Protein AF-0000000070555430 (afdb_homodimer)

Foldseek 3Di:
DPDDVVVVVVVVVVCVVCQVVDPPSVVVVVVVVVCVVVVVVCVVVVVVCCCVPPKDFAQQPLEEEEEAACLWALNVVLLVVSVVSPHQYEYEHCDCPHPSNVVQVVRPSYDYANADLLDLVSLVVSLVVCVVPSVSGAHAEYELDWAAFAFAAPQLADPVVLVVRLSGLPVSLVSNCVSCVVSNLVNLHEYEYEAELLLLPPDGRGRSNSVSSVNVVVVQVVVQVVCPPSSYYRAYEYEYAADIPRCVNQLPLVRSVVSNVPGDPVSVVVDDPVRSNLRSLLRNLLSVVRYDYCSVLSSVQVSCQRTMPDHDRYGYSDDPVRVVVSVCLNPDDVVVNVVVSVVSSVVSNVVD/DPDDVVVVVVVVVVCVVCQVVDPPSVVVVVVVVVCVVVVVVCVVVVVVCCCVPPKDFAQQPLEEEEEAACLWALNVVLLVVSVVSPHQYEYEHCDCPHPSNVVQVVRPSYDYADADLLDLVSLVVSLVVCVVPSVSGAHAEYELDWAAFAFAAPQLADPVVLVVRLSGLPVSLVSNCVSCVVSNLVNLHEYEYEAELLLQPPDGRGRSNSVSSVNVVVVQVVVQVVCPPSSYYRAYEYEYAADIPRCVNQLPLVRSVVSNVVHDPVSVVVDDPVNSNLRSLLRVLLSVVRYDYCSVLSSVQVSCQRTMPDHDRYGYSDDPVRVVVSVCLNPDPVVVNVVVSVVSSVVSNVVD

Structure (mmCIF, N/CA/C/O backbone):
data_AF-0000000070555430-model_v1
#
loop_
_entity.id
_entity.type
_entity.pdbx_description
1 polymer 'Corticosteroid 11-beta-dehydrogenase'
#
loop_
_atom_site.group_PDB
_atom_site.id
_atom_site.type_symbol
_atom_site.label_atom_id
_atom_site.label_alt_id
_atom_site.label_comp_id
_atom_site.label_asym_id
_atom_site.label_entity_id
_atom_site.label_seq_id
_atom_site.pdbx_PDB_ins_code
_atom_site.Cartn_x
_atom_site.Cartn_y
_atom_site.Cartn_z
_atom_site.occupancy
_atom_site.B_iso_or_equiv
_atom_site.auth_seq_id
_atom_site.auth_comp_id
_atom_site.auth_asym_id
_atom_site.auth_atom_id
_atom_site.pdbx_PDB_model_num
ATOM 1 N N . MET A 1 1 ? 9.07 22.609 -1.118 1 56.09 1 MET A N 1
ATOM 2 C CA . MET A 1 1 ? 10.227 21.922 -1.684 1 56.09 1 MET A CA 1
ATOM 3 C C . MET A 1 1 ? 11.344 21.797 -0.652 1 56.09 1 MET A C 1
ATOM 5 O O . MET A 1 1 ? 11.867 22.812 -0.176 1 56.09 1 MET A O 1
ATOM 9 N N . ARG A 1 2 ? 11.328 20.422 0.112 1 65.88 2 ARG A N 1
ATOM 10 C CA . ARG A 1 2 ? 11.945 20.188 1.413 1 65.88 2 ARG A CA 1
ATOM 11 C C . ARG A 1 2 ? 13.469 20.219 1.312 1 65.88 2 ARG A C 1
ATOM 13 O O . ARG A 1 2 ? 14.156 20.375 2.322 1 65.88 2 ARG A O 1
ATOM 20 N N . VAL A 1 3 ? 13.891 20.031 0.03 1 72.31 3 VAL A N 1
ATOM 21 C CA . VAL A 1 3 ? 15.344 20.016 -0.116 1 72.31 3 VAL A CA 1
ATOM 22 C C . VAL A 1 3 ? 15.75 20.938 -1.269 1 72.31 3 VAL A C 1
ATOM 24 O O . VAL A 1 3 ? 15.117 20.938 -2.326 1 72.31 3 VAL A O 1
ATOM 27 N N . SER A 1 4 ? 16.594 21.906 -0.949 1 84.94 4 SER A N 1
ATOM 28 C CA . SER A 1 4 ? 17.141 22.703 -2.037 1 84.94 4 SER A CA 1
ATOM 29 C C . SER A 1 4 ? 18.016 21.859 -2.959 1 84.94 4 SER A C 1
ATOM 31 O O . SER A 1 4 ? 19.109 21.422 -2.57 1 84.94 4 SER A O 1
ATOM 33 N N . TRP A 1 5 ? 17.562 21.688 -4.102 1 87.38 5 TRP A N 1
ATOM 34 C CA . TRP A 1 5 ? 18.297 20.875 -5.055 1 87.38 5 TRP A CA 1
ATOM 35 C C . TRP A 1 5 ? 19.562 21.578 -5.516 1 87.38 5 TRP A C 1
ATOM 37 O O . TRP A 1 5 ? 20.547 20.938 -5.875 1 87.38 5 TRP A O 1
ATOM 47 N N . VAL A 1 6 ? 19.516 22.891 -5.422 1 89.06 6 VAL A N 1
ATOM 48 C CA . VAL A 1 6 ? 20.734 23.656 -5.707 1 89.06 6 VAL A CA 1
ATOM 49 C C . VAL A 1 6 ? 21.797 23.344 -4.66 1 89.06 6 VAL A C 1
ATOM 51 O O . VAL A 1 6 ? 22.953 23.078 -5 1 89.06 6 VAL A O 1
ATOM 54 N N . LEU A 1 7 ? 21.359 23.391 -3.422 1 91.06 7 LEU A N 1
ATOM 55 C CA . LEU A 1 7 ? 22.266 23.047 -2.342 1 91.06 7 LEU A CA 1
ATOM 56 C C . LEU A 1 7 ? 22.734 21.594 -2.475 1 91.06 7 LEU A C 1
ATOM 58 O O . LEU A 1 7 ? 23.922 21.297 -2.244 1 91.06 7 LEU A O 1
ATOM 62 N N . PHE A 1 8 ? 21.922 20.766 -2.834 1 92.81 8 PHE A N 1
ATOM 63 C CA . PHE A 1 8 ? 22.25 19.359 -3.01 1 92.81 8 PHE A CA 1
ATOM 64 C C . PHE A 1 8 ? 23.344 19.172 -4.055 1 92.81 8 PHE A C 1
ATOM 66 O O . PHE A 1 8 ? 24.344 18.5 -3.803 1 92.81 8 PHE A O 1
ATOM 73 N N . PHE A 1 9 ? 23.172 19.766 -5.18 1 93.12 9 PHE A N 1
ATOM 74 C CA . PHE A 1 9 ? 24.125 19.594 -6.266 1 93.12 9 PHE A CA 1
ATOM 75 C C . PHE A 1 9 ? 25.438 20.281 -5.934 1 93.12 9 PHE A C 1
ATOM 77 O O . PHE A 1 9 ? 26.516 19.766 -6.277 1 93.12 9 PHE A O 1
ATOM 84 N N . ALA A 1 10 ? 25.359 21.406 -5.312 1 94.06 10 ALA A N 1
ATOM 85 C CA . ALA A 1 10 ? 26.578 22.094 -4.887 1 94.06 10 ALA A CA 1
ATOM 86 C C . ALA A 1 10 ? 27.375 21.234 -3.898 1 94.06 10 ALA A C 1
ATOM 88 O O . ALA A 1 10 ? 28.578 21.062 -4.039 1 94.06 10 ALA A O 1
ATOM 89 N N . LEU A 1 11 ? 26.656 20.703 -2.951 1 93.81 11 LEU A N 1
ATOM 90 C CA . LEU A 1 11 ? 27.297 19.859 -1.953 1 93.81 11 LEU A CA 1
ATOM 91 C C . LEU A 1 11 ? 27.844 18.578 -2.592 1 93.81 11 LEU A C 1
ATOM 93 O O . LEU A 1 11 ? 28.906 18.094 -2.195 1 93.81 11 LEU A O 1
ATOM 97 N N . THR A 1 12 ? 27.141 18.047 -3.514 1 93.31 12 THR A N 1
ATOM 98 C CA . THR A 1 12 ? 27.594 16.844 -4.211 1 93.31 12 THR A CA 1
ATOM 99 C C . THR A 1 12 ? 28.906 17.109 -4.941 1 93.31 12 THR A C 1
ATOM 101 O O . THR A 1 12 ? 29.828 16.297 -4.879 1 93.31 12 THR A O 1
ATOM 104 N N . ALA A 1 13 ? 28.938 18.25 -5.574 1 93.5 13 ALA A N 1
ATOM 105 C CA . ALA A 1 13 ? 30.156 18.625 -6.285 1 93.5 13 ALA A CA 1
ATOM 106 C C . ALA A 1 13 ? 31.328 18.781 -5.316 1 93.5 13 ALA A C 1
ATOM 108 O O . ALA A 1 13 ? 32.438 18.297 -5.578 1 93.5 13 ALA A O 1
ATOM 109 N N . ILE A 1 14 ? 31.094 19.391 -4.258 1 93.94 14 ILE A N 1
ATOM 110 C CA . ILE A 1 14 ? 32.125 19.656 -3.258 1 93.94 14 ILE A CA 1
ATOM 111 C C . ILE A 1 14 ? 32.594 18.344 -2.641 1 93.94 14 ILE A C 1
ATOM 113 O O . ILE A 1 14 ? 33.812 18.078 -2.574 1 93.94 14 ILE A O 1
ATOM 117 N N . LEU A 1 15 ? 31.656 17.531 -2.264 1 92.31 15 LEU A N 1
ATOM 118 C CA . LEU A 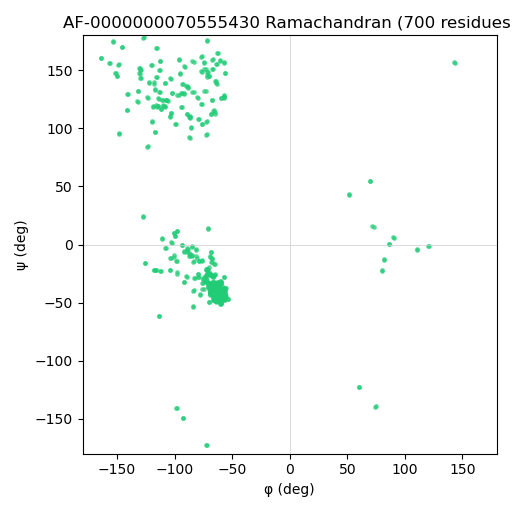1 15 ? 32 16.281 -1.59 1 92.31 15 LEU A CA 1
ATOM 119 C C . LEU A 1 15 ? 32.656 15.305 -2.559 1 92.31 15 LEU A C 1
ATOM 121 O O . LEU A 1 15 ? 33.531 14.523 -2.166 1 92.31 15 LEU A O 1
ATOM 125 N N . TRP A 1 16 ? 32.188 15.328 -3.758 1 91.75 16 TRP A N 1
ATOM 126 C CA . TRP A 1 16 ? 32.812 14.484 -4.777 1 91.75 16 TRP A CA 1
ATOM 127 C C . TRP A 1 16 ? 34.281 14.836 -4.973 1 91.75 16 TRP A C 1
ATOM 129 O O . TRP A 1 16 ? 35.125 13.945 -5.113 1 91.75 16 TRP A O 1
ATOM 139 N N . SER A 1 17 ? 34.594 16.078 -4.965 1 91.19 17 SER A N 1
ATOM 140 C CA . SER A 1 17 ? 35.969 16.547 -5.152 1 91.19 17 SER A CA 1
ATOM 141 C C . SER A 1 17 ? 36.812 16.266 -3.926 1 91.19 17 SER A C 1
ATOM 143 O O . SER A 1 17 ? 38.031 16.078 -4.039 1 91.19 17 SER A O 1
ATOM 145 N N . LEU A 1 18 ? 36.219 16.172 -2.777 1 90.5 18 LEU A N 1
ATOM 146 C CA . LEU A 1 18 ? 36.938 16.016 -1.522 1 90.5 18 LEU A CA 1
ATOM 147 C C . LEU A 1 18 ? 37.156 14.539 -1.199 1 90.5 18 LEU A C 1
ATOM 149 O O . LEU A 1 18 ? 38.094 14.188 -0.48 1 90.5 18 LEU A O 1
ATOM 153 N N . CYS A 1 19 ? 36.312 13.711 -1.672 1 87.62 19 CYS A N 1
ATOM 154 C CA . CYS A 1 19 ? 36.25 12.305 -1.276 1 87.62 19 CYS A CA 1
ATOM 155 C C . CYS A 1 19 ? 37.594 11.625 -1.531 1 87.62 19 CYS A C 1
ATOM 157 O O . CYS A 1 19 ? 38.125 10.93 -0.658 1 87.62 19 CYS A O 1
ATOM 159 N N . PRO A 1 20 ? 38.219 11.891 -2.736 1 84.56 20 PRO A N 1
ATOM 160 C CA . PRO A 1 20 ? 39.5 11.211 -2.994 1 84.56 20 PRO A CA 1
ATOM 161 C C . PRO A 1 20 ? 40.625 11.68 -2.068 1 84.56 20 PRO A C 1
ATOM 163 O O . PRO A 1 20 ? 41.625 10.984 -1.915 1 84.56 20 PRO A O 1
ATOM 166 N N . ARG A 1 21 ? 40.406 12.781 -1.325 1 87.38 21 ARG A N 1
ATOM 167 C CA . ARG A 1 21 ? 41.438 13.375 -0.505 1 87.38 21 ARG A CA 1
ATOM 168 C C . ARG A 1 21 ? 41.312 12.953 0.955 1 87.38 21 ARG A C 1
ATOM 170 O O . ARG A 1 21 ? 42.219 13.172 1.759 1 87.38 21 ARG A O 1
ATOM 177 N N . LEU A 1 22 ? 40.188 12.406 1.228 1 87 22 LEU A N 1
ATOM 178 C CA . LEU A 1 22 ? 39.938 12 2.607 1 87 22 LEU A CA 1
ATOM 179 C C . LEU A 1 22 ? 40.438 10.578 2.842 1 87 22 LEU A C 1
ATOM 181 O O . LEU A 1 22 ? 40.219 9.688 2.018 1 87 22 LEU A O 1
ATOM 185 N N . PRO A 1 23 ? 41.125 10.469 3.982 1 84.75 23 PRO A N 1
ATOM 186 C CA . PRO A 1 23 ? 41.656 9.133 4.258 1 84.75 23 PRO A CA 1
ATOM 187 C C . PRO A 1 23 ? 40.562 8.094 4.465 1 84.75 23 PRO A C 1
ATOM 189 O O . PRO A 1 23 ? 39.5 8.398 5.02 1 84.75 23 PRO A O 1
ATOM 192 N N . LEU A 1 24 ? 40.688 6.863 3.973 1 86.81 24 LEU A N 1
ATOM 193 C CA . LEU A 1 24 ? 39.906 5.66 4.211 1 86.81 24 LEU A CA 1
ATOM 194 C C . LEU A 1 24 ? 38.625 5.68 3.385 1 86.81 24 LEU A C 1
ATOM 196 O O . LEU A 1 24 ? 38.031 4.633 3.141 1 86.81 24 LEU A O 1
ATOM 200 N N . LEU A 1 25 ? 38.156 6.934 2.957 1 87.12 25 LEU A N 1
ATOM 201 C CA . LEU A 1 25 ? 36.844 7.055 2.336 1 87.12 25 LEU A CA 1
ATOM 202 C C . LEU A 1 25 ? 36.844 6.387 0.964 1 87.12 25 LEU A C 1
ATOM 204 O O . LEU A 1 25 ? 35.875 5.688 0.62 1 87.12 25 LEU A O 1
ATOM 208 N N . PRO A 1 26 ? 37.875 6.574 0.203 1 86.81 26 PRO A N 1
ATOM 209 C CA . PRO A 1 26 ? 37.875 5.871 -1.083 1 86.81 26 PRO A CA 1
ATOM 210 C C . PRO A 1 26 ? 37.844 4.352 -0.925 1 86.81 26 PRO A C 1
ATOM 212 O O . PRO A 1 26 ? 37.156 3.672 -1.709 1 86.81 26 PRO A O 1
ATOM 215 N N . GLY A 1 27 ? 38.469 3.855 0.054 1 87.69 27 GLY A N 1
ATOM 216 C CA . GLY A 1 27 ? 38.438 2.426 0.322 1 87.69 27 GLY A CA 1
ATOM 217 C C . GLY A 1 27 ? 37.031 1.944 0.725 1 87.69 27 GLY A C 1
ATOM 218 O O . GLY A 1 27 ? 36.594 0.892 0.27 1 87.69 27 GLY A O 1
ATOM 219 N N . ILE A 1 28 ? 36.438 2.699 1.504 1 90.12 28 ILE A N 1
ATOM 220 C CA . ILE A 1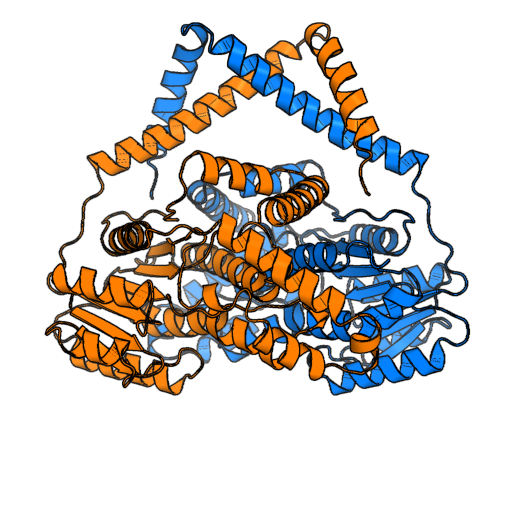 28 ? 35.094 2.369 1.94 1 90.12 28 ILE A CA 1
ATOM 221 C C . ILE A 1 28 ? 34.125 2.424 0.75 1 90.12 28 ILE A C 1
ATOM 223 O O . ILE A 1 28 ? 33.25 1.566 0.608 1 90.12 28 ILE A O 1
ATOM 227 N N . ALA A 1 29 ? 34.312 3.416 -0.063 1 89.31 29 ALA A N 1
ATOM 228 C CA . ALA A 1 29 ? 33.469 3.566 -1.251 1 89.31 29 ALA A CA 1
ATOM 229 C C . ALA A 1 29 ? 33.656 2.381 -2.197 1 89.31 29 ALA A C 1
ATOM 231 O O . ALA A 1 29 ? 32.688 1.864 -2.74 1 89.31 29 ALA A O 1
ATOM 232 N N . GLU A 1 30 ? 34.844 2.01 -2.355 1 89.75 30 GLU A N 1
ATOM 233 C CA . GLU A 1 30 ? 35.125 0.874 -3.23 1 89.75 30 GLU A CA 1
ATOM 234 C C . GLU A 1 30 ? 34.5 -0.41 -2.674 1 89.75 30 GLU A C 1
ATOM 236 O O . GLU A 1 30 ? 33.938 -1.202 -3.418 1 89.75 30 GLU A O 1
ATOM 241 N N . CYS A 1 31 ? 34.688 -0.539 -1.435 1 90.38 31 CYS A N 1
ATOM 242 C CA . CYS A 1 31 ? 34.125 -1.724 -0.784 1 90.38 31 CYS A CA 1
ATOM 243 C C . CYS A 1 31 ? 32.625 -1.752 -0.896 1 90.38 31 CYS A C 1
ATOM 245 O O . CYS A 1 31 ? 32.031 -2.797 -1.182 1 90.38 31 CYS A O 1
ATOM 247 N N . THR A 1 32 ? 32.062 -0.672 -0.643 1 89.81 32 THR A N 1
ATOM 248 C CA . THR A 1 32 ? 30.609 -0.566 -0.712 1 89.81 32 THR A CA 1
ATOM 249 C C . THR A 1 32 ? 30.109 -0.819 -2.135 1 89.81 32 THR A C 1
ATOM 251 O O . THR A 1 32 ? 29.141 -1.553 -2.34 1 89.81 32 THR A O 1
ATOM 254 N N . GLY A 1 33 ? 30.734 -0.218 -3.027 1 90.44 33 GLY A N 1
ATOM 255 C CA . GLY A 1 33 ? 30.375 -0.427 -4.422 1 90.44 33 GLY A CA 1
ATOM 256 C C . GLY A 1 33 ? 30.547 -1.864 -4.875 1 90.44 33 GLY A C 1
ATOM 257 O O . GLY A 1 33 ? 29.703 -2.404 -5.586 1 90.44 33 GLY A O 1
ATOM 258 N N . THR A 1 34 ? 31.625 -2.424 -4.453 1 91.88 34 THR A N 1
ATOM 259 C CA . THR A 1 34 ? 31.875 -3.814 -4.812 1 91.88 34 THR A CA 1
ATOM 260 C C . THR A 1 34 ? 30.828 -4.738 -4.195 1 91.88 34 THR A C 1
ATOM 262 O O . THR A 1 34 ? 30.312 -5.637 -4.867 1 91.88 34 THR A O 1
ATOM 265 N N . LEU A 1 35 ? 30.609 -4.496 -2.982 1 90.5 35 LEU A N 1
ATOM 266 C CA . LEU A 1 35 ? 29.609 -5.32 -2.301 1 90.5 35 LEU A CA 1
ATOM 267 C C . LEU A 1 35 ? 28.266 -5.234 -3 1 90.5 35 LEU A C 1
ATOM 269 O O . LEU A 1 35 ? 27.594 -6.254 -3.199 1 90.5 35 LEU A O 1
ATOM 273 N N . LEU A 1 36 ? 27.875 -4.098 -3.324 1 88.5 36 LEU A N 1
ATOM 274 C CA . LEU A 1 36 ? 26.594 -3.893 -3.982 1 88.5 36 LEU A CA 1
ATOM 275 C C . LEU A 1 36 ? 26.562 -4.594 -5.336 1 88.5 36 LEU A C 1
ATOM 277 O O . LEU A 1 36 ? 25.594 -5.297 -5.648 1 88.5 36 LEU A O 1
ATOM 281 N N . MET A 1 37 ? 27.516 -4.41 -6.047 1 90.44 37 MET A N 1
ATOM 282 C CA . MET A 1 37 ? 27.562 -4.98 -7.391 1 90.44 37 MET A CA 1
ATOM 283 C C . MET A 1 37 ? 27.609 -6.504 -7.332 1 90.44 37 MET A C 1
ATOM 285 O O . MET A 1 37 ? 26.875 -7.184 -8.055 1 90.44 37 MET A O 1
ATOM 289 N N . VAL A 1 38 ? 28.453 -6.973 -6.445 1 92.44 38 VAL A N 1
ATOM 290 C CA . VAL A 1 38 ? 28.641 -8.414 -6.328 1 92.44 38 VAL A CA 1
ATOM 291 C C . VAL A 1 38 ? 27.375 -9.055 -5.762 1 92.44 38 VAL A C 1
ATOM 293 O O . VAL A 1 38 ? 26.953 -10.117 -6.227 1 92.44 38 VAL A O 1
ATOM 296 N N . ALA A 1 39 ? 26.828 -8.445 -4.809 1 90.94 39 ALA A N 1
ATOM 297 C CA . ALA A 1 39 ? 25.594 -8.984 -4.227 1 90.94 39 ALA A CA 1
ATOM 298 C C . ALA A 1 39 ? 24.469 -9.023 -5.258 1 90.94 39 ALA A C 1
ATOM 300 O O . ALA A 1 39 ? 23.734 -10.008 -5.344 1 90.94 39 ALA A O 1
ATOM 301 N N . CYS A 1 40 ? 24.344 -7.996 -6.004 1 88.25 40 CYS A N 1
ATOM 302 C CA . CYS A 1 40 ? 23.297 -7.938 -7.027 1 88.25 40 CYS A CA 1
ATOM 303 C C . CYS A 1 40 ? 23.531 -8.984 -8.102 1 88.25 40 CYS A C 1
ATOM 305 O O . CYS A 1 40 ? 22.625 -9.742 -8.453 1 88.25 40 CYS A O 1
ATOM 307 N N . ALA A 1 41 ? 24.734 -8.992 -8.539 1 91.06 41 ALA A N 1
ATOM 308 C CA . ALA A 1 41 ? 25.078 -9.969 -9.578 1 91.06 41 ALA A CA 1
ATOM 309 C C . ALA A 1 41 ? 24.859 -11.398 -9.078 1 91.06 41 ALA A C 1
ATOM 311 O O . ALA A 1 41 ? 24.344 -12.25 -9.797 1 91.06 41 ALA A O 1
ATOM 312 N N . SER A 1 42 ? 25.328 -11.656 -7.84 1 92.88 42 SER A N 1
ATOM 313 C CA . SER A 1 42 ? 25.188 -12.984 -7.258 1 92.88 42 SER A CA 1
ATOM 314 C C . SER A 1 42 ? 23.719 -13.367 -7.102 1 92.88 42 SER A C 1
ATOM 316 O O . SER A 1 42 ? 23.344 -14.523 -7.309 1 92.88 42 SER A O 1
ATOM 318 N N . TYR A 1 43 ? 22.891 -12.469 -6.738 1 90.44 43 TYR A N 1
ATOM 319 C CA . TYR A 1 43 ? 21.469 -12.742 -6.555 1 90.44 43 TYR A CA 1
ATOM 320 C C . TYR A 1 43 ? 20.812 -13.133 -7.871 1 90.44 43 TYR A C 1
ATOM 322 O O . TYR A 1 43 ? 20.125 -14.156 -7.945 1 90.44 43 TYR A O 1
ATOM 330 N N . PHE A 1 44 ? 21.062 -12.352 -8.898 1 88.62 44 PHE A N 1
ATOM 331 C CA . PHE A 1 44 ? 20.438 -12.609 -10.188 1 88.62 44 PHE A CA 1
ATOM 332 C C . PHE A 1 44 ? 20.984 -13.883 -10.82 1 88.62 44 PHE A C 1
ATOM 334 O O . PHE A 1 44 ? 20.25 -14.633 -11.453 1 88.62 44 PHE A O 1
ATOM 341 N N . LEU A 1 45 ? 22.281 -14.055 -10.594 1 91.62 45 LEU A N 1
ATOM 342 C CA . LEU A 1 45 ? 22.875 -15.273 -11.133 1 91.62 45 LEU A CA 1
ATOM 343 C C . LEU A 1 45 ? 22.359 -16.5 -10.398 1 91.62 45 LEU A C 1
ATOM 345 O O . LEU A 1 45 ? 22.078 -17.531 -11.023 1 91.62 45 LEU A O 1
ATOM 349 N N . ALA A 1 46 ? 22.25 -16.406 -9.117 1 92.25 46 ALA A N 1
ATOM 350 C CA . ALA A 1 46 ? 21.719 -17.516 -8.336 1 92.25 46 ALA A CA 1
ATOM 351 C C . ALA A 1 46 ? 20.281 -17.828 -8.742 1 92.25 46 ALA A C 1
ATOM 353 O O . ALA A 1 46 ? 19.906 -19 -8.859 1 92.25 46 ALA A O 1
ATOM 354 N N . LYS A 1 47 ? 19.5 -16.875 -8.93 1 89.38 47 LYS A N 1
ATOM 355 C CA . LYS A 1 47 ? 18.125 -17.031 -9.352 1 89.38 47 LYS A CA 1
ATOM 356 C C . LYS A 1 47 ? 18.031 -17.688 -10.727 1 89.38 47 LYS A C 1
ATOM 358 O O . LYS A 1 47 ? 17.203 -18.562 -10.961 1 89.38 47 LYS A O 1
ATOM 363 N N . LEU A 1 48 ? 18.891 -17.188 -11.578 1 89.62 48 LEU A N 1
ATOM 364 C CA . LEU A 1 48 ? 18.906 -17.719 -12.938 1 89.62 48 LEU A CA 1
ATOM 365 C C . LEU A 1 48 ? 19.312 -19.188 -12.93 1 89.62 48 LEU A C 1
ATOM 367 O O . LEU A 1 48 ? 18.656 -20.016 -13.562 1 89.62 48 LEU A O 1
ATOM 371 N N . ILE A 1 49 ? 20.344 -19.5 -12.234 1 92.25 49 ILE A N 1
ATOM 372 C CA . ILE A 1 49 ? 20.844 -20.859 -12.18 1 92.25 49 ILE A CA 1
ATOM 373 C C . ILE A 1 49 ? 19.797 -21.781 -11.523 1 92.25 49 ILE A C 1
ATOM 375 O O . ILE A 1 49 ? 19.531 -22.875 -12.023 1 92.25 49 ILE A O 1
ATOM 379 N N . TRP A 1 50 ? 19.219 -21.328 -10.484 1 90.69 50 TRP A N 1
ATOM 380 C CA . TRP A 1 50 ? 18.188 -22.109 -9.805 1 90.69 50 TRP A CA 1
ATOM 381 C C . TRP A 1 50 ? 17.016 -22.375 -10.727 1 90.69 50 TRP A C 1
ATOM 383 O O . TRP A 1 50 ? 16.5 -23.484 -10.797 1 90.69 50 TRP A O 1
ATOM 393 N N . GLY A 1 51 ? 16.594 -21.359 -11.367 1 90.19 51 GLY A N 1
ATOM 394 C CA . GLY A 1 51 ? 15.484 -21.484 -12.297 1 90.19 51 GLY A CA 1
ATOM 395 C C . GLY A 1 51 ? 15.742 -22.5 -13.398 1 90.19 51 GLY A C 1
ATOM 396 O O . GLY A 1 51 ? 14.898 -23.359 -13.672 1 90.19 51 GLY A O 1
ATOM 397 N N . LEU A 1 52 ? 16.906 -22.422 -13.984 1 91 52 LEU A N 1
ATOM 398 C CA . LEU A 1 52 ? 17.266 -23.281 -15.109 1 91 52 LEU A CA 1
ATOM 399 C C . LEU A 1 52 ? 17.469 -24.719 -14.641 1 91 52 LEU A C 1
ATOM 401 O O . LEU A 1 52 ? 17.078 -25.656 -15.344 1 91 52 LEU A O 1
ATOM 405 N N . ALA A 1 53 ? 17.953 -24.859 -13.516 1 91.75 53 ALA A N 1
ATOM 406 C CA . ALA A 1 53 ? 18.391 -26.172 -13.078 1 91.75 53 ALA A CA 1
ATOM 407 C C . ALA A 1 53 ? 17.266 -26.906 -12.344 1 91.75 53 ALA A C 1
ATOM 409 O O . ALA A 1 53 ? 17.156 -28.125 -12.422 1 91.75 53 ALA A O 1
ATOM 410 N N . PHE A 1 54 ? 16.453 -26.141 -11.672 1 90.88 54 PHE A N 1
ATOM 411 C CA . PHE A 1 54 ? 15.641 -26.859 -10.688 1 90.88 54 PHE A CA 1
ATOM 412 C C . PHE A 1 54 ? 14.156 -26.562 -10.906 1 90.88 54 PHE A C 1
ATOM 414 O O . PHE A 1 54 ? 13.297 -27.25 -10.367 1 90.88 54 PHE A O 1
ATOM 421 N N . VAL A 1 55 ? 13.82 -25.594 -11.617 1 92.94 55 VAL A N 1
ATOM 422 C CA . VAL A 1 55 ? 12.414 -25.234 -11.781 1 92.94 55 VAL A CA 1
ATOM 423 C C . VAL A 1 55 ? 11.859 -25.891 -13.039 1 92.94 55 VAL A C 1
ATOM 425 O O . VAL A 1 55 ? 12.477 -25.844 -14.102 1 92.94 55 VAL A O 1
ATOM 428 N N . ARG A 1 56 ? 10.758 -26.531 -12.914 1 95.12 56 ARG A N 1
ATOM 429 C CA . ARG A 1 56 ? 10.023 -27.172 -14.008 1 95.12 56 ARG A CA 1
ATOM 430 C C . ARG A 1 56 ? 8.57 -26.703 -14.039 1 95.12 56 ARG A C 1
ATOM 432 O O . ARG A 1 56 ? 8.172 -25.859 -13.242 1 95.12 56 ARG A O 1
ATOM 439 N N . LEU A 1 57 ? 7.871 -27.188 -14.984 1 96 57 LEU A N 1
ATOM 440 C CA . LEU A 1 57 ? 6.449 -26.875 -15.078 1 96 57 LEU A CA 1
ATOM 441 C C . LEU A 1 57 ? 5.602 -28.031 -14.57 1 96 57 LEU A C 1
ATOM 443 O O . LEU A 1 57 ? 5.863 -29.188 -14.898 1 96 57 LEU A O 1
ATOM 447 N N . VAL A 1 58 ? 4.699 -27.766 -13.742 1 96.31 58 VAL A N 1
ATOM 448 C CA . VAL A 1 58 ? 3.816 -28.797 -13.227 1 96.31 58 VAL A CA 1
ATOM 449 C C . VAL A 1 58 ? 2.928 -29.328 -14.352 1 96.31 58 VAL A C 1
ATOM 451 O O . VAL A 1 58 ? 2.602 -28.594 -15.289 1 96.31 58 VAL A O 1
ATOM 454 N N . SER A 1 59 ? 2.553 -30.562 -14.227 1 96.69 59 SER A N 1
ATOM 455 C CA . SER A 1 59 ? 1.591 -31.156 -15.156 1 96.69 59 SER A CA 1
ATOM 456 C C . SER A 1 59 ? 0.188 -30.594 -14.922 1 96.69 59 SER A C 1
ATOM 458 O O . SER A 1 59 ? -0.191 -30.328 -13.781 1 96.69 59 SER A O 1
ATOM 460 N N . SER A 1 60 ? -0.535 -30.438 -15.961 1 96.88 60 SER A N 1
ATOM 461 C CA . SER A 1 60 ? -1.921 -29.984 -15.867 1 96.88 60 SER A CA 1
ATOM 462 C C . SER A 1 60 ? -2.846 -31.125 -15.461 1 96.88 60 SER A C 1
ATOM 464 O O . SER A 1 60 ? -4.004 -30.906 -15.102 1 96.88 60 SER A O 1
ATOM 466 N N . GLU A 1 61 ? -2.377 -32.312 -15.531 1 96.31 61 GLU A N 1
ATOM 467 C CA . GLU A 1 61 ? -3.197 -33.469 -15.25 1 96.31 61 GLU A CA 1
ATOM 468 C C . GLU A 1 61 ? -3.742 -33.438 -13.828 1 96.31 61 GLU A C 1
ATOM 470 O O . GLU A 1 61 ? -2.986 -33.25 -12.875 1 96.31 61 GLU A O 1
ATOM 475 N N . GLY A 1 62 ? -5.078 -33.562 -13.719 1 96.81 62 GLY A N 1
ATOM 476 C CA . GLY A 1 62 ? -5.73 -33.625 -12.422 1 96.81 62 GLY A CA 1
ATOM 477 C C . GLY A 1 62 ? -5.758 -32.281 -11.703 1 96.81 62 GLY A C 1
ATOM 478 O O . GLY A 1 62 ? -5.992 -32.219 -10.492 1 96.81 62 GLY A O 1
ATOM 479 N N . LYS A 1 63 ? -5.492 -31.25 -12.438 1 98.06 63 LYS A N 1
ATOM 480 C CA . LYS A 1 63 ? -5.418 -29.953 -11.773 1 98.06 63 LYS A CA 1
ATOM 481 C C . LYS A 1 63 ? -6.41 -28.969 -12.391 1 98.06 63 LYS A C 1
ATOM 483 O O . LYS A 1 63 ? -6.605 -28.953 -13.609 1 98.06 63 LYS A O 1
ATOM 488 N N . ALA A 1 64 ? -7.035 -28.203 -11.547 1 98.62 64 ALA A N 1
ATOM 489 C CA . ALA A 1 64 ? -7.957 -27.156 -11.953 1 98.62 64 ALA A CA 1
ATOM 490 C C . ALA A 1 64 ? -7.48 -25.781 -11.469 1 98.62 64 ALA A C 1
ATOM 492 O O . ALA A 1 64 ? -6.73 -25.703 -10.492 1 98.62 64 ALA A O 1
ATOM 493 N N . VAL A 1 65 ? -7.883 -24.734 -12.172 1 98.81 65 VAL A N 1
ATOM 494 C CA . VAL A 1 65 ? -7.512 -23.359 -11.828 1 98.81 65 VAL A CA 1
ATOM 495 C C . VAL A 1 65 ? -8.758 -22.469 -11.828 1 98.81 65 VAL A C 1
ATOM 497 O O . VAL A 1 65 ? -9.602 -22.578 -12.727 1 98.81 65 VAL A O 1
ATOM 500 N N . LEU A 1 66 ? -8.938 -21.688 -10.797 1 98.88 66 LEU A N 1
ATOM 501 C CA . LEU A 1 66 ? -9.938 -20.625 -10.781 1 98.88 66 LEU A CA 1
ATOM 502 C C . LEU A 1 66 ? -9.32 -19.281 -11.141 1 98.88 66 LEU A C 1
ATOM 504 O O . LEU A 1 66 ? -8.297 -18.891 -10.57 1 98.88 66 LEU A O 1
ATOM 508 N N . ILE A 1 67 ? -9.898 -18.609 -12.078 1 98.75 67 ILE A N 1
ATOM 509 C CA . ILE A 1 67 ? -9.453 -17.281 -12.477 1 98.75 67 ILE A CA 1
ATOM 510 C C . ILE A 1 67 ? -10.609 -16.281 -12.359 1 98.75 67 ILE A C 1
ATOM 512 O O . ILE A 1 67 ? -11.695 -16.531 -12.883 1 98.75 67 ILE A O 1
ATOM 516 N N . THR A 1 68 ? -10.375 -15.219 -11.641 1 98.44 68 THR A N 1
ATOM 517 C CA . THR A 1 68 ? -11.398 -14.18 -11.594 1 98.44 68 THR A CA 1
ATOM 518 C C . THR A 1 68 ? -11.172 -13.141 -12.688 1 98.44 68 THR A C 1
ATOM 520 O O . THR A 1 68 ? -10.031 -12.93 -13.125 1 98.44 68 THR A O 1
ATOM 523 N N . GLY A 1 69 ? -12.258 -12.492 -13.117 1 96 69 GLY A N 1
ATOM 524 C CA . GLY A 1 69 ? -12.156 -11.422 -14.102 1 96 69 GLY A CA 1
ATOM 525 C C . GLY A 1 69 ? -11.773 -11.922 -15.484 1 96 69 GLY A C 1
ATOM 526 O O . GLY A 1 69 ? -10.836 -11.422 -16.094 1 96 69 GLY A O 1
ATOM 527 N N . CYS A 1 70 ? -12.516 -12.844 -15.992 1 96.25 70 CYS A N 1
ATOM 528 C CA . CYS A 1 70 ? -12.164 -13.484 -17.25 1 96.25 70 CYS A CA 1
ATOM 529 C C . CYS A 1 70 ? -12.961 -12.898 -18.406 1 96.25 70 CYS A C 1
ATOM 531 O O . CYS A 1 70 ? -12.859 -13.367 -19.547 1 96.25 70 CYS A O 1
ATOM 533 N N . ASP A 1 71 ? -13.719 -11.805 -18.125 1 92.75 71 ASP A N 1
ATOM 534 C CA . ASP A 1 71 ? -14.539 -11.203 -19.172 1 92.75 71 ASP A CA 1
ATOM 535 C C . ASP A 1 71 ? -13.672 -10.719 -20.328 1 92.75 71 ASP A C 1
ATOM 537 O O . ASP A 1 71 ? -14.07 -10.828 -21.5 1 92.75 71 ASP A O 1
ATOM 541 N N . THR A 1 72 ? -12.578 -10.156 -19.984 1 87.19 72 THR A N 1
ATOM 542 C CA . THR A 1 72 ? -11.672 -9.562 -20.953 1 87.19 72 THR A CA 1
ATOM 543 C C . THR A 1 72 ? -10.234 -9.562 -20.438 1 87.19 72 THR A C 1
ATOM 545 O O . THR A 1 72 ? -9.961 -10.117 -19.375 1 87.19 72 THR A O 1
ATOM 548 N N . GLY A 1 73 ? -9.383 -9.164 -21.281 1 86.81 73 GLY A N 1
ATOM 549 C CA . GLY A 1 73 ? -8.047 -8.797 -20.844 1 86.81 73 GLY A CA 1
ATOM 550 C C . GLY A 1 73 ? -7.184 -9.992 -20.5 1 86.81 73 GLY A C 1
ATOM 551 O O . GLY A 1 73 ? -7.199 -11 -21.203 1 86.81 73 GLY A O 1
ATOM 552 N N . PHE A 1 74 ? -6.426 -9.859 -19.422 1 88.81 74 PHE A N 1
ATOM 553 C CA . PHE A 1 74 ? -5.418 -10.836 -19.016 1 88.81 74 PHE A CA 1
ATOM 554 C C . PHE A 1 74 ? -6.078 -12.133 -18.562 1 88.81 74 PHE A C 1
ATOM 556 O O . PHE A 1 74 ? -5.617 -13.219 -18.922 1 88.81 74 PHE A O 1
ATOM 563 N N . GLY A 1 75 ? -7.141 -11.961 -17.828 1 94.06 75 GLY A N 1
ATOM 564 C CA . GLY A 1 75 ? -7.816 -13.148 -17.312 1 94.06 75 GLY A CA 1
ATOM 565 C C . GLY A 1 75 ? -8.406 -14.008 -18.422 1 94.06 75 GLY A C 1
ATOM 566 O O . GLY A 1 75 ? -8.352 -15.242 -18.344 1 94.06 75 GLY A O 1
ATOM 567 N N . HIS A 1 76 ? -8.977 -13.32 -19.391 1 95.31 76 HIS A N 1
ATOM 568 C CA . HIS A 1 76 ? -9.57 -14.008 -20.531 1 95.31 76 HIS A CA 1
ATOM 569 C C . HIS A 1 76 ? -8.523 -14.82 -21.281 1 95.31 76 HIS A C 1
ATOM 571 O O . HIS A 1 76 ? -8.734 -16 -21.562 1 95.31 76 HIS A O 1
ATOM 577 N N . LEU A 1 77 ? -7.43 -14.234 -21.562 1 94.81 77 LEU A N 1
ATOM 578 C CA . LEU A 1 77 ? -6.355 -14.891 -22.312 1 94.81 77 LEU A CA 1
ATOM 579 C C . LEU A 1 77 ? -5.715 -15.992 -21.469 1 94.81 77 LEU A C 1
ATOM 581 O O . LEU A 1 77 ? -5.379 -17.062 -22 1 94.81 77 LEU A O 1
ATOM 585 N N . LEU A 1 78 ? -5.547 -15.734 -20.219 1 97.06 78 LEU A N 1
ATOM 586 C CA . LEU A 1 78 ? -4.957 -16.734 -19.328 1 97.06 78 LEU A CA 1
ATOM 587 C C . LEU A 1 78 ? -5.812 -18 -19.297 1 97.06 78 LEU A C 1
ATOM 589 O O . LEU A 1 78 ? -5.285 -19.109 -19.328 1 97.06 78 LEU A O 1
ATOM 593 N N . ALA A 1 79 ? -7.125 -17.812 -19.203 1 98.25 79 ALA A N 1
ATOM 594 C CA . ALA A 1 79 ? -8.039 -18.938 -19.188 1 98.25 79 ALA A CA 1
ATOM 595 C C . ALA A 1 79 ? -7.848 -19.812 -20.422 1 98.25 79 ALA A C 1
ATOM 597 O O . ALA A 1 79 ? -7.758 -21.047 -20.328 1 98.25 79 ALA A O 1
ATOM 598 N N . LYS A 1 80 ? -7.723 -19.203 -21.562 1 97.38 80 LYS A N 1
ATOM 599 C CA . LYS A 1 80 ? -7.543 -19.922 -22.812 1 97.38 80 LYS A CA 1
ATOM 600 C C . LYS A 1 80 ? -6.211 -20.656 -22.844 1 97.38 80 LYS A C 1
ATOM 602 O O . LYS A 1 80 ? -6.148 -21.828 -23.25 1 97.38 80 LYS A O 1
ATOM 607 N N . PHE A 1 81 ? -5.172 -20 -22.406 1 97 81 PHE A N 1
ATOM 608 C CA . PHE A 1 81 ? -3.836 -20.594 -22.438 1 97 81 PHE A CA 1
ATOM 609 C C . PHE A 1 81 ? -3.768 -21.812 -21.516 1 97 81 PHE A C 1
ATOM 611 O O . PHE A 1 81 ? -3.277 -22.859 -21.922 1 97 81 PHE A O 1
ATOM 618 N N . LEU A 1 82 ? -4.277 -21.688 -20.328 1 98.19 82 LEU A N 1
ATOM 619 C CA . LEU A 1 82 ? -4.215 -22.797 -19.375 1 98.19 82 LEU A CA 1
ATOM 620 C C . LEU A 1 82 ? -5.09 -23.953 -19.812 1 98.19 82 LEU A C 1
ATOM 622 O O . LEU A 1 82 ? -4.73 -25.125 -19.625 1 98.19 82 LEU A O 1
ATOM 626 N N . ALA A 1 83 ? -6.223 -23.594 -20.422 1 98 83 ALA A N 1
ATOM 627 C CA . ALA A 1 83 ? -7.086 -24.641 -20.953 1 98 83 ALA A CA 1
ATOM 628 C C . ALA A 1 83 ? -6.387 -25.391 -22.078 1 98 83 ALA A C 1
ATOM 630 O O . ALA A 1 83 ? -6.465 -26.625 -22.156 1 98 83 ALA A O 1
ATOM 631 N N . ARG A 1 84 ? -5.762 -24.656 -22.938 1 96.12 84 ARG A N 1
ATOM 632 C CA . ARG A 1 84 ? -5.008 -25.266 -24.031 1 96.12 84 ARG A CA 1
ATOM 633 C C . ARG A 1 84 ? -3.906 -26.172 -23.5 1 96.12 84 ARG A C 1
ATOM 635 O O . ARG A 1 84 ? -3.604 -27.203 -24.109 1 96.12 84 ARG A O 1
ATOM 642 N N . ASP A 1 85 ? -3.346 -25.828 -22.375 1 96.12 85 ASP A N 1
ATOM 643 C CA . ASP A 1 85 ? -2.266 -26.594 -21.766 1 96.12 85 ASP A CA 1
ATOM 644 C C . ASP A 1 85 ? -2.811 -27.797 -20.984 1 96.12 85 ASP A C 1
ATOM 646 O O . ASP A 1 85 ? -2.047 -28.547 -20.391 1 96.12 85 ASP A O 1
ATOM 650 N N . GLY A 1 86 ? -4.148 -27.922 -20.906 1 97 86 GLY A N 1
ATOM 651 C CA . GLY A 1 86 ? -4.727 -29.156 -20.375 1 97 86 GLY A CA 1
ATOM 652 C C . GLY A 1 86 ? -5.383 -28.969 -19.016 1 97 86 GLY A C 1
ATOM 653 O O . GLY A 1 86 ? -5.965 -29.906 -18.484 1 97 86 GLY A O 1
ATOM 654 N N . PHE A 1 87 ? -5.289 -27.781 -18.422 1 98.12 87 PHE A N 1
ATOM 655 C CA . PHE A 1 87 ? -5.949 -27.547 -17.156 1 98.12 87 PHE A CA 1
ATOM 656 C C . PHE A 1 87 ? -7.461 -27.469 -17.328 1 98.12 87 PHE A C 1
ATOM 658 O O . PHE A 1 87 ? -7.945 -27.031 -18.375 1 98.12 87 PHE A O 1
ATOM 665 N N . VAL A 1 88 ? -8.18 -27.875 -16.359 1 98.38 88 VAL A N 1
ATOM 666 C CA . VAL A 1 88 ? -9.57 -27.438 -16.234 1 98.38 88 VAL A CA 1
ATOM 667 C C . VAL A 1 88 ? -9.625 -26.031 -15.633 1 98.38 88 VAL A C 1
ATOM 669 O O . VAL A 1 88 ? -9.023 -25.781 -14.586 1 98.38 88 VAL A O 1
ATOM 672 N N . VAL A 1 89 ? -10.305 -25.156 -16.328 1 98.75 89 VAL A N 1
ATOM 673 C CA . VAL A 1 89 ? -10.305 -23.766 -15.875 1 98.75 89 VAL A CA 1
ATOM 674 C C . VAL A 1 89 ? -11.727 -23.359 -15.477 1 98.75 89 VAL A C 1
ATOM 676 O O . VAL A 1 89 ? -12.664 -23.5 -16.25 1 98.75 89 VAL A O 1
ATOM 679 N N . PHE A 1 90 ? -11.891 -22.984 -14.242 1 98.75 90 PHE A N 1
ATOM 680 C CA . PHE A 1 90 ? -13.086 -22.266 -13.812 1 98.75 90 PHE A CA 1
ATOM 681 C C . PHE A 1 90 ? -12.906 -20.766 -14.016 1 98.75 90 PHE A C 1
ATOM 683 O O . PHE A 1 90 ? -12.133 -20.125 -13.305 1 98.75 90 PHE A O 1
ATOM 690 N N . ALA A 1 91 ? -13.633 -20.219 -15 1 98.69 91 ALA A N 1
ATOM 691 C CA . ALA A 1 91 ? -13.477 -18.828 -15.398 1 98.69 91 ALA A CA 1
ATOM 692 C C . ALA A 1 91 ? -14.562 -17.953 -14.781 1 98.69 91 ALA A C 1
ATOM 694 O O . ALA A 1 91 ? -15.703 -17.953 -15.25 1 98.69 91 ALA A O 1
ATOM 695 N N . GLY A 1 92 ? -14.18 -17.219 -13.766 1 98.44 92 GLY A N 1
ATOM 696 C CA . GLY A 1 92 ? -15.109 -16.266 -13.195 1 98.44 92 GLY A CA 1
ATOM 697 C C . GLY A 1 92 ? -15.273 -15.008 -14.039 1 98.44 92 GLY A C 1
ATOM 698 O O . GLY A 1 92 ? -14.305 -14.289 -14.281 1 98.44 92 GLY A O 1
ATOM 699 N N . CYS A 1 93 ? -16.484 -14.773 -14.445 1 97.31 93 CYS A N 1
ATOM 700 C CA . CYS A 1 93 ? -16.812 -13.586 -15.234 1 97.31 93 CYS A CA 1
ATOM 701 C C . CYS A 1 93 ? -17.812 -12.703 -14.492 1 97.31 93 CYS A C 1
ATOM 703 O O . CYS A 1 93 ? -18.734 -13.211 -13.844 1 97.31 93 CYS A O 1
ATOM 705 N N . LEU A 1 94 ? -17.562 -11.414 -14.602 1 95.5 94 LEU A N 1
ATOM 706 C CA . LEU A 1 94 ? -18.516 -10.477 -14.023 1 95.5 94 LEU A CA 1
ATOM 707 C C . LEU A 1 94 ? -19.891 -10.633 -14.672 1 95.5 94 LEU A C 1
ATOM 709 O O . LEU A 1 94 ? -20.922 -10.547 -14 1 95.5 94 LEU A O 1
ATOM 713 N N . ASP A 1 95 ? -19.875 -10.75 -15.992 1 95.56 95 ASP A N 1
ATOM 714 C CA . ASP A 1 95 ? -21.062 -11.07 -16.781 1 95.56 95 ASP A CA 1
ATOM 715 C C . ASP A 1 95 ? -20.875 -12.359 -17.562 1 95.56 95 ASP A C 1
ATOM 717 O O . ASP A 1 95 ? -20.25 -12.359 -18.625 1 95.56 95 ASP A O 1
ATOM 721 N N . ALA A 1 96 ? -21.531 -13.422 -17.094 1 96.12 96 ALA A N 1
ATOM 722 C CA . ALA A 1 96 ? -21.359 -14.758 -17.672 1 96.12 96 ALA A CA 1
ATOM 723 C C . ALA A 1 96 ? -21.938 -14.82 -19.078 1 96.12 96 ALA A C 1
ATOM 725 O O . ALA A 1 96 ? -21.688 -15.781 -19.812 1 96.12 96 ALA A O 1
ATOM 726 N N . GLN A 1 97 ? -22.609 -13.703 -19.469 1 95.56 97 GLN A N 1
ATOM 727 C CA . GLN A 1 97 ? -23.203 -13.672 -20.797 1 95.56 97 GLN A CA 1
ATOM 728 C C . GLN A 1 97 ? -22.453 -12.68 -21.703 1 95.56 97 GLN A C 1
ATOM 730 O O . GLN A 1 97 ? -22.891 -12.414 -22.828 1 95.56 97 GLN A O 1
ATOM 735 N N . SER A 1 98 ? -21.422 -12.156 -21.172 1 94.69 98 SER A N 1
ATOM 736 C CA . SER A 1 98 ? -20.625 -11.242 -21.984 1 94.69 98 SER A CA 1
ATOM 737 C C . SER A 1 98 ? -20.031 -11.961 -23.203 1 94.69 98 SER A C 1
ATOM 739 O O . SER A 1 98 ? -19.984 -13.188 -23.234 1 94.69 98 SER A O 1
ATOM 741 N N . GLU A 1 99 ? -19.578 -11.148 -24.141 1 94.88 99 GLU A N 1
ATOM 742 C CA . GLU A 1 99 ? -18.938 -11.711 -25.328 1 94.88 99 GLU A CA 1
ATOM 743 C C . GLU A 1 99 ? -17.703 -12.539 -24.938 1 94.88 99 GLU A C 1
ATOM 745 O O . GLU A 1 99 ? -17.484 -13.617 -25.5 1 94.88 99 GLU A O 1
ATOM 750 N N . GLY A 1 100 ? -16.953 -12.055 -24.016 1 94.38 100 GLY A N 1
ATOM 751 C CA . GLY A 1 100 ? -15.781 -12.773 -23.547 1 94.38 100 GLY A CA 1
ATOM 752 C C . GLY A 1 100 ? -16.125 -14.086 -22.859 1 94.38 100 GLY A C 1
ATOM 753 O O . GLY A 1 100 ? -15.492 -15.117 -23.125 1 94.38 100 GLY A O 1
ATOM 754 N N . ALA A 1 101 ? -17.125 -14.039 -22.078 1 96.56 101 ALA A N 1
ATOM 755 C CA . ALA A 1 101 ? -17.562 -15.242 -21.375 1 96.56 101 ALA A CA 1
ATOM 756 C C . ALA A 1 101 ? -18.047 -16.297 -22.359 1 96.56 101 ALA A C 1
ATOM 758 O O . ALA A 1 101 ? -17.719 -17.484 -22.234 1 96.56 101 ALA A O 1
ATOM 759 N N . MET A 1 102 ? -18.797 -15.875 -23.344 1 96.88 102 MET A N 1
ATOM 760 C CA . MET A 1 102 ? -19.344 -16.797 -24.344 1 96.88 102 MET A CA 1
ATOM 761 C C . MET A 1 102 ? -18.234 -17.453 -25.156 1 96.88 102 MET A C 1
ATOM 763 O O . MET A 1 102 ? -18.344 -18.625 -25.531 1 96.88 102 MET A O 1
ATOM 767 N N . SER A 1 103 ? -17.266 -16.656 -25.438 1 97.12 103 SER A N 1
ATOM 768 C CA . SER A 1 103 ? -16.125 -17.188 -26.188 1 97.12 103 SER A CA 1
ATOM 769 C C . SER A 1 103 ? -15.414 -18.281 -25.375 1 97.12 103 SER A C 1
ATOM 771 O O . SER A 1 103 ? -14.922 -19.25 -25.953 1 97.12 103 SER A O 1
ATOM 773 N N . LEU A 1 104 ? -15.367 -18.141 -24.109 1 97.62 104 LEU A N 1
ATOM 774 C CA . LEU A 1 104 ? -14.695 -19.094 -23.234 1 97.62 104 LEU A CA 1
ATOM 775 C C . LEU A 1 104 ? -15.5 -20.391 -23.125 1 97.62 104 LEU A C 1
ATOM 777 O O . LEU A 1 104 ? -14.93 -21.469 -22.984 1 97.62 104 LEU A O 1
ATOM 781 N N . LYS A 1 105 ? -16.766 -20.281 -23.25 1 96.25 105 LYS A N 1
ATOM 782 C CA . LYS A 1 105 ? -17.641 -21.438 -23.141 1 96.25 105 LYS A CA 1
ATOM 783 C C . LYS A 1 105 ? -17.406 -22.438 -24.266 1 96.25 105 LYS A C 1
ATOM 785 O O . LYS A 1 105 ? -17.781 -23.609 -24.172 1 96.25 105 LYS A O 1
ATOM 790 N N . LYS A 1 106 ? -16.766 -21.953 -25.266 1 95.94 106 LYS A N 1
ATOM 791 C CA . LYS A 1 106 ? -16.531 -22.797 -26.438 1 95.94 106 LYS A CA 1
ATOM 792 C C . LYS A 1 106 ? -15.406 -23.797 -26.172 1 95.94 106 LYS A C 1
ATOM 794 O O . LYS A 1 106 ? -15.234 -24.766 -26.922 1 95.94 106 LYS A O 1
ATOM 799 N N . HIS A 1 107 ? -14.703 -23.594 -25.156 1 96.06 107 HIS A N 1
ATOM 800 C CA . HIS A 1 107 ? -13.617 -24.5 -24.781 1 96.06 107 HIS A CA 1
ATOM 801 C C . HIS A 1 107 ? -14.086 -25.578 -23.828 1 96.06 107 HIS A C 1
ATOM 803 O O . HIS A 1 107 ? -14.727 -25.297 -22.812 1 96.06 107 HIS A O 1
ATOM 809 N N . ALA A 1 108 ? -13.805 -26.781 -24.109 1 93.94 108 ALA A N 1
ATOM 810 C CA . ALA A 1 108 ? -14.32 -27.938 -23.359 1 93.94 108 ALA A CA 1
ATOM 811 C C . ALA A 1 108 ? -13.797 -27.938 -21.938 1 93.94 108 ALA A C 1
ATOM 813 O O . ALA A 1 108 ? -14.484 -28.406 -21.016 1 93.94 108 ALA A O 1
ATOM 814 N N . ASN A 1 109 ? -12.648 -27.469 -21.734 1 96.06 109 ASN A N 1
ATOM 815 C CA . ASN A 1 109 ? -12.047 -27.531 -20.406 1 96.06 109 ASN A CA 1
ATOM 816 C C . ASN A 1 109 ? -12.227 -26.219 -19.641 1 96.06 109 ASN A C 1
ATOM 818 O O . ASN A 1 109 ? -11.539 -25.984 -18.656 1 96.06 109 ASN A O 1
ATOM 822 N N . ILE A 1 110 ? -13.062 -25.328 -20.141 1 98.31 110 ILE A N 1
ATOM 823 C CA . ILE A 1 110 ? -13.344 -24.078 -19.422 1 98.31 110 ILE A CA 1
ATOM 824 C C . ILE A 1 110 ? -14.797 -24.062 -18.969 1 98.31 110 ILE A C 1
ATOM 826 O O . ILE A 1 110 ? -15.711 -24.281 -19.781 1 98.31 110 ILE A O 1
ATOM 830 N N . LYS A 1 111 ? -15.008 -23.875 -17.781 1 98.12 111 LYS A N 1
ATOM 831 C CA . LYS A 1 111 ? -16.328 -23.641 -17.219 1 98.12 111 LYS A CA 1
ATOM 832 C C . LYS A 1 111 ? -16.5 -22.188 -16.766 1 98.12 111 LYS A C 1
ATOM 834 O O . LYS A 1 111 ? -15.805 -21.734 -15.852 1 98.12 111 LYS A O 1
ATOM 839 N N . VAL A 1 112 ? -17.406 -21.5 -17.328 1 98.38 112 VAL A N 1
ATOM 840 C CA . VAL A 1 112 ? -17.656 -20.109 -17 1 98.38 112 VAL A CA 1
ATOM 841 C C . VAL A 1 112 ? -18.547 -20.016 -15.773 1 98.38 112 VAL A C 1
ATOM 843 O O . VAL A 1 112 ? -19.562 -20.703 -15.688 1 98.38 112 VAL A O 1
ATOM 846 N N . LEU A 1 113 ? -18.156 -19.203 -14.828 1 98.25 113 LEU A N 1
ATOM 847 C CA . LEU A 1 113 ? -18.906 -18.938 -13.609 1 98.25 113 LEU A CA 1
ATOM 848 C C . LEU A 1 113 ? -19.312 -17.469 -13.531 1 98.25 113 LEU A C 1
ATOM 850 O O . LEU A 1 113 ? -18.531 -16.578 -13.859 1 98.25 113 LEU A O 1
ATOM 854 N N . GLN A 1 114 ? -20.578 -17.234 -13.188 1 97.81 114 GLN A N 1
ATOM 855 C CA . GLN A 1 114 ? -20.953 -15.883 -12.758 1 97.81 114 GLN A CA 1
ATOM 856 C C . GLN A 1 114 ? -20.281 -15.531 -11.43 1 97.81 114 GLN A C 1
ATOM 858 O O . GLN A 1 114 ? -20.562 -16.156 -10.406 1 97.81 114 GLN A O 1
ATOM 863 N N . MET A 1 115 ? -19.406 -14.523 -11.539 1 97.94 115 MET A N 1
ATOM 864 C CA . MET A 1 115 ? -18.625 -14.258 -10.336 1 97.94 115 MET A CA 1
ATOM 865 C C . MET A 1 115 ? -18.281 -12.773 -10.227 1 97.94 115 MET A C 1
ATOM 867 O O . MET A 1 115 ? -17.312 -12.32 -10.828 1 97.94 115 MET A O 1
ATOM 871 N N . ASP A 1 116 ? -19.094 -12.094 -9.492 1 98.06 116 ASP A N 1
ATOM 872 C CA . ASP A 1 116 ? -18.75 -10.758 -9 1 98.06 116 ASP A CA 1
ATOM 873 C C . ASP A 1 116 ? -18.031 -10.836 -7.656 1 98.06 116 ASP A C 1
ATOM 875 O O . ASP A 1 116 ? -18.641 -11.18 -6.641 1 98.06 116 ASP A O 1
ATOM 879 N N . VAL A 1 117 ? -16.766 -10.477 -7.637 1 98.12 117 VAL A N 1
ATOM 880 C CA . VAL A 1 117 ? -15.93 -10.703 -6.465 1 98.12 117 VAL A CA 1
ATOM 881 C C . VAL A 1 117 ? -16.391 -9.789 -5.324 1 98.12 117 VAL A C 1
ATOM 883 O O . VAL A 1 117 ? -15.938 -9.938 -4.184 1 98.12 117 VAL A O 1
ATOM 886 N N . THR A 1 118 ? -17.297 -8.812 -5.602 1 97.75 118 THR A N 1
ATOM 887 C CA . THR A 1 118 ? -17.828 -7.941 -4.559 1 97.75 118 THR A CA 1
ATOM 888 C C . THR A 1 118 ? -19.047 -8.57 -3.9 1 97.75 118 THR A C 1
ATOM 890 O O . THR A 1 118 ? -19.562 -8.055 -2.908 1 97.75 118 THR A O 1
ATOM 893 N N . LYS A 1 119 ? -19.5 -9.648 -4.434 1 97.81 119 LYS A N 1
ATOM 894 C CA . LYS A 1 119 ? -20.688 -10.312 -3.912 1 97.81 119 LYS A CA 1
ATOM 895 C C . LYS A 1 119 ? -20.344 -11.656 -3.279 1 97.81 119 LYS A C 1
ATOM 897 O O . LYS A 1 119 ? -20 -12.609 -3.984 1 97.81 119 LYS A O 1
ATOM 902 N N . GLU A 1 120 ? -20.578 -11.758 -2.041 1 96.38 120 GLU A N 1
ATOM 903 C CA . GLU A 1 120 ? -20.25 -12.977 -1.315 1 96.38 120 GLU A CA 1
ATOM 904 C C . GLU A 1 120 ? -21.047 -14.164 -1.86 1 96.38 120 GLU A C 1
ATOM 906 O O . GLU A 1 120 ? -20.547 -15.289 -1.912 1 96.38 120 GLU A O 1
ATOM 911 N N . VAL A 1 121 ? -22.219 -13.898 -2.271 1 96.94 121 VAL A N 1
ATOM 912 C CA . VAL A 1 121 ? -23.078 -14.961 -2.773 1 96.94 121 VAL A CA 1
ATOM 913 C C . VAL A 1 121 ? -22.484 -15.57 -4.035 1 96.94 121 VAL A C 1
ATOM 915 O O . VAL A 1 121 ? -22.516 -16.781 -4.223 1 96.94 121 VAL A O 1
ATOM 918 N N . ASP A 1 122 ? -21.938 -14.742 -4.922 1 97.88 122 ASP A N 1
ATOM 919 C CA . ASP A 1 122 ? -21.281 -15.234 -6.137 1 97.88 122 ASP A CA 1
ATOM 920 C C . ASP A 1 122 ? -20.062 -16.094 -5.801 1 97.88 122 ASP A C 1
ATOM 922 O O . ASP A 1 122 ? -19.828 -17.109 -6.441 1 97.88 122 ASP A O 1
ATOM 926 N N . ILE A 1 123 ? -19.312 -15.711 -4.82 1 97.94 123 ILE A N 1
ATOM 927 C CA . ILE A 1 123 ? -18.109 -16.422 -4.414 1 97.94 123 ILE A CA 1
ATOM 928 C C . ILE A 1 123 ? -18.484 -17.766 -3.787 1 97.94 123 ILE A C 1
ATOM 930 O O . ILE A 1 123 ? -17.859 -18.781 -4.074 1 97.94 123 ILE A O 1
ATOM 934 N N . ASP A 1 124 ? -19.516 -17.719 -2.971 1 97.06 124 ASP A N 1
ATOM 935 C CA . ASP A 1 124 ? -20.016 -18.953 -2.363 1 97.06 124 ASP A CA 1
ATOM 936 C C . ASP A 1 124 ? -20.516 -19.938 -3.428 1 97.06 124 ASP A C 1
ATOM 938 O O . ASP A 1 124 ? -20.25 -21.141 -3.342 1 97.06 124 ASP A O 1
ATOM 942 N N . ASP A 1 125 ? -21.219 -19.391 -4.352 1 97.94 125 ASP A N 1
ATOM 943 C CA . ASP A 1 125 ? -21.734 -20.219 -5.441 1 97.94 125 ASP A CA 1
ATOM 944 C C . ASP A 1 125 ? -20.578 -20.812 -6.254 1 97.94 125 ASP A C 1
ATOM 946 O O . ASP A 1 125 ? -20.641 -21.984 -6.648 1 97.94 125 ASP A O 1
ATOM 950 N N . ALA A 1 126 ? -19.594 -20 -6.539 1 98 126 ALA A N 1
ATOM 951 C CA . ALA A 1 126 ? -18.406 -20.5 -7.238 1 98 126 ALA A CA 1
ATOM 952 C C . ALA A 1 126 ? -17.75 -21.625 -6.453 1 98 126 ALA A C 1
ATOM 954 O O . ALA A 1 126 ? -17.359 -22.641 -7.027 1 98 126 ALA A O 1
ATOM 955 N N . TYR A 1 127 ? -17.594 -21.406 -5.168 1 97.56 127 TYR A N 1
ATOM 956 C CA . TYR A 1 127 ? -17 -22.406 -4.305 1 97.56 127 TYR A CA 1
ATOM 957 C C . TYR A 1 127 ? -17.766 -23.734 -4.387 1 97.56 127 TYR A C 1
ATOM 959 O O . TYR A 1 127 ? -17.156 -24.797 -4.527 1 97.56 127 TYR A O 1
ATOM 967 N N . ARG A 1 128 ? -19.078 -23.625 -4.289 1 97.06 128 ARG A N 1
ATOM 968 C CA . ARG A 1 128 ? -19.922 -24.812 -4.34 1 97.06 128 ARG A CA 1
ATOM 969 C C . ARG A 1 128 ? -19.781 -25.531 -5.684 1 97.06 128 ARG A C 1
ATOM 971 O O . ARG A 1 128 ? -19.641 -26.75 -5.738 1 97.06 128 ARG A O 1
ATOM 978 N N . THR A 1 129 ? -19.844 -24.766 -6.711 1 97.88 129 THR A N 1
ATOM 979 C CA . THR A 1 129 ? -19.734 -25.328 -8.055 1 97.88 129 THR A CA 1
ATOM 980 C C . THR A 1 129 ? -18.391 -26.016 -8.25 1 97.88 129 THR A C 1
ATOM 982 O O . THR A 1 129 ? -18.328 -27.156 -8.742 1 97.88 129 THR A O 1
ATOM 985 N N . ILE A 1 130 ? -17.344 -25.391 -7.844 1 97.88 130 ILE A N 1
ATOM 986 C CA . ILE A 1 130 ? -16 -25.938 -8.008 1 97.88 130 ILE A CA 1
ATOM 987 C C . ILE A 1 130 ? -15.852 -27.203 -7.176 1 97.88 130 ILE A C 1
ATOM 989 O O . ILE A 1 130 ? -15.367 -28.234 -7.672 1 97.88 130 ILE A O 1
ATOM 993 N N . ASN A 1 131 ? -16.328 -27.109 -5.969 1 95.69 131 ASN A N 1
ATOM 994 C CA . ASN A 1 131 ? -16.25 -28.266 -5.098 1 95.69 131 ASN A CA 1
ATOM 995 C C . ASN A 1 131 ? -16.984 -29.469 -5.695 1 95.69 131 ASN A C 1
ATOM 997 O O . ASN A 1 131 ? -16.516 -30.594 -5.605 1 95.69 131 ASN A O 1
ATOM 1001 N N . ALA A 1 132 ? -18.109 -29.188 -6.316 1 96.19 132 ALA A N 1
ATOM 1002 C CA . ALA A 1 132 ? -18.938 -30.25 -6.891 1 96.19 132 ALA A CA 1
ATOM 1003 C C . ALA A 1 132 ? -18.328 -30.797 -8.18 1 96.19 132 ALA A C 1
ATOM 1005 O O . ALA A 1 132 ? -18.469 -31.969 -8.484 1 96.19 132 ALA A O 1
ATOM 1006 N N . GLU A 1 133 ? -17.641 -30 -8.852 1 95.88 133 GLU A N 1
ATOM 1007 C CA . GLU A 1 133 ? -17.25 -30.359 -10.211 1 95.88 133 GLU A CA 1
ATOM 1008 C C . GLU A 1 133 ? -15.789 -30.781 -10.281 1 95.88 133 GLU A C 1
ATOM 1010 O O . GLU A 1 133 ? -15.32 -31.266 -11.312 1 95.88 133 GLU A O 1
ATOM 1015 N N . LEU A 1 134 ? -15.031 -30.594 -9.312 1 95 134 LEU A N 1
ATOM 1016 C CA . LEU A 1 134 ? -13.617 -30.953 -9.312 1 95 134 LEU A CA 1
ATOM 1017 C C . LEU A 1 134 ? -13.43 -32.438 -9.562 1 95 134 LEU A C 1
ATOM 1019 O O . LEU A 1 134 ? -12.516 -32.844 -10.297 1 95 134 LEU A O 1
ATOM 1023 N N . GLY A 1 135 ? -14.359 -33.312 -9.031 1 92.56 135 GLY A N 1
ATOM 1024 C CA . GLY A 1 135 ? -14.148 -34.75 -9.117 1 92.56 135 GLY A CA 1
ATOM 1025 C C . GLY A 1 135 ? -12.875 -35.188 -8.43 1 92.56 135 GLY A C 1
ATOM 1026 O O . GLY A 1 135 ? -12.672 -34.906 -7.246 1 92.56 135 GLY A O 1
ATOM 1027 N N . THR A 1 136 ? -12.023 -35.844 -9.211 1 93.56 136 THR A N 1
ATOM 1028 C CA . THR A 1 136 ? -10.766 -36.344 -8.656 1 93.56 136 THR A CA 1
ATOM 1029 C C . THR A 1 136 ? -9.672 -35.281 -8.773 1 93.56 136 THR A C 1
ATOM 1031 O O . THR A 1 136 ? -8.555 -35.469 -8.281 1 93.56 136 THR A O 1
ATOM 1034 N N . ARG A 1 137 ? -9.969 -34.25 -9.406 1 96.25 137 ARG A N 1
ATOM 1035 C CA . ARG A 1 137 ? -8.992 -33.156 -9.586 1 96.25 137 ARG A CA 1
ATOM 1036 C C . ARG A 1 137 ? -8.844 -32.344 -8.305 1 96.25 137 ARG A C 1
ATOM 1038 O O . ARG A 1 137 ? -9.664 -32.438 -7.395 1 96.25 137 ARG A O 1
ATOM 1045 N N . LYS A 1 138 ? -7.805 -31.641 -8.25 1 97.12 138 LYS A N 1
ATOM 1046 C CA . LYS A 1 138 ? -7.559 -30.703 -7.156 1 97.12 138 LYS A CA 1
ATOM 1047 C C . LYS A 1 138 ? -7.504 -29.266 -7.66 1 97.12 138 LYS A C 1
ATOM 1049 O O . LYS A 1 138 ? -7.051 -29.016 -8.781 1 97.12 138 LYS A O 1
ATOM 1054 N N . LEU A 1 139 ? -8.016 -28.359 -6.848 1 98.44 139 LEU A N 1
ATOM 1055 C CA . LEU A 1 139 ? -7.82 -26.953 -7.18 1 98.44 139 LEU A CA 1
ATOM 1056 C C . LEU A 1 139 ? -6.375 -26.531 -6.945 1 98.44 139 LEU A C 1
ATOM 1058 O O . LEU A 1 139 ? -5.953 -26.344 -5.801 1 98.44 139 LEU A O 1
ATOM 1062 N N . TRP A 1 140 ? -5.695 -26.359 -8.016 1 98.5 140 TRP A N 1
ATOM 1063 C CA . TRP A 1 140 ? -4.254 -26.141 -7.988 1 98.5 140 TRP A CA 1
ATOM 1064 C C . TRP A 1 140 ? -3.932 -24.672 -7.738 1 98.5 140 TRP A C 1
ATOM 1066 O O . TRP A 1 140 ? -2.99 -24.359 -7.004 1 98.5 140 TRP A O 1
ATOM 1076 N N . ALA A 1 141 ? -4.734 -23.812 -8.375 1 98.75 141 ALA A N 1
ATOM 1077 C CA . ALA A 1 141 ? -4.414 -22.406 -8.258 1 98.75 141 ALA A CA 1
ATOM 1078 C C . ALA A 1 141 ? -5.676 -21.547 -8.336 1 98.75 141 ALA A C 1
ATOM 1080 O O . ALA A 1 141 ? -6.652 -21.922 -8.992 1 98.75 141 ALA A O 1
ATOM 1081 N N . VAL A 1 142 ? -5.652 -20.5 -7.605 1 98.81 142 VAL A N 1
ATOM 1082 C CA . VAL A 1 142 ? -6.613 -19.406 -7.711 1 98.81 142 VAL A CA 1
ATOM 1083 C C . VAL A 1 142 ? -5.902 -18.141 -8.18 1 98.81 142 VAL A C 1
ATOM 1085 O O . VAL A 1 142 ? -4.949 -17.688 -7.547 1 98.81 142 VAL A O 1
ATOM 1088 N N . VAL A 1 143 ? -6.332 -17.656 -9.32 1 98.69 143 VAL A N 1
ATOM 1089 C CA . VAL A 1 143 ? -5.754 -16.438 -9.883 1 98.69 143 VAL A CA 1
ATOM 1090 C C . VAL A 1 143 ? -6.711 -15.258 -9.672 1 98.69 143 VAL A C 1
ATOM 1092 O O . VAL A 1 143 ? -7.785 -15.211 -10.273 1 98.69 143 VAL A O 1
ATOM 1095 N N . CYS A 1 144 ? -6.324 -14.375 -8.805 1 98.25 144 CYS A N 1
ATOM 1096 C CA . CYS A 1 144 ? -7.086 -13.148 -8.594 1 98.25 144 CYS A CA 1
ATOM 1097 C C . CYS A 1 144 ? -6.68 -12.07 -9.586 1 98.25 144 CYS A C 1
ATOM 1099 O O . CYS A 1 144 ? -5.723 -11.328 -9.352 1 98.25 144 CYS A O 1
ATOM 1101 N N . ASN A 1 145 ? -7.496 -11.938 -10.57 1 95.88 145 ASN A N 1
ATOM 1102 C CA . ASN A 1 145 ? -7.156 -11.062 -11.695 1 95.88 145 ASN A CA 1
ATOM 1103 C C . ASN A 1 145 ? -8.156 -9.914 -11.828 1 95.88 145 ASN A C 1
ATOM 1105 O O . ASN A 1 145 ? -7.852 -8.898 -12.453 1 95.88 145 ASN A O 1
ATOM 1109 N N . ALA A 1 146 ? -9.359 -10.07 -11.289 1 93.88 146 ALA A N 1
ATOM 1110 C CA . ALA A 1 146 ? -10.391 -9.039 -11.398 1 93.88 146 ALA A CA 1
ATOM 1111 C C . ALA A 1 146 ? -9.906 -7.711 -10.828 1 93.88 146 ALA A C 1
ATOM 1113 O O . ALA A 1 146 ? -9.375 -7.664 -9.711 1 93.88 146 ALA A O 1
ATOM 1114 N N . ALA A 1 147 ? -10.016 -6.645 -11.586 1 91.75 147 ALA A N 1
ATOM 1115 C CA . ALA A 1 147 ? -9.602 -5.32 -11.125 1 91.75 147 ALA A CA 1
ATOM 1116 C C . ALA A 1 147 ? -10.328 -4.219 -11.891 1 91.75 147 ALA A C 1
ATOM 1118 O O . ALA A 1 147 ? -10.82 -4.445 -12.992 1 91.75 147 ALA A O 1
ATOM 1119 N N . MET A 1 148 ? -10.414 -3.104 -11.281 1 90.19 148 MET A N 1
ATOM 1120 C CA . MET A 1 148 ? -10.953 -1.891 -11.891 1 90.19 148 MET A CA 1
ATOM 1121 C C . MET A 1 148 ? -10.008 -0.712 -11.68 1 90.19 148 MET A C 1
ATOM 1123 O O . MET A 1 148 ? -9.328 -0.631 -10.656 1 90.19 148 MET A O 1
ATOM 1127 N N . MET A 1 149 ? -10 0.138 -12.641 1 89.06 149 MET A N 1
ATOM 1128 C CA . MET A 1 149 ? -9.203 1.358 -12.562 1 89.06 149 MET A CA 1
ATOM 1129 C C . MET A 1 149 ? -10.094 2.59 -12.477 1 89.06 149 MET A C 1
ATOM 1131 O O . MET A 1 149 ? -11.289 2.52 -12.789 1 89.06 149 MET A O 1
ATOM 1135 N N . ASN A 1 150 ? -9.539 3.639 -11.977 1 88.25 150 ASN A N 1
ATOM 1136 C CA . ASN A 1 150 ? -10.242 4.918 -11.938 1 88.25 150 ASN A CA 1
ATOM 1137 C C . ASN A 1 150 ? -9.539 5.965 -12.805 1 88.25 150 ASN A C 1
ATOM 1139 O O . ASN A 1 150 ? -8.43 5.742 -13.273 1 88.25 150 ASN A O 1
ATOM 1143 N N . SER A 1 151 ? -10.305 7.105 -12.977 1 89.94 151 SER A N 1
ATOM 1144 C CA . SER A 1 151 ? -9.758 8.297 -13.625 1 89.94 151 SER A CA 1
ATOM 1145 C C . SER A 1 151 ? -10.242 9.57 -12.938 1 89.94 151 SER A C 1
ATOM 1147 O O . SER A 1 151 ? -11.445 9.828 -12.883 1 89.94 151 SER A O 1
ATOM 1149 N N . GLY A 1 152 ? -9.305 10.266 -12.383 1 92.88 152 GLY A N 1
ATOM 1150 C CA . GLY A 1 152 ? -9.664 11.531 -11.758 1 92.88 152 GLY A CA 1
ATOM 1151 C C . GLY A 1 152 ? -8.883 11.805 -10.484 1 92.88 152 GLY A C 1
ATOM 1152 O O . GLY A 1 152 ? -8.344 10.875 -9.867 1 92.88 152 GLY A O 1
ATOM 1153 N N . LEU A 1 153 ? -8.812 13.086 -10.164 1 94.88 153 LEU A N 1
ATOM 1154 C CA . LEU A 1 153 ? -8.227 13.445 -8.875 1 94.88 153 LEU A CA 1
ATOM 1155 C C . LEU A 1 153 ? -9.078 12.906 -7.727 1 94.88 153 LEU A C 1
ATOM 1157 O O . LEU A 1 153 ? -10.281 12.695 -7.887 1 94.88 153 LEU A O 1
ATOM 1161 N N . ILE A 1 154 ? -8.516 12.711 -6.629 1 94.88 154 ILE A N 1
ATOM 1162 C CA . ILE A 1 154 ? -9.234 12.234 -5.449 1 94.88 154 ILE A CA 1
ATOM 1163 C C . ILE A 1 154 ? -10.391 13.18 -5.133 1 94.88 154 ILE A C 1
ATOM 1165 O O . ILE A 1 154 ? -11.492 12.727 -4.812 1 94.88 154 ILE A O 1
ATOM 1169 N N . GLU A 1 155 ? -10.18 14.414 -5.285 1 94 155 GLU A N 1
ATOM 1170 C CA . GLU A 1 155 ? -11.188 15.43 -4.973 1 94 155 GLU A CA 1
ATOM 1171 C C . GLU A 1 155 ? -12.375 15.336 -5.926 1 94 155 GLU A C 1
ATOM 1173 O O . GLU A 1 155 ? -13.484 15.742 -5.578 1 94 155 GLU A O 1
ATOM 1178 N N . TRP A 1 156 ? -12.117 14.82 -7.105 1 94.94 156 TRP A N 1
ATOM 1179 C CA . TRP A 1 156 ? -13.148 14.781 -8.141 1 94.94 156 TRP A CA 1
ATOM 1180 C C . TRP A 1 156 ? -13.984 13.508 -8.023 1 94.94 156 TRP A C 1
ATOM 1182 O O . TRP A 1 156 ? -15.039 13.391 -8.656 1 94.94 156 TRP A O 1
ATOM 1192 N N . MET A 1 157 ? -13.586 12.609 -7.223 1 95.12 157 MET A N 1
ATOM 1193 C CA . MET A 1 157 ? -14.234 11.297 -7.172 1 95.12 157 MET A CA 1
ATOM 1194 C C . MET A 1 157 ? -15.141 11.188 -5.945 1 95.12 157 MET A C 1
ATOM 1196 O O . MET A 1 157 ? -14.797 11.703 -4.875 1 95.12 157 MET A O 1
ATOM 1200 N N . THR A 1 158 ? -16.266 10.531 -6.117 1 95.56 158 THR A N 1
ATOM 1201 C CA . THR A 1 158 ? -17.141 10.266 -4.977 1 95.56 158 THR A CA 1
ATOM 1202 C C . THR A 1 158 ? -16.562 9.164 -4.098 1 95.56 158 THR A C 1
ATOM 1204 O O . THR A 1 158 ? -15.781 8.336 -4.562 1 95.56 158 THR A O 1
ATOM 1207 N N . MET A 1 159 ? -16.984 9.164 -2.854 1 96.69 159 MET A N 1
ATOM 1208 C CA . MET A 1 159 ? -16.547 8.094 -1.96 1 96.69 159 MET A CA 1
ATOM 1209 C C . MET A 1 159 ? -17.062 6.738 -2.449 1 96.69 159 MET A C 1
ATOM 1211 O O . MET A 1 159 ? -16.391 5.723 -2.287 1 96.69 159 MET A O 1
ATOM 1215 N N . ASP A 1 160 ? -18.25 6.777 -3.049 1 96.31 160 ASP A N 1
ATOM 1216 C CA . ASP A 1 160 ? -18.797 5.539 -3.594 1 96.31 160 ASP A CA 1
ATOM 1217 C C . ASP A 1 160 ? -17.875 4.949 -4.66 1 96.31 160 ASP A C 1
ATOM 1219 O O . ASP A 1 160 ? -17.609 3.748 -4.66 1 96.31 160 ASP A O 1
ATOM 1223 N N . SER A 1 161 ? -17.406 5.797 -5.535 1 95.94 161 SER A N 1
ATOM 1224 C CA . SER A 1 161 ? -16.5 5.34 -6.586 1 95.94 161 SER A CA 1
ATOM 1225 C C . SER A 1 161 ? -15.188 4.828 -6.004 1 95.94 161 SER A C 1
ATOM 1227 O O . SER A 1 161 ? -14.672 3.791 -6.434 1 95.94 161 SER A O 1
ATOM 1229 N N . ILE A 1 162 ? -14.664 5.531 -5.027 1 97.19 162 ILE A N 1
ATOM 1230 C CA . ILE A 1 162 ? -13.398 5.16 -4.414 1 97.19 162 ILE A CA 1
ATOM 1231 C C . ILE A 1 162 ? -13.547 3.828 -3.684 1 97.19 162 ILE A C 1
ATOM 1233 O O . ILE A 1 162 ? -12.719 2.928 -3.852 1 97.19 162 ILE A O 1
ATOM 1237 N N . THR A 1 163 ? -14.625 3.691 -2.883 1 97.69 163 THR A N 1
ATOM 1238 C CA . THR A 1 163 ? -14.828 2.463 -2.119 1 97.69 163 THR A CA 1
ATOM 1239 C C . THR A 1 163 ? -15.109 1.287 -3.051 1 97.69 163 THR A C 1
ATOM 1241 O O . THR A 1 163 ? -14.711 0.154 -2.764 1 97.69 163 THR A O 1
ATOM 1244 N N . ARG A 1 164 ? -15.766 1.553 -4.18 1 96.5 164 ARG A N 1
ATOM 1245 C CA . ARG A 1 164 ? -16.047 0.497 -5.148 1 96.5 164 ARG A CA 1
ATOM 1246 C C . ARG A 1 164 ? -14.75 -0.079 -5.711 1 96.5 164 ARG A C 1
ATOM 1248 O O . ARG A 1 164 ? -14.625 -1.293 -5.891 1 96.5 164 ARG A O 1
ATOM 1255 N N . ILE A 1 165 ? -13.797 0.74 -6.004 1 96.25 165 ILE A N 1
ATOM 1256 C CA . ILE A 1 165 ? -12.508 0.293 -6.523 1 96.25 165 ILE A CA 1
ATOM 1257 C C . ILE A 1 165 ? -11.828 -0.611 -5.5 1 96.25 165 ILE A C 1
ATOM 1259 O O . ILE A 1 165 ? -11.305 -1.671 -5.848 1 96.25 165 ILE A O 1
ATOM 1263 N N . PHE A 1 166 ? -11.875 -0.25 -4.254 1 98.06 166 PHE A N 1
ATOM 1264 C CA . PHE A 1 166 ? -11.305 -1.069 -3.191 1 98.06 166 PHE A CA 1
ATOM 1265 C C . PHE A 1 166 ? -12.062 -2.383 -3.053 1 98.06 166 PHE A C 1
ATOM 1267 O O . PHE A 1 166 ? -11.469 -3.428 -2.789 1 98.06 166 PHE A O 1
ATOM 1274 N N . ASP A 1 167 ? -13.367 -2.258 -3.205 1 98.25 167 ASP A N 1
ATOM 1275 C CA . ASP A 1 167 ? -14.203 -3.439 -3.047 1 98.25 167 ASP A CA 1
ATOM 1276 C C . ASP A 1 167 ? -13.844 -4.512 -4.07 1 98.25 167 ASP A C 1
ATOM 1278 O O . ASP A 1 167 ? -13.867 -5.707 -3.76 1 98.25 167 ASP A O 1
ATOM 1282 N N . VAL A 1 168 ? -13.484 -4.133 -5.227 1 97.5 168 VAL A N 1
ATOM 1283 C CA . VAL A 1 168 ? -13.109 -5.059 -6.289 1 97.5 168 VAL A CA 1
ATOM 1284 C C . VAL A 1 168 ? -11.641 -5.453 -6.137 1 97.5 168 VAL A C 1
ATOM 1286 O O . VAL A 1 168 ? -11.32 -6.641 -6.02 1 97.5 168 VAL A O 1
ATOM 1289 N N . ASN A 1 169 ? -10.75 -4.465 -6.059 1 97.19 169 ASN A N 1
ATOM 1290 C CA . ASN A 1 169 ? -9.312 -4.676 -6.219 1 97.19 169 ASN A CA 1
ATOM 1291 C C . ASN A 1 169 ? -8.688 -5.242 -4.949 1 97.19 169 ASN A C 1
ATOM 1293 O O . ASN A 1 169 ? -7.637 -5.883 -5 1 97.19 169 ASN A O 1
ATOM 1297 N N . VAL A 1 170 ? -9.297 -4.926 -3.832 1 98.31 170 VAL A N 1
ATOM 1298 C CA . VAL A 1 170 ? -8.664 -5.312 -2.57 1 98.31 170 VAL A CA 1
ATOM 1299 C C . VAL A 1 170 ? -9.523 -6.359 -1.865 1 98.31 170 VAL A C 1
ATOM 1301 O O . VAL A 1 170 ? -9.133 -7.523 -1.756 1 98.31 170 VAL A O 1
ATOM 1304 N N . PHE A 1 171 ? -10.758 -5.973 -1.525 1 98.62 171 PHE A N 1
ATOM 1305 C CA . PHE A 1 171 ? -11.594 -6.871 -0.746 1 98.62 171 PHE A CA 1
ATOM 1306 C C . PHE A 1 171 ? -12.023 -8.078 -1.579 1 98.62 171 PHE A C 1
ATOM 1308 O O . PHE A 1 171 ? -12.18 -9.18 -1.052 1 98.62 171 PHE A O 1
ATOM 1315 N N . GLY A 1 172 ? -12.227 -7.816 -2.904 1 98.5 172 GLY A N 1
ATOM 1316 C CA . GLY A 1 172 ? -12.5 -8.938 -3.783 1 98.5 172 GLY A CA 1
ATOM 1317 C C . GLY A 1 172 ? -11.414 -10 -3.748 1 98.5 172 GLY A C 1
ATOM 1318 O O . GLY A 1 172 ? -11.711 -11.195 -3.697 1 98.5 172 GLY A O 1
ATOM 1319 N N . VAL A 1 173 ? -10.164 -9.578 -3.725 1 98.38 173 VAL A N 1
ATOM 1320 C CA . VAL A 1 173 ? -9.031 -10.492 -3.646 1 98.38 173 VAL A CA 1
ATOM 1321 C C . VAL A 1 173 ? -9.047 -11.234 -2.311 1 98.38 173 VAL A C 1
ATOM 1323 O O . VAL A 1 173 ? -8.883 -12.453 -2.268 1 98.38 173 VAL A O 1
ATOM 1326 N N . VAL A 1 174 ? -9.266 -10.508 -1.243 1 98.38 174 VAL A N 1
ATOM 1327 C CA . VAL A 1 174 ? -9.273 -11.102 0.091 1 98.38 174 VAL A CA 1
ATOM 1328 C C . VAL A 1 174 ? -10.391 -12.133 0.192 1 98.38 174 VAL A C 1
ATOM 1330 O O . VAL A 1 174 ? -10.172 -13.25 0.673 1 98.38 174 VAL A O 1
ATOM 1333 N N . ARG A 1 175 ? -11.609 -11.773 -0.265 1 98.06 175 ARG A N 1
ATOM 1334 C CA . ARG A 1 175 ? -12.758 -12.672 -0.206 1 98.06 175 ARG A CA 1
ATOM 1335 C C . ARG A 1 175 ? -12.469 -13.977 -0.94 1 98.06 175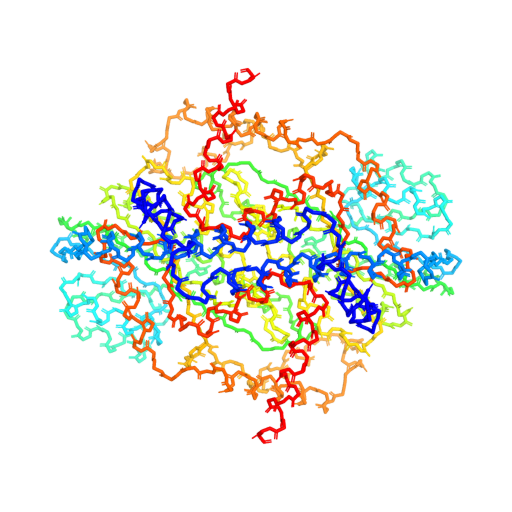 ARG A C 1
ATOM 1337 O O . ARG A 1 175 ? -12.711 -15.062 -0.411 1 98.06 175 ARG A O 1
ATOM 1344 N N . VAL A 1 176 ? -11.922 -13.844 -2.104 1 98.44 176 VAL A N 1
ATOM 1345 C CA . VAL A 1 176 ? -11.703 -15.008 -2.955 1 98.44 176 VAL A CA 1
ATOM 1346 C C . VAL A 1 176 ? -10.602 -15.891 -2.357 1 98.44 176 VAL A C 1
ATOM 1348 O O . VAL A 1 176 ? -10.781 -17.094 -2.203 1 98.44 176 VAL A O 1
ATOM 1351 N N . VAL A 1 177 ? -9.5 -15.32 -2.012 1 97.88 177 VAL A N 1
ATOM 1352 C CA . VAL A 1 177 ? -8.383 -16.094 -1.486 1 97.88 177 VAL A CA 1
ATOM 1353 C C . VAL A 1 177 ? -8.797 -16.797 -0.194 1 97.88 177 VAL A C 1
ATOM 1355 O O . VAL A 1 177 ? -8.547 -17.984 -0.017 1 97.88 177 VAL A O 1
ATOM 1358 N N . LYS A 1 178 ? -9.43 -16.031 0.69 1 96.25 178 LYS A N 1
ATOM 1359 C CA . LYS A 1 178 ? -9.859 -16.594 1.967 1 96.25 178 LYS A CA 1
ATOM 1360 C C . LYS A 1 178 ? -10.773 -17.797 1.756 1 96.25 178 LYS A C 1
ATOM 1362 O O . LYS A 1 178 ? -10.617 -18.828 2.418 1 96.25 178 LYS A O 1
ATOM 1367 N N . LYS A 1 179 ? -11.719 -17.641 0.854 1 96.56 179 LYS A N 1
ATOM 1368 C CA . LYS A 1 179 ? -12.719 -18.688 0.609 1 96.56 179 LYS A CA 1
ATOM 1369 C C . LYS A 1 179 ? -12.062 -19.969 0.107 1 96.56 179 LYS A C 1
ATOM 1371 O O . LYS A 1 179 ? -12.469 -21.062 0.487 1 96.56 179 LYS A O 1
ATOM 1376 N N . PHE A 1 180 ? -11.008 -19.875 -0.648 1 97.56 180 PHE A N 1
ATOM 1377 C CA . PHE A 1 180 ? -10.508 -21.047 -1.368 1 97.56 180 PHE A CA 1
ATOM 1378 C C . PHE A 1 180 ? -9.211 -21.547 -0.748 1 97.56 180 PHE A C 1
ATOM 1380 O O . PHE A 1 180 ? -8.672 -22.562 -1.17 1 97.56 180 PHE A O 1
ATOM 1387 N N . LEU A 1 181 ? -8.695 -20.859 0.267 1 96.5 181 LEU A N 1
ATOM 1388 C CA . LEU A 1 181 ? -7.422 -21.203 0.89 1 96.5 181 LEU A CA 1
ATOM 1389 C C . LEU A 1 181 ? -7.438 -22.641 1.411 1 96.5 181 LEU A C 1
ATOM 1391 O O . LEU A 1 181 ? -6.477 -23.375 1.216 1 96.5 181 LEU A O 1
ATOM 1395 N N . PRO A 1 182 ? -8.555 -23.094 2.023 1 94.75 182 PRO A N 1
ATOM 1396 C CA . PRO A 1 182 ? -8.562 -24.484 2.486 1 94.75 182 PRO A CA 1
ATOM 1397 C C . PRO A 1 182 ? -8.391 -25.484 1.348 1 94.75 182 PRO A C 1
ATOM 1399 O O . PRO A 1 182 ? -7.699 -26.5 1.507 1 94.75 182 PRO A O 1
ATOM 1402 N N . MET A 1 183 ? -9 -25.234 0.184 1 95.75 183 MET A N 1
ATOM 1403 C CA . MET A 1 183 ? -8.844 -26.109 -0.973 1 95.75 183 MET A CA 1
ATOM 1404 C C . MET A 1 183 ? -7.402 -26.094 -1.477 1 95.75 183 MET A C 1
ATOM 1406 O O . MET A 1 183 ? -6.863 -27.141 -1.864 1 95.75 183 MET A O 1
ATOM 1410 N N . LEU A 1 184 ? -6.809 -24.922 -1.431 1 97.12 184 LEU A N 1
ATOM 1411 C CA . LEU A 1 184 ? -5.43 -24.781 -1.893 1 97.12 184 LEU A CA 1
ATOM 1412 C C . LEU A 1 184 ? -4.465 -25.5 -0.961 1 97.12 184 LEU A C 1
ATOM 1414 O O . LEU A 1 184 ? -3.457 -26.047 -1.41 1 97.12 184 LEU A O 1
ATOM 1418 N N . ARG A 1 185 ? -4.746 -25.469 0.285 1 94.75 185 ARG A N 1
ATOM 1419 C CA . ARG A 1 185 ? -3.906 -26.188 1.243 1 94.75 185 ARG A CA 1
ATOM 1420 C C . ARG A 1 185 ? -3.918 -27.688 0.974 1 94.75 185 ARG A C 1
ATOM 1422 O O . ARG A 1 185 ? -2.879 -28.344 1.045 1 94.75 185 ARG A O 1
ATOM 1429 N N . LYS A 1 186 ? -5.082 -28.188 0.664 1 93.06 186 LYS A N 1
ATOM 1430 C CA . LYS A 1 186 ? -5.227 -29.609 0.385 1 93.06 186 LYS A CA 1
ATOM 1431 C C . LYS A 1 186 ? -4.43 -30.016 -0.854 1 93.06 186 LYS A C 1
ATOM 1433 O O . LYS A 1 186 ? -3.861 -31.109 -0.905 1 93.06 186 LYS A O 1
ATOM 1438 N N . SER A 1 187 ? -4.375 -29.156 -1.791 1 95.62 187 SER A N 1
ATOM 1439 C CA . SER A 1 187 ? -3.701 -29.469 -3.049 1 95.62 187 SER A CA 1
ATOM 1440 C C . SER A 1 187 ? -2.236 -29.047 -3.006 1 95.62 187 SER A C 1
ATOM 1442 O O . SER A 1 187 ? -1.472 -29.344 -3.924 1 95.62 187 SER A O 1
ATOM 1444 N N . ARG A 1 188 ? -1.851 -28.359 -1.906 1 95.69 188 ARG A N 1
ATOM 1445 C CA . ARG A 1 188 ? -0.54 -27.719 -1.861 1 95.69 188 ARG A CA 1
ATOM 1446 C C . ARG A 1 188 ? -0.313 -26.844 -3.092 1 95.69 188 ARG A C 1
ATOM 1448 O O . ARG A 1 188 ? 0.732 -26.938 -3.74 1 95.69 188 ARG A O 1
ATOM 1455 N N . GLY A 1 189 ? -1.394 -26.109 -3.416 1 97.31 189 GLY A N 1
ATOM 1456 C CA . GLY A 1 189 ? -1.412 -25.25 -4.59 1 97.31 189 GLY A CA 1
ATOM 1457 C C . GLY A 1 189 ? -0.989 -23.828 -4.289 1 97.31 189 GLY A C 1
ATOM 1458 O O . GLY A 1 189 ? -0.064 -23.594 -3.508 1 97.31 189 GLY A O 1
ATOM 1459 N N . ARG A 1 190 ? -1.602 -22.875 -5.113 1 97.25 190 ARG A N 1
ATOM 1460 C CA . ARG A 1 190 ? -1.091 -21.516 -4.902 1 97.25 190 ARG A CA 1
ATOM 1461 C C . ARG A 1 190 ? -2.156 -20.469 -5.219 1 97.25 190 ARG A C 1
ATOM 1463 O O . ARG A 1 190 ? -3.074 -20.734 -6 1 97.25 190 ARG A O 1
ATOM 1470 N N . ALA A 1 191 ? -2.1 -19.422 -4.531 1 98.19 191 ALA A N 1
ATOM 1471 C CA . ALA A 1 191 ? -2.828 -18.188 -4.852 1 98.19 191 ALA A CA 1
ATOM 1472 C C . ALA A 1 191 ? -1.965 -17.234 -5.676 1 98.19 191 ALA A C 1
ATOM 1474 O O . ALA A 1 191 ? -0.866 -16.875 -5.254 1 98.19 191 ALA A O 1
ATOM 1475 N N . VAL A 1 192 ? -2.381 -16.922 -6.871 1 98.12 192 VAL A N 1
ATOM 1476 C CA . VAL A 1 192 ? -1.723 -15.969 -7.758 1 98.12 192 VAL A CA 1
ATOM 1477 C C . VAL A 1 192 ? -2.494 -14.648 -7.766 1 98.12 192 VAL A C 1
ATOM 1479 O O . VAL A 1 192 ? -3.617 -14.586 -8.273 1 98.12 192 VAL A O 1
ATOM 1482 N N . ILE A 1 193 ? -1.898 -13.625 -7.254 1 97.19 193 ILE A N 1
ATOM 1483 C CA . ILE A 1 193 ? -2.578 -12.344 -7.109 1 97.19 193 ILE A CA 1
ATOM 1484 C C . ILE A 1 193 ? -1.97 -11.328 -8.078 1 97.19 193 ILE A C 1
ATOM 1486 O O . ILE A 1 193 ? -0.758 -11.102 -8.062 1 97.19 193 ILE A O 1
ATOM 1490 N N . VAL A 1 194 ? -2.799 -10.75 -8.906 1 93 194 VAL A N 1
ATOM 1491 C CA . VAL A 1 194 ? -2.34 -9.789 -9.906 1 93 194 VAL A CA 1
ATOM 1492 C C . VAL A 1 194 ? -2.297 -8.391 -9.289 1 93 194 VAL A C 1
ATOM 1494 O O . VAL A 1 194 ? -3.34 -7.805 -8.992 1 93 194 VAL A O 1
ATOM 1497 N N . ALA A 1 195 ? -1.145 -7.93 -9.117 1 89.69 195 ALA A N 1
ATOM 1498 C CA . ALA A 1 195 ? -0.898 -6.578 -8.617 1 89.69 195 ALA A CA 1
ATOM 1499 C C . ALA A 1 195 ? -0.595 -5.617 -9.766 1 89.69 195 ALA A C 1
ATOM 1501 O O . ALA A 1 195 ? -1.331 -5.566 -10.75 1 89.69 195 ALA A O 1
ATOM 1502 N N . SER A 1 196 ? 0.375 -4.68 -9.562 1 80.31 196 SER A N 1
ATOM 1503 C CA . SER A 1 196 ? 0.774 -3.717 -10.586 1 80.31 196 SER A CA 1
ATOM 1504 C C . SER A 1 196 ? 2.107 -3.064 -10.234 1 80.31 196 SER A C 1
ATOM 1506 O O . SER A 1 196 ? 2.582 -3.176 -9.102 1 80.31 196 SER A O 1
ATOM 1508 N N . ASN A 1 197 ? 2.672 -2.537 -11.266 1 73.69 197 ASN A N 1
ATOM 1509 C CA . ASN A 1 197 ? 3.826 -1.686 -10.992 1 73.69 197 ASN A CA 1
ATOM 1510 C C . ASN A 1 197 ? 3.432 -0.438 -10.211 1 73.69 197 ASN A C 1
ATOM 1512 O O . ASN A 1 197 ? 4.262 0.159 -9.523 1 73.69 197 ASN A O 1
ATOM 1516 N N . LEU A 1 198 ? 2.248 -0.074 -10.344 1 73.94 198 LEU A N 1
ATOM 1517 C CA . LEU A 1 198 ? 1.737 1.081 -9.617 1 73.94 198 LEU A CA 1
ATOM 1518 C C . LEU A 1 198 ? 1.592 0.765 -8.133 1 73.94 198 LEU A C 1
ATOM 1520 O O . LEU A 1 198 ? 1.047 1.568 -7.371 1 73.94 198 LEU A O 1
ATOM 1524 N N . SER A 1 199 ? 2.172 -0.274 -7.785 1 78.06 199 SER A N 1
ATOM 1525 C CA . SER A 1 199 ? 2.283 -0.641 -6.375 1 78.06 199 SER A CA 1
ATOM 1526 C C . SER A 1 199 ? 3.541 -0.051 -5.746 1 78.06 199 SER A C 1
ATOM 1528 O O . SER A 1 199 ? 3.736 -0.14 -4.535 1 78.06 199 SER A O 1
ATOM 1530 N N . TYR A 1 200 ? 4.32 0.625 -6.641 1 73.38 200 TYR A N 1
ATOM 1531 C CA . TYR A 1 200 ? 5.594 1.104 -6.121 1 73.38 200 TYR A CA 1
ATOM 1532 C C . TYR A 1 200 ? 5.652 2.627 -6.133 1 73.38 200 TYR A C 1
ATOM 1534 O O . TYR A 1 200 ? 6.488 3.23 -5.457 1 73.38 200 TYR A O 1
ATOM 1542 N N . PHE A 1 201 ? 4.832 3.17 -6.961 1 81.44 201 PHE A N 1
ATOM 1543 C CA . PHE A 1 201 ? 4.711 4.621 -7.008 1 81.44 201 PHE A CA 1
ATOM 1544 C C . PHE A 1 201 ? 3.299 5.035 -7.398 1 81.44 201 PHE A C 1
ATOM 1546 O O . PHE A 1 201 ? 2.602 4.297 -8.102 1 81.44 201 PHE A O 1
ATOM 1553 N N . THR A 1 202 ? 2.93 6.215 -6.973 1 90.31 202 THR A N 1
ATOM 1554 C CA . THR A 1 202 ? 1.573 6.699 -7.199 1 90.31 202 THR A CA 1
ATOM 1555 C C . THR A 1 202 ? 1.565 7.816 -8.242 1 90.31 202 THR A C 1
ATOM 1557 O O . THR A 1 202 ? 2.217 8.844 -8.055 1 90.31 202 THR A O 1
ATOM 1560 N N . LEU A 1 203 ? 0.867 7.57 -9.305 1 88.56 203 LEU A N 1
ATOM 1561 C CA . LEU A 1 203 ? 0.621 8.617 -10.289 1 88.56 203 LEU A CA 1
ATOM 1562 C C . LEU A 1 203 ? -0.657 9.383 -9.961 1 88.56 203 LEU A C 1
ATOM 1564 O O . LEU A 1 203 ? -1.676 8.781 -9.617 1 88.56 203 LEU A O 1
ATOM 1568 N N . PRO A 1 204 ? -0.515 10.664 -10.094 1 90.69 204 PRO A N 1
ATOM 1569 C CA . PRO A 1 204 ? -1.768 11.406 -9.914 1 90.69 204 PRO A CA 1
ATOM 1570 C C . PRO A 1 204 ? -2.861 10.953 -10.875 1 90.69 204 PRO A C 1
ATOM 1572 O O . PRO A 1 204 ? -2.566 10.359 -11.914 1 90.69 204 PRO A O 1
ATOM 1575 N N . PHE A 1 205 ? -4.098 11.195 -10.508 1 91.38 205 PHE A N 1
ATOM 1576 C CA . PHE A 1 205 ? -5.242 10.914 -11.367 1 91.38 205 PHE A CA 1
ATOM 1577 C C . PHE A 1 205 ? -5.633 9.438 -11.281 1 91.38 205 PHE A C 1
ATOM 1579 O O . PHE A 1 205 ? -6.711 9.055 -11.734 1 91.38 205 PHE A O 1
ATOM 1586 N N . THR A 1 206 ? -4.785 8.57 -10.703 1 92.06 206 THR A N 1
ATOM 1587 C CA . THR A 1 206 ? -5.066 7.152 -10.492 1 92.06 206 THR A CA 1
ATOM 1588 C C . THR A 1 206 ? -4.832 6.766 -9.031 1 92.06 206 THR A C 1
ATOM 1590 O O . THR A 1 206 ? -4.543 5.605 -8.734 1 92.06 206 THR A O 1
ATOM 1593 N N . THR A 1 207 ? -4.918 7.707 -8.195 1 95.38 207 THR A N 1
ATOM 1594 C CA . THR A 1 207 ? -4.52 7.543 -6.801 1 95.38 207 THR A CA 1
ATOM 1595 C C . THR A 1 207 ? -5.301 6.41 -6.145 1 95.38 207 THR A C 1
ATOM 1597 O O . THR A 1 207 ? -4.711 5.512 -5.543 1 95.38 207 THR A O 1
ATOM 1600 N N . PRO A 1 208 ? -6.652 6.352 -6.293 1 95.94 208 PRO A N 1
ATOM 1601 C CA . PRO A 1 208 ? -7.359 5.238 -5.66 1 95.94 208 PRO A CA 1
ATOM 1602 C C . PRO A 1 208 ? -6.891 3.877 -6.172 1 95.94 208 PRO A C 1
ATOM 1604 O O . PRO A 1 208 ? -6.723 2.941 -5.383 1 95.94 208 PRO A O 1
ATOM 1607 N N . TYR A 1 209 ? -6.68 3.754 -7.398 1 93.19 209 TYR A N 1
ATOM 1608 C CA . TYR A 1 209 ? -6.168 2.514 -7.973 1 93.19 209 TYR A CA 1
ATOM 1609 C C . TYR A 1 209 ? -4.809 2.16 -7.383 1 93.19 209 TYR A C 1
ATOM 1611 O O . TYR A 1 209 ? -4.586 1.023 -6.957 1 93.19 209 TYR A O 1
ATOM 1619 N N . ALA A 1 210 ? -3.891 3.154 -7.41 1 94.31 210 ALA A N 1
ATOM 1620 C CA . ALA A 1 210 ? -2.564 2.93 -6.844 1 94.31 210 ALA A CA 1
ATOM 1621 C C . ALA A 1 210 ? -2.66 2.5 -5.383 1 94.31 210 ALA A C 1
ATOM 1623 O O . ALA A 1 210 ? -1.938 1.604 -4.941 1 94.31 210 ALA A O 1
ATOM 1624 N N . MET A 1 211 ? -3.527 3.15 -4.645 1 96.56 211 MET A N 1
ATOM 1625 C CA . MET A 1 211 ? -3.752 2.787 -3.25 1 96.56 211 MET A CA 1
ATOM 1626 C C . MET A 1 211 ? -4.09 1.306 -3.121 1 96.56 211 MET A C 1
ATOM 1628 O O . MET A 1 211 ? -3.551 0.613 -2.258 1 96.56 211 MET A O 1
ATOM 1632 N N . THR A 1 212 ? -4.996 0.822 -3.963 1 96.81 212 THR A N 1
ATOM 1633 C CA . THR A 1 212 ? -5.41 -0.576 -3.91 1 96.81 212 THR A CA 1
ATOM 1634 C C . THR A 1 212 ? -4.23 -1.5 -4.211 1 96.81 212 THR A C 1
ATOM 1636 O O . THR A 1 212 ? -4.09 -2.555 -3.588 1 96.81 212 THR A O 1
ATOM 1639 N N . LYS A 1 213 ? -3.457 -1.1 -5.156 1 94.19 213 LYS A N 1
ATOM 1640 C CA . LYS A 1 213 ? -2.338 -1.953 -5.543 1 94.19 213 LYS A CA 1
ATOM 1641 C C . LYS A 1 213 ? -1.263 -1.975 -4.461 1 94.19 213 LYS A C 1
ATOM 1643 O O . LYS A 1 213 ? -0.598 -2.992 -4.258 1 94.19 213 LYS A O 1
ATOM 1648 N N . TYR A 1 214 ? -1.098 -0.887 -3.77 1 94.56 214 TYR A N 1
ATOM 1649 C CA . TYR A 1 214 ? -0.253 -0.883 -2.58 1 94.56 214 TYR A CA 1
ATOM 1650 C C . TYR A 1 214 ? -0.789 -1.847 -1.528 1 94.56 214 TYR A C 1
ATOM 1652 O O . TYR A 1 214 ? -0.03 -2.631 -0.953 1 94.56 214 TYR A O 1
ATOM 1660 N N . ALA A 1 215 ? -2.045 -1.746 -1.301 1 96.69 215 ALA A N 1
ATOM 1661 C CA . ALA A 1 215 ? -2.68 -2.617 -0.315 1 96.69 215 ALA A CA 1
ATOM 1662 C C . ALA A 1 215 ? -2.523 -4.086 -0.702 1 96.69 215 ALA A C 1
ATOM 1664 O O . ALA A 1 215 ? -2.229 -4.93 0.147 1 96.69 215 ALA A O 1
ATOM 1665 N N . VAL A 1 216 ? -2.678 -4.383 -1.928 1 96.62 216 VAL A N 1
ATOM 1666 C CA . VAL A 1 216 ? -2.613 -5.754 -2.418 1 96.62 216 VAL A CA 1
ATOM 1667 C C . VAL A 1 216 ? -1.183 -6.277 -2.305 1 96.62 216 VAL A C 1
ATOM 1669 O O . VAL A 1 216 ? -0.967 -7.453 -2.008 1 96.62 216 VAL A O 1
ATOM 1672 N N . ARG A 1 217 ? -0.228 -5.469 -2.596 1 93.62 217 ARG A N 1
ATOM 1673 C CA . ARG A 1 217 ? 1.16 -5.875 -2.406 1 93.62 217 ARG A CA 1
ATOM 1674 C C . ARG A 1 217 ? 1.417 -6.285 -0.96 1 93.62 217 ARG A C 1
ATOM 1676 O O . ARG A 1 217 ? 2.078 -7.297 -0.705 1 93.62 217 ARG A O 1
ATOM 1683 N N . SER A 1 218 ? 0.943 -5.461 -0.077 1 95.06 218 SER A N 1
ATOM 1684 C CA . SER A 1 218 ? 1.054 -5.797 1.339 1 95.06 218 SER A CA 1
ATOM 1685 C C . SER A 1 218 ? 0.333 -7.102 1.656 1 95.06 218 SER A C 1
ATOM 1687 O O . SER A 1 218 ? 0.838 -7.926 2.422 1 95.06 218 SER A O 1
ATOM 1689 N N . LEU A 1 219 ? -0.809 -7.27 1.046 1 96.88 219 LEU A N 1
ATOM 1690 C CA . LEU A 1 219 ? -1.581 -8.492 1.237 1 96.88 219 LEU A CA 1
ATOM 1691 C C . LEU A 1 219 ? -0.774 -9.719 0.814 1 96.88 219 LEU A C 1
ATOM 1693 O O . LEU A 1 219 ? -0.735 -10.719 1.533 1 96.88 219 LEU A O 1
ATOM 1697 N N . VAL A 1 220 ? -0.167 -9.633 -0.333 1 95.88 220 VAL A N 1
ATOM 1698 C CA . VAL A 1 220 ? 0.599 -10.75 -0.867 1 95.88 220 VAL A CA 1
ATOM 1699 C C . VAL A 1 220 ? 1.719 -11.117 0.102 1 95.88 220 VAL A C 1
ATOM 1701 O O . VAL A 1 220 ? 1.881 -12.289 0.457 1 95.88 220 VAL A O 1
ATOM 1704 N N . ASP A 1 221 ? 2.445 -10.156 0.555 1 94.25 221 ASP A N 1
ATOM 1705 C CA . ASP A 1 221 ? 3.535 -10.398 1.495 1 94.25 221 ASP A CA 1
ATOM 1706 C C . ASP A 1 221 ? 3.012 -10.984 2.805 1 94.25 221 ASP A C 1
ATOM 1708 O O . ASP A 1 221 ? 3.574 -11.945 3.328 1 94.25 221 ASP A O 1
ATOM 1712 N N . GLY A 1 222 ? 1.94 -10.352 3.281 1 94.81 222 GLY A N 1
ATOM 1713 C CA . GLY A 1 222 ? 1.359 -10.828 4.527 1 94.81 222 GLY A CA 1
ATOM 1714 C C . GLY A 1 222 ? 0.847 -12.25 4.445 1 94.81 222 G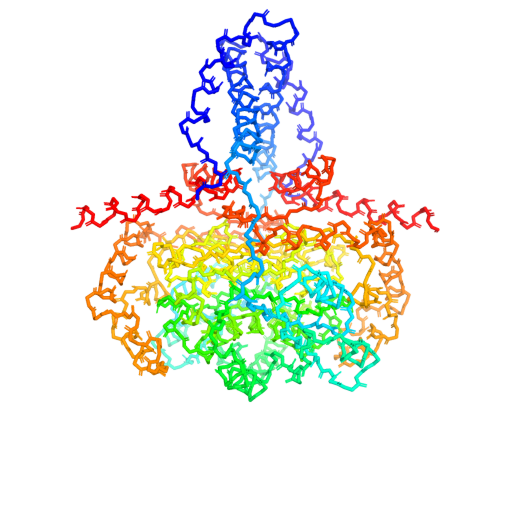LY A C 1
ATOM 1715 O O . GLY A 1 222 ? 1.147 -13.078 5.309 1 94.81 222 GLY A O 1
ATOM 1716 N N . LEU A 1 223 ? 0.105 -12.531 3.428 1 95.88 223 LEU A N 1
ATOM 1717 C CA . LEU A 1 223 ? -0.46 -13.867 3.238 1 95.88 223 LEU A CA 1
ATOM 1718 C C . LEU A 1 223 ? 0.643 -14.906 3.055 1 95.88 223 LEU A C 1
ATOM 1720 O O . LEU A 1 223 ? 0.555 -16.016 3.59 1 95.88 223 LEU A O 1
ATOM 1724 N N . ARG A 1 224 ? 1.616 -14.562 2.256 1 94.62 224 ARG A N 1
ATOM 1725 C CA . ARG A 1 224 ? 2.736 -15.477 2.043 1 94.62 224 ARG A CA 1
ATOM 1726 C C . ARG A 1 224 ? 3.393 -15.852 3.365 1 94.62 224 ARG A C 1
ATOM 1728 O O . ARG A 1 224 ? 3.68 -17.031 3.607 1 94.62 224 ARG A O 1
ATOM 1735 N N . ARG A 1 225 ? 3.588 -14.875 4.211 1 93.69 225 ARG A N 1
ATOM 1736 C CA . ARG A 1 225 ? 4.223 -15.094 5.504 1 93.69 225 ARG A CA 1
ATOM 1737 C C . ARG A 1 225 ? 3.303 -15.875 6.438 1 93.69 225 ARG A C 1
ATOM 1739 O O . ARG A 1 225 ? 3.762 -16.734 7.203 1 93.69 225 ARG A O 1
ATOM 1746 N N . GLU A 1 226 ? 2.027 -15.617 6.344 1 93.69 226 GLU A N 1
ATOM 1747 C CA . GLU A 1 226 ? 1.053 -16.281 7.207 1 93.69 226 GLU A CA 1
ATOM 1748 C C . GLU A 1 226 ? 0.83 -17.719 6.781 1 93.69 226 GLU A C 1
ATOM 1750 O O . GLU A 1 226 ? 0.518 -18.578 7.613 1 93.69 226 GLU A O 1
ATOM 1755 N N . CYS A 1 227 ? 1.031 -18.016 5.465 1 92.69 227 CYS A N 1
ATOM 1756 C CA . CYS A 1 227 ? 0.825 -19.359 4.926 1 92.69 227 CYS A CA 1
ATOM 1757 C C . CYS A 1 227 ? 2.127 -20.141 4.922 1 92.69 227 CYS A C 1
ATOM 1759 O O . CYS A 1 227 ? 2.152 -21.297 4.496 1 92.69 227 CYS A O 1
ATOM 1761 N N . HIS A 1 228 ? 3.131 -19.5 5.375 1 87.62 228 HIS A N 1
ATOM 1762 C CA . HIS A 1 228 ? 4.426 -20.172 5.348 1 87.62 228 HIS A CA 1
ATOM 1763 C C . HIS A 1 228 ? 4.379 -21.484 6.109 1 87.62 228 HIS A C 1
ATOM 1765 O O . HIS A 1 228 ? 3.928 -21.531 7.258 1 87.62 228 HIS A O 1
ATOM 1771 N N . GLY A 1 229 ? 4.793 -22.547 5.461 1 85.5 229 GLY A N 1
ATOM 1772 C CA . GLY A 1 229 ? 4.84 -23.859 6.09 1 85.5 229 GLY A CA 1
ATOM 1773 C C . GLY A 1 229 ? 3.523 -24.609 6.012 1 85.5 229 GLY A C 1
ATOM 1774 O O . GLY A 1 229 ? 3.426 -25.75 6.461 1 85.5 229 GLY A O 1
ATOM 1775 N N . LYS A 1 230 ? 2.477 -24.031 5.398 1 89.38 230 LYS A N 1
ATOM 1776 C CA . LYS A 1 230 ? 1.162 -24.672 5.34 1 89.38 230 LYS A CA 1
ATOM 1777 C C . LYS A 1 230 ? 0.913 -25.297 3.971 1 89.38 230 LYS A C 1
ATOM 1779 O O . LYS A 1 230 ? -0.188 -25.766 3.693 1 89.38 230 LYS A O 1
ATOM 1784 N N . GLY A 1 231 ? 1.896 -25.188 3.111 1 91 231 GLY A N 1
ATOM 1785 C CA . GLY A 1 231 ? 1.805 -25.906 1.846 1 91 231 GLY A CA 1
ATOM 1786 C C . GLY A 1 231 ? 1.147 -25.078 0.75 1 91 231 GLY A C 1
ATOM 1787 O O . GLY A 1 231 ? 0.805 -25.609 -0.308 1 91 231 GLY A O 1
ATOM 1788 N N . VAL A 1 232 ? 0.857 -23.844 1.008 1 95.5 232 VAL A N 1
ATOM 1789 C CA . VAL A 1 232 ? 0.262 -22.984 -0.007 1 95.5 232 VAL A CA 1
ATOM 1790 C C . VAL A 1 232 ? 1.248 -21.891 -0.394 1 95.5 232 VAL A C 1
ATOM 1792 O O . VAL A 1 232 ? 1.865 -21.266 0.474 1 95.5 232 VAL A O 1
ATOM 1795 N N . ASP A 1 233 ? 1.448 -21.703 -1.713 1 95.75 233 ASP A N 1
ATOM 1796 C CA . ASP A 1 233 ? 2.264 -20.594 -2.201 1 95.75 233 ASP A CA 1
ATOM 1797 C C . ASP A 1 233 ? 1.401 -19.359 -2.504 1 95.75 233 ASP A C 1
ATOM 1799 O O . ASP A 1 233 ? 0.276 -19.5 -2.988 1 95.75 233 ASP A O 1
ATOM 1803 N N . VAL A 1 234 ? 1.892 -18.234 -2.127 1 96.69 234 VAL A N 1
ATOM 1804 C CA . VAL A 1 234 ? 1.261 -16.969 -2.475 1 96.69 234 VAL A CA 1
ATOM 1805 C C . VAL A 1 234 ? 2.215 -16.125 -3.32 1 96.69 234 VAL A C 1
ATOM 1807 O O . VAL A 1 234 ? 3.309 -15.773 -2.869 1 96.69 234 VAL A O 1
ATOM 1810 N N . VAL A 1 235 ? 1.773 -15.828 -4.551 1 95.44 235 VAL A N 1
ATOM 1811 C CA . VAL A 1 235 ? 2.676 -15.164 -5.488 1 95.44 235 VAL A CA 1
ATOM 1812 C C . VAL A 1 235 ? 1.984 -13.945 -6.102 1 95.44 235 VAL A C 1
ATOM 1814 O O . VAL A 1 235 ? 0.756 -13.914 -6.207 1 95.44 235 VAL A O 1
ATOM 1817 N N . ALA A 1 236 ? 2.811 -12.992 -6.422 1 94.81 236 ALA A N 1
ATOM 1818 C CA . ALA A 1 236 ? 2.297 -11.789 -7.07 1 94.81 236 ALA A CA 1
ATOM 1819 C C . ALA A 1 236 ? 2.705 -11.742 -8.539 1 94.81 236 ALA A C 1
ATOM 1821 O O . ALA A 1 236 ? 3.811 -12.156 -8.898 1 94.81 236 ALA A O 1
ATOM 1822 N N . VAL A 1 237 ? 1.8 -11.328 -9.359 1 93.69 237 VAL A N 1
ATOM 1823 C CA . VAL A 1 237 ? 2.115 -10.922 -10.719 1 93.69 237 VAL A CA 1
ATOM 1824 C C . VAL A 1 237 ? 2.01 -9.406 -10.844 1 93.69 237 VAL A C 1
ATOM 1826 O O . VAL A 1 237 ? 1.001 -8.812 -10.453 1 93.69 237 VAL A O 1
ATOM 1829 N N . GLU A 1 238 ? 3.025 -8.828 -11.266 1 88.62 238 GLU A N 1
ATOM 1830 C CA . GLU A 1 238 ? 3.076 -7.371 -11.359 1 88.62 238 GLU A CA 1
ATOM 1831 C C . GLU A 1 238 ? 3.24 -6.914 -12.805 1 88.62 238 GLU A C 1
ATOM 1833 O O . GLU A 1 238 ? 4.363 -6.75 -13.281 1 88.62 238 GLU A O 1
ATOM 1838 N N . PRO A 1 239 ? 2.111 -6.594 -13.367 1 78 239 PRO A N 1
ATOM 1839 C CA . PRO A 1 239 ? 2.17 -6.113 -14.75 1 78 239 PRO A CA 1
ATOM 1840 C C . PRO A 1 239 ? 2.664 -4.676 -14.852 1 78 239 PRO A C 1
ATOM 1842 O O . PRO A 1 239 ? 2.473 -3.883 -13.93 1 78 239 PRO A O 1
ATOM 1845 N N . LEU A 1 240 ? 3.32 -4.43 -15.938 1 75.12 240 LEU A N 1
ATOM 1846 C CA . LEU A 1 240 ? 3.467 -3.039 -16.344 1 75.12 240 LEU A CA 1
ATOM 1847 C C . LEU A 1 240 ? 2.145 -2.484 -16.875 1 75.12 240 LEU A C 1
ATOM 1849 O O . LEU A 1 240 ? 1.088 -3.08 -16.656 1 75.12 240 LEU A O 1
ATOM 1853 N N . THR A 1 241 ? 2.223 -1.312 -17.391 1 71.81 241 THR A N 1
ATOM 1854 C CA . THR A 1 241 ? 1.025 -0.724 -17.984 1 71.81 241 THR A CA 1
ATOM 1855 C C . THR A 1 241 ? 0.771 -1.298 -19.375 1 71.81 241 THR A C 1
ATOM 1857 O O . THR A 1 241 ? 1.572 -1.1 -20.281 1 71.81 241 THR A O 1
ATOM 1860 N N . TYR A 1 242 ? -0.253 -2.102 -19.391 1 71.25 242 TYR A N 1
ATOM 1861 C CA . TYR A 1 242 ? -0.65 -2.676 -20.672 1 71.25 242 TYR A CA 1
ATOM 1862 C C . TYR A 1 242 ? -2.014 -2.152 -21.109 1 71.25 242 TYR A C 1
ATOM 1864 O O . TYR A 1 242 ? -2.848 -1.803 -20.266 1 71.25 242 TYR A O 1
ATOM 1872 N N . ARG A 1 243 ? -2.078 -2.127 -22.391 1 69.5 243 ARG A N 1
ATOM 1873 C CA . ARG A 1 243 ? -3.389 -1.742 -22.906 1 69.5 243 ARG A CA 1
ATOM 1874 C C . ARG A 1 243 ? -4.426 -2.82 -22.625 1 69.5 243 ARG A C 1
ATOM 1876 O O . ARG A 1 243 ? -4.246 -3.982 -23 1 69.5 243 ARG A O 1
ATOM 1883 N N . SER A 1 244 ? -5.312 -2.557 -21.828 1 68 244 SER A N 1
ATOM 1884 C CA . SER A 1 244 ? -6.445 -3.406 -21.469 1 68 244 SER A CA 1
ATOM 1885 C C . SER A 1 244 ? -7.695 -2.576 -21.188 1 68 244 SER A C 1
ATOM 1887 O O . SER A 1 244 ? -7.648 -1.345 -21.234 1 68 244 SER A O 1
ATOM 1889 N N . LYS A 1 245 ? -8.812 -3.279 -21.062 1 69.06 245 LYS A N 1
ATOM 1890 C CA . LYS A 1 245 ? -10.055 -2.576 -20.75 1 69.06 245 LYS A CA 1
ATOM 1891 C C . LYS A 1 245 ? -9.914 -1.776 -19.469 1 69.06 245 LYS A C 1
ATOM 1893 O O . LYS A 1 245 ? -10.516 -0.708 -19.328 1 69.06 245 LYS A O 1
ATOM 1898 N N . VAL A 1 246 ? -9.062 -2.221 -18.594 1 70.75 246 VAL A N 1
ATOM 1899 C CA . VAL A 1 246 ? -8.859 -1.567 -17.297 1 70.75 246 VAL A CA 1
ATOM 1900 C C . VAL A 1 246 ? -8.18 -0.217 -17.5 1 70.75 246 VAL A C 1
ATOM 1902 O O . VAL A 1 246 ? -8.594 0.789 -16.922 1 70.75 246 VAL A O 1
ATOM 1905 N N . THR A 1 247 ? -7.281 -0.19 -18.406 1 72.31 247 THR A N 1
ATOM 1906 C CA . THR A 1 247 ? -6.52 1.037 -18.609 1 72.31 247 THR A CA 1
ATOM 1907 C C . THR A 1 247 ? -7.281 2.014 -19.5 1 72.31 247 THR A C 1
ATOM 1909 O O . THR A 1 247 ? -6.945 3.197 -19.562 1 72.31 247 THR A O 1
ATOM 1912 N N . GLU A 1 248 ? -8.312 1.456 -20.156 1 70.69 248 GLU A N 1
ATOM 1913 C CA . GLU A 1 248 ? -9.109 2.336 -21.016 1 70.69 248 GLU A CA 1
ATOM 1914 C C . GLU A 1 248 ? -9.898 3.342 -20.172 1 70.69 248 GLU A C 1
ATOM 1916 O O . GLU A 1 248 ? -10.328 4.379 -20.688 1 70.69 248 GLU A O 1
ATOM 1921 N N . ALA A 1 249 ? -9.945 3.043 -19.016 1 73.19 249 ALA A N 1
ATOM 1922 C CA . ALA A 1 249 ? -10.672 3.947 -18.125 1 73.19 249 ALA A CA 1
ATOM 1923 C C . ALA A 1 249 ? -9.93 5.266 -17.953 1 73.19 249 ALA A C 1
ATOM 1925 O O . ALA A 1 249 ? -10.547 6.32 -17.781 1 73.19 249 ALA A O 1
ATOM 1926 N N . VAL A 1 250 ? -8.594 5.012 -18.188 1 71.69 250 VAL A N 1
ATOM 1927 C CA . VAL A 1 250 ? -7.777 6.211 -18.016 1 71.69 250 VAL A CA 1
ATOM 1928 C C . VAL A 1 250 ? -7.949 7.129 -19.219 1 71.69 250 VAL A C 1
ATOM 1930 O O . VAL A 1 250 ? -7.836 6.684 -20.359 1 71.69 250 VAL A O 1
ATOM 1933 N N . GLY A 1 251 ? -8.703 8.219 -19.156 1 74.69 251 GLY A N 1
ATOM 1934 C CA . GLY A 1 251 ? -8.883 9.172 -20.234 1 74.69 251 GLY A CA 1
ATOM 1935 C C . GLY A 1 251 ? -10.328 9.336 -20.672 1 74.69 251 GLY A C 1
ATOM 1936 O O . GLY A 1 251 ? -10.625 10.055 -21.625 1 74.69 251 GLY A O 1
ATOM 1937 N N . CYS A 1 252 ? -11.039 8.555 -19.969 1 82.31 252 CYS A N 1
ATOM 1938 C CA . CYS A 1 252 ? -12.461 8.727 -20.25 1 82.31 252 CYS A CA 1
ATOM 1939 C C . CYS A 1 252 ? -12.977 10.039 -19.672 1 82.31 252 CYS A C 1
ATOM 1941 O O . CYS A 1 252 ? -13.461 10.07 -18.547 1 82.31 252 CYS A O 1
ATOM 1943 N N . ILE A 1 253 ? -12.969 10.992 -20.516 1 87.06 253 ILE A N 1
ATOM 1944 C CA . ILE A 1 253 ? -13.297 12.352 -20.078 1 87.06 253 ILE A CA 1
ATOM 1945 C C . ILE A 1 253 ? -14.734 12.391 -19.578 1 87.06 253 ILE A C 1
ATOM 1947 O O . ILE A 1 253 ? -15.039 13.117 -18.625 1 87.06 253 ILE A O 1
ATOM 1951 N N . SER A 1 254 ? -15.586 11.648 -20.219 1 88.25 254 SER A N 1
ATOM 1952 C CA . SER A 1 254 ? -16.984 11.648 -19.828 1 88.25 254 SER A CA 1
ATOM 1953 C C . SER A 1 254 ? -17.156 11.117 -18.406 1 88.25 254 SER A C 1
ATOM 1955 O O . SER A 1 254 ? -17.953 11.648 -17.625 1 88.25 254 SER A O 1
ATOM 1957 N N . ALA A 1 255 ? -16.453 10.109 -18.078 1 87.81 255 ALA A N 1
ATOM 1958 C CA . ALA A 1 255 ? -16.516 9.539 -16.734 1 87.81 255 ALA A CA 1
ATOM 1959 C C . ALA A 1 255 ? -15.969 10.523 -15.703 1 87.81 255 ALA A C 1
ATOM 1961 O O . ALA A 1 255 ? -16.531 10.664 -14.617 1 87.81 255 ALA A O 1
ATOM 1962 N N . VAL A 1 256 ? -14.922 11.188 -16.062 1 92.44 256 VAL A N 1
ATOM 1963 C CA . VAL A 1 256 ? -14.297 12.156 -15.172 1 92.44 256 VAL A CA 1
ATOM 1964 C C . VAL A 1 256 ? -15.25 13.32 -14.914 1 92.44 256 VAL A C 1
ATOM 1966 O O . VAL A 1 256 ? -15.43 13.742 -13.773 1 92.44 256 VAL A O 1
ATOM 1969 N N . GLU A 1 257 ? -15.859 13.766 -15.977 1 91.38 257 GLU A N 1
ATOM 1970 C CA . GLU A 1 257 ? -16.781 14.898 -15.867 1 91.38 257 GLU A CA 1
ATOM 1971 C C . GLU A 1 257 ? -18 14.531 -15.031 1 91.38 257 GLU A C 1
ATOM 1973 O O . GLU A 1 257 ? -18.5 15.344 -14.242 1 91.38 257 GLU A O 1
ATOM 1978 N N . LYS A 1 258 ? -18.453 13.352 -15.258 1 91.25 258 LYS A N 1
ATOM 1979 C CA . LYS A 1 258 ? -19.609 12.898 -14.492 1 91.25 258 LYS A CA 1
ATOM 1980 C C . LYS A 1 258 ? -19.312 12.891 -12.992 1 91.25 258 LYS A C 1
ATOM 1982 O O . LYS A 1 258 ? -20.109 13.367 -12.195 1 91.25 258 LYS A O 1
ATOM 1987 N N . GLU A 1 259 ? -18.219 12.375 -12.641 1 92.62 259 GLU A N 1
ATOM 1988 C CA . GLU A 1 259 ? -17.797 12.352 -11.242 1 92.62 259 GLU A CA 1
ATOM 1989 C C . GLU A 1 259 ? -17.594 13.766 -10.695 1 92.62 259 GLU A C 1
ATOM 1991 O O . GLU A 1 259 ? -18.031 14.078 -9.586 1 92.62 259 GLU A O 1
ATOM 1996 N N . PHE A 1 260 ? -16.984 14.57 -11.477 1 92.69 260 PHE A N 1
ATOM 1997 C CA . PHE A 1 260 ? -16.688 15.938 -11.07 1 92.69 260 PHE A CA 1
ATOM 1998 C C . PHE A 1 260 ? -17.969 16.719 -10.805 1 92.69 260 PHE A C 1
ATOM 2000 O O . PHE A 1 260 ? -18.062 17.453 -9.82 1 92.69 260 PHE A O 1
ATOM 2007 N N . LYS A 1 261 ? -18.938 16.5 -11.602 1 91.94 261 LYS A N 1
ATOM 2008 C CA . LYS A 1 261 ? -20.188 17.234 -11.508 1 91.94 261 LYS A CA 1
ATOM 2009 C C . LYS A 1 261 ? -20.984 16.828 -10.273 1 91.94 261 LYS A C 1
ATOM 2011 O O . LYS A 1 261 ? -21.844 17.562 -9.797 1 91.94 261 LYS A O 1
ATOM 2016 N N . SER A 1 262 ? -20.688 15.703 -9.781 1 92.94 262 SER A N 1
ATOM 2017 C CA . SER A 1 262 ? -21.406 15.203 -8.617 1 92.94 262 SER A CA 1
ATOM 2018 C C . SER A 1 262 ? -20.797 15.734 -7.32 1 92.94 262 SER A C 1
ATOM 2020 O O . SER A 1 262 ? -21.312 15.477 -6.23 1 92.94 262 SER A O 1
ATOM 2022 N N . GLN A 1 263 ? -19.766 16.5 -7.363 1 92.25 263 GLN A N 1
ATOM 2023 C CA . GLN A 1 263 ? -19.078 17 -6.176 1 92.25 263 GLN A CA 1
ATOM 2024 C C . GLN A 1 263 ? -19.766 18.266 -5.648 1 92.25 263 GLN A C 1
ATOM 2026 O O . GLN A 1 263 ? -20.469 18.953 -6.391 1 92.25 263 GLN A O 1
ATOM 2031 N N . PRO A 1 264 ? -19.562 18.578 -4.363 1 90.69 264 PRO A N 1
ATOM 2032 C CA . PRO A 1 264 ? -20.125 19.828 -3.812 1 90.69 264 PRO A CA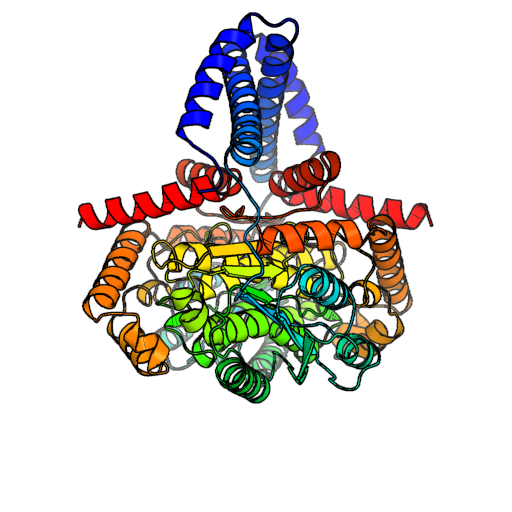 1
ATOM 2033 C C . PRO A 1 264 ? -19.594 21.078 -4.512 1 90.69 264 PRO A C 1
ATOM 2035 O O . PRO A 1 264 ? -18.516 21.031 -5.113 1 90.69 264 PRO A O 1
ATOM 2038 N N . ALA A 1 265 ? -20.312 22.125 -4.395 1 91.06 265 ALA A N 1
ATOM 2039 C CA . ALA A 1 265 ? -20.016 23.375 -5.07 1 91.06 265 ALA A CA 1
ATOM 2040 C C . ALA A 1 265 ? -18.656 23.922 -4.66 1 91.06 265 ALA A C 1
ATOM 2042 O O . ALA A 1 265 ? -17.938 24.516 -5.473 1 91.06 265 ALA A O 1
ATOM 2043 N N . GLU A 1 266 ? -18.312 23.656 -3.498 1 89.31 266 GLU A N 1
ATOM 2044 C CA . GLU A 1 266 ? -17.047 24.172 -2.994 1 89.31 266 GLU A CA 1
ATOM 2045 C C . GLU A 1 266 ? -15.867 23.531 -3.717 1 89.31 266 GLU A C 1
ATOM 2047 O O . GLU A 1 266 ? -14.836 24.188 -3.928 1 89.31 266 GLU A O 1
ATOM 2052 N N . VAL A 1 267 ? -16.031 22.312 -4.105 1 89.62 267 VAL A N 1
ATOM 2053 C CA . VAL A 1 267 ? -14.984 21.594 -4.82 1 89.62 267 VAL A CA 1
ATOM 2054 C C . VAL A 1 267 ? -14.961 22.031 -6.281 1 89.62 267 VAL A C 1
ATOM 2056 O O . VAL A 1 267 ? -13.891 22.328 -6.828 1 89.62 267 VAL A O 1
ATOM 2059 N N . THR A 1 268 ? -16.125 22.172 -6.883 1 91.38 268 THR A N 1
ATOM 2060 C CA . THR A 1 268 ? -16.203 22.5 -8.297 1 91.38 268 THR A CA 1
ATOM 2061 C C . THR A 1 268 ? -15.719 23.922 -8.555 1 91.38 268 THR A C 1
ATOM 2063 O O . THR A 1 268 ? -15.164 24.219 -9.609 1 91.38 268 THR A O 1
ATOM 2066 N N . ALA A 1 269 ? -15.805 24.734 -7.551 1 90.69 269 ALA A N 1
ATOM 2067 C CA . ALA A 1 269 ? -15.406 26.141 -7.68 1 90.69 269 ALA A CA 1
ATOM 2068 C C . ALA A 1 269 ? -13.891 26.266 -7.77 1 90.69 269 ALA A C 1
ATOM 2070 O O . ALA A 1 269 ? -13.375 27.25 -8.312 1 90.69 269 ALA A O 1
ATOM 2071 N N . ASP A 1 270 ? -13.242 25.297 -7.32 1 90.56 270 ASP A N 1
ATOM 2072 C CA . ASP A 1 270 ? -11.789 25.375 -7.258 1 90.56 270 ASP A CA 1
ATOM 2073 C C . ASP A 1 270 ? -11.164 24.969 -8.594 1 90.56 270 ASP A C 1
ATOM 2075 O O . ASP A 1 270 ? -9.961 25.141 -8.797 1 90.56 270 ASP A O 1
ATOM 2079 N N . TYR A 1 271 ? -12.008 24.438 -9.5 1 91.75 271 TYR A N 1
ATOM 2080 C C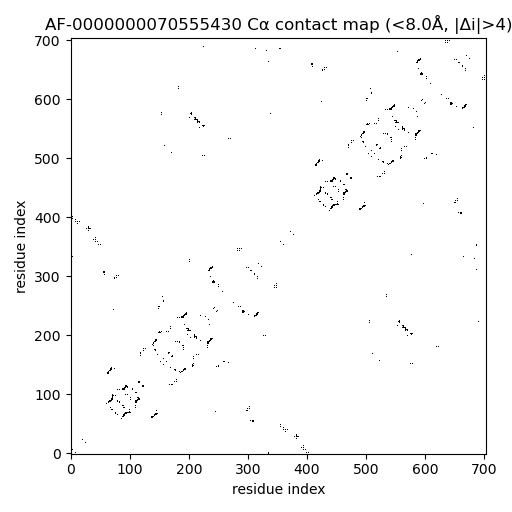A . TYR A 1 271 ? -11.477 23.938 -10.758 1 91.75 271 TYR A CA 1
ATOM 2081 C C . TYR A 1 271 ? -12.25 24.484 -11.945 1 91.75 271 TYR A C 1
ATOM 2083 O O . TYR A 1 271 ? -13.469 24.672 -11.867 1 91.75 271 TYR A O 1
ATOM 2091 N N . THR A 1 272 ? -11.531 24.75 -13.016 1 90.5 272 THR A N 1
ATOM 2092 C CA . THR A 1 272 ? -12.172 25.125 -14.273 1 90.5 272 THR A CA 1
ATOM 2093 C C . THR A 1 272 ? -12.336 23.922 -15.188 1 90.5 272 THR A C 1
ATOM 2095 O O . THR A 1 272 ? -11.656 22.906 -15 1 90.5 272 THR A O 1
ATOM 2098 N N . GLU A 1 273 ? -13.211 24.047 -16.078 1 88.69 273 GLU A N 1
ATOM 2099 C CA . GLU A 1 273 ? -13.383 22.984 -17.062 1 88.69 273 GLU A CA 1
ATOM 2100 C C . GLU A 1 273 ? -12.078 22.719 -17.812 1 88.69 273 GLU A C 1
ATOM 2102 O O . GLU A 1 273 ? -11.781 21.562 -18.156 1 88.69 273 GLU A O 1
ATOM 2107 N N . GLN A 1 274 ? -11.383 23.766 -18.062 1 91.19 274 GLN A N 1
ATOM 2108 C CA . GLN A 1 274 ? -10.109 23.625 -18.766 1 91.19 274 GLN A CA 1
ATOM 2109 C C . GLN A 1 274 ? -9.109 22.812 -17.953 1 91.19 274 GLN A C 1
ATOM 2111 O O . GLN A 1 274 ? -8.352 22.016 -18.5 1 91.19 274 GLN A O 1
ATOM 2116 N N . GLU A 1 275 ? -9.109 23.031 -16.703 1 90.31 275 GLU A N 1
ATOM 2117 C CA . GLU A 1 275 ? -8.211 22.266 -15.844 1 90.31 275 GLU A CA 1
ATOM 2118 C C . GLU A 1 275 ? -8.539 20.781 -15.859 1 90.31 275 GLU A C 1
ATOM 2120 O O . GLU A 1 275 ? -7.645 19.938 -15.852 1 90.31 275 GLU A O 1
ATOM 2125 N N . ILE A 1 276 ? -9.781 20.531 -15.914 1 91.25 276 ILE A N 1
ATOM 2126 C CA . ILE A 1 276 ? -10.234 19.141 -15.977 1 91.25 276 ILE A CA 1
ATOM 2127 C C . ILE A 1 276 ? -9.75 18.5 -17.266 1 91.25 276 ILE A C 1
ATOM 2129 O O . ILE A 1 276 ? -9.211 17.391 -17.25 1 91.25 276 ILE A O 1
ATOM 2133 N N . HIS A 1 277 ? -9.93 19.219 -18.328 1 90.94 277 HIS A N 1
ATOM 2134 C CA . HIS A 1 277 ? -9.492 18.719 -19.625 1 90.94 277 HIS A CA 1
ATOM 2135 C C . HIS A 1 277 ? -7.973 18.562 -19.672 1 90.94 277 HIS A C 1
ATOM 2137 O O . HIS A 1 277 ? -7.469 17.562 -20.203 1 90.94 277 HIS A O 1
ATOM 2143 N N . ASP A 1 278 ? -7.297 19.484 -19.109 1 89.75 278 ASP A N 1
ATOM 2144 C CA . ASP A 1 278 ? -5.836 19.438 -19.125 1 89.75 278 ASP A CA 1
ATOM 2145 C C . ASP A 1 278 ? -5.316 18.25 -18.328 1 89.75 278 ASP A C 1
ATOM 2147 O O . ASP A 1 278 ? -4.402 17.547 -18.781 1 89.75 278 ASP A O 1
ATOM 2151 N N . TRP A 1 279 ? -5.914 18.094 -17.172 1 90.31 279 TRP A N 1
ATOM 2152 C CA . TRP A 1 279 ? -5.52 16.953 -16.359 1 90.31 279 TRP A CA 1
ATOM 2153 C C . TRP A 1 279 ? -5.781 15.641 -17.094 1 90.31 279 TRP A C 1
ATOM 2155 O O . TRP A 1 279 ? -4.902 14.781 -17.172 1 90.31 279 TRP A O 1
ATOM 2165 N N . THR A 1 280 ? -6.941 15.477 -17.609 1 90.25 280 THR A N 1
ATOM 2166 C CA . THR A 1 280 ? -7.344 14.242 -18.266 1 90.25 280 THR A CA 1
ATOM 2167 C C . THR A 1 280 ? -6.461 13.961 -19.484 1 90.25 280 THR A C 1
ATOM 2169 O O . THR A 1 280 ? -5.973 12.844 -19.656 1 90.25 280 THR A O 1
ATOM 2172 N N . ARG A 1 281 ? -6.227 14.984 -20.219 1 88.06 281 ARG A N 1
ATOM 2173 C CA . ARG A 1 281 ? -5.406 14.852 -21.422 1 88.06 281 ARG A CA 1
ATOM 2174 C C . ARG A 1 281 ? -3.967 14.5 -21.062 1 88.06 281 ARG A C 1
ATOM 2176 O O . ARG A 1 281 ? -3.354 13.648 -21.703 1 88.06 281 ARG A O 1
ATOM 2183 N N . SER A 1 282 ? -3.473 15.203 -20.109 1 88.5 282 SER A N 1
ATOM 2184 C CA . SER A 1 282 ? -2.086 15 -19.703 1 88.5 282 SER A CA 1
ATOM 2185 C C . SER A 1 282 ? -1.864 13.578 -19.203 1 88.5 282 SER A C 1
ATOM 2187 O O . SER A 1 282 ? -0.863 12.938 -19.531 1 88.5 282 SER A O 1
ATOM 2189 N N . MET A 1 283 ? -2.781 13.133 -18.469 1 87.56 283 MET A N 1
ATOM 2190 C CA . MET A 1 283 ? -2.623 11.797 -17.875 1 87.56 283 MET A CA 1
ATOM 2191 C C . MET A 1 283 ? -2.869 10.719 -18.922 1 87.56 283 MET A C 1
ATOM 2193 O O . MET A 1 283 ? -2.203 9.68 -18.922 1 87.56 283 MET A O 1
ATOM 2197 N N . LYS A 1 284 ? -3.812 10.945 -19.766 1 85.88 284 LYS A N 1
ATOM 2198 C CA . LYS A 1 284 ? -4 10.031 -20.891 1 85.88 284 LYS A CA 1
ATOM 2199 C C . LYS A 1 284 ? -2.73 9.922 -21.719 1 85.88 284 LYS A C 1
ATOM 2201 O O . LYS A 1 284 ? -2.332 8.82 -22.125 1 85.88 284 LYS A O 1
ATOM 2206 N N . ALA A 1 285 ? -2.084 11.039 -21.953 1 85.25 285 ALA A N 1
ATOM 2207 C CA . ALA A 1 285 ? -0.848 11.062 -22.734 1 85.25 285 ALA A CA 1
ATOM 2208 C C . ALA A 1 285 ? 0.258 10.281 -22.016 1 85.25 285 ALA A C 1
ATOM 2210 O O . ALA A 1 285 ? 1.01 9.539 -22.656 1 85.25 285 ALA A O 1
ATOM 2211 N N . LEU A 1 286 ? 0.321 10.461 -20.766 1 83.69 286 LEU A N 1
ATOM 2212 C CA . LEU A 1 286 ? 1.334 9.766 -19.984 1 83.69 286 LEU A CA 1
ATOM 2213 C C . LEU A 1 286 ? 1.112 8.258 -20.016 1 83.69 286 LEU A C 1
ATOM 2215 O O . LEU A 1 286 ? 2.061 7.492 -20.203 1 83.69 286 LEU A O 1
ATOM 2219 N N . PHE A 1 287 ? -0.095 7.867 -19.859 1 81.88 287 PHE A N 1
ATOM 2220 C CA . PHE A 1 287 ? -0.425 6.445 -19.875 1 81.88 287 PHE A CA 1
ATOM 2221 C C . PHE A 1 287 ? -0.18 5.848 -21.25 1 81.88 287 PHE A C 1
ATOM 2223 O O . PHE A 1 287 ? 0.357 4.746 -21.375 1 81.88 287 PHE A O 1
ATOM 2230 N N . ASP A 1 288 ? -0.568 6.59 -22.234 1 80.25 288 ASP A N 1
ATOM 2231 C CA . ASP A 1 288 ? -0.352 6.129 -23.609 1 80.25 288 ASP A CA 1
ATOM 2232 C C . ASP A 1 288 ? 1.138 5.973 -23.906 1 80.25 288 ASP A C 1
ATOM 2234 O O . ASP A 1 288 ? 1.535 5.074 -24.656 1 80.25 288 ASP A O 1
ATOM 2238 N N . TRP A 1 289 ? 1.849 6.801 -23.281 1 78.38 289 TRP A N 1
ATOM 2239 C CA . TRP A 1 289 ? 3.295 6.762 -23.484 1 78.38 289 TRP A CA 1
ATOM 2240 C C . TRP A 1 289 ? 3.902 5.539 -22.797 1 78.38 289 TRP A C 1
ATOM 2242 O O . TRP A 1 289 ? 4.887 4.977 -23.281 1 78.38 289 TRP A O 1
ATOM 2252 N N . ARG A 1 290 ? 3.287 5.078 -21.797 1 75.75 290 ARG A N 1
ATOM 2253 C CA . ARG A 1 290 ? 3.854 4.012 -20.969 1 75.75 290 ARG A CA 1
ATOM 2254 C C . ARG A 1 290 ? 3.242 2.66 -21.328 1 75.75 290 ARG A C 1
ATOM 2256 O O . ARG A 1 290 ? 3.762 1.613 -20.938 1 75.75 290 ARG A O 1
ATOM 2263 N N . ILE A 1 291 ? 2.26 2.65 -22.078 1 77.06 291 ILE A N 1
ATOM 2264 C CA . ILE A 1 291 ? 1.479 1.444 -22.344 1 77.06 291 ILE A CA 1
ATOM 2265 C C . ILE A 1 291 ? 2.262 0.504 -23.25 1 77.06 291 ILE A C 1
ATOM 2267 O O . ILE A 1 291 ? 2.906 0.948 -24.203 1 77.06 291 ILE A O 1
ATOM 2271 N N . LYS A 1 292 ? 2.262 -0.71 -22.797 1 76.81 292 LYS A N 1
ATOM 2272 C CA . LYS A 1 292 ? 2.801 -1.778 -23.625 1 76.81 292 LYS A CA 1
ATOM 2273 C C . LYS A 1 292 ? 1.689 -2.48 -24.406 1 76.81 292 LYS A C 1
ATOM 2275 O O . LYS A 1 292 ? 0.598 -2.697 -23.875 1 76.81 292 LYS A O 1
ATOM 2280 N N . GLU A 1 293 ? 2.076 -2.873 -25.516 1 73.31 293 GLU A N 1
ATOM 2281 C CA . GLU A 1 293 ? 1.046 -3.408 -26.391 1 73.31 293 GLU A CA 1
ATOM 2282 C C . GLU A 1 293 ? 0.998 -4.934 -26.328 1 73.31 293 GLU A C 1
ATOM 2284 O O . GLU A 1 293 ? -0.046 -5.539 -26.578 1 73.31 293 GLU A O 1
ATOM 2289 N N . ASP A 1 294 ? 2.039 -5.52 -25.969 1 76.94 294 ASP A N 1
ATOM 2290 C CA . ASP A 1 294 ? 2.086 -6.977 -26.016 1 76.94 294 ASP A CA 1
ATOM 2291 C C . ASP A 1 294 ? 1.556 -7.586 -24.719 1 76.94 294 ASP A C 1
ATOM 2293 O O . ASP A 1 294 ? 2.332 -7.91 -23.828 1 76.94 294 ASP A O 1
ATOM 2297 N N . ILE A 1 295 ? 0.294 -7.887 -24.688 1 80.44 295 ILE A N 1
ATOM 2298 C CA . ILE A 1 295 ? -0.382 -8.414 -23.5 1 80.44 295 ILE A CA 1
ATOM 2299 C C . ILE A 1 295 ? 0.055 -9.859 -23.266 1 80.44 295 ILE A C 1
ATOM 2301 O O . ILE A 1 295 ? 0.001 -10.352 -22.125 1 80.44 295 ILE A O 1
ATOM 2305 N N . GLU A 1 296 ? 0.534 -10.508 -24.297 1 83.56 296 GLU A N 1
ATOM 2306 C CA . GLU A 1 296 ? 0.915 -11.914 -24.188 1 83.56 296 GLU A CA 1
ATOM 2307 C C . GLU A 1 296 ? 2.115 -12.086 -23.266 1 83.56 296 GLU A C 1
ATOM 2309 O O . GLU A 1 296 ? 2.236 -13.102 -22.578 1 83.56 296 GLU A O 1
ATOM 2314 N N . ASP A 1 297 ? 2.898 -11.062 -23.219 1 84.75 297 ASP A N 1
ATOM 2315 C CA . ASP A 1 297 ? 4.059 -11.117 -22.344 1 84.75 297 ASP A CA 1
ATOM 2316 C C . ASP A 1 297 ? 3.629 -11.281 -20.875 1 84.75 297 ASP A C 1
ATOM 2318 O O . ASP A 1 297 ? 4.227 -12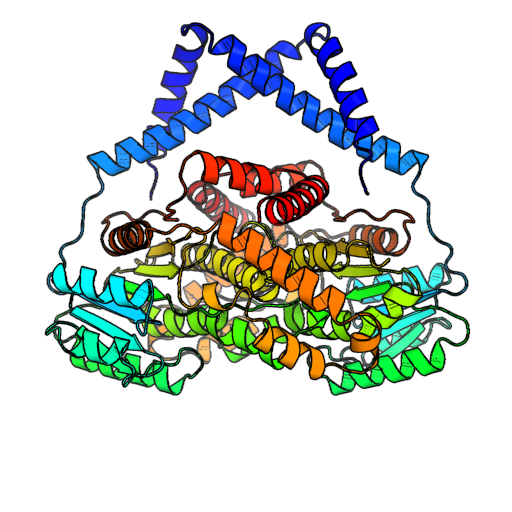.055 -20.141 1 84.75 297 ASP A O 1
ATOM 2322 N N . LEU A 1 298 ? 2.652 -10.562 -20.531 1 86.88 298 LEU A N 1
ATOM 2323 C CA . LEU A 1 298 ? 2.16 -10.656 -19.156 1 86.88 298 LEU A CA 1
ATOM 2324 C C . LEU A 1 298 ? 1.487 -12 -18.906 1 86.88 298 LEU A C 1
ATOM 2326 O O . LEU A 1 298 ? 1.673 -12.602 -17.859 1 86.88 298 LEU A O 1
ATOM 2330 N N . VAL A 1 299 ? 0.738 -12.422 -19.891 1 92.06 299 VAL A N 1
ATOM 2331 C CA . VAL A 1 299 ? 0.02 -13.688 -19.75 1 92.06 299 VAL A CA 1
ATOM 2332 C C . VAL A 1 299 ? 1.016 -14.828 -19.594 1 92.06 299 VAL A C 1
ATOM 2334 O O . VAL A 1 299 ? 0.786 -15.758 -18.812 1 92.06 299 VAL A O 1
ATOM 2337 N N . ASP A 1 300 ? 2.125 -14.734 -20.281 1 93 300 ASP A N 1
ATOM 2338 C CA . ASP A 1 300 ? 3.176 -15.734 -20.141 1 93 300 ASP A CA 1
ATOM 2339 C C . ASP A 1 300 ? 3.674 -15.805 -18.703 1 93 300 ASP A C 1
ATOM 2341 O O . ASP A 1 300 ? 3.891 -16.891 -18.156 1 93 300 ASP A O 1
ATOM 2345 N N . GLN A 1 301 ? 3.846 -14.672 -18.141 1 92.69 301 GLN A N 1
ATOM 2346 C CA . GLN A 1 301 ? 4.289 -14.641 -16.75 1 92.69 301 GLN A CA 1
ATOM 2347 C C . GLN A 1 301 ? 3.23 -15.219 -15.812 1 92.69 301 GLN A C 1
ATOM 2349 O O . GLN A 1 301 ? 3.561 -15.883 -14.828 1 92.69 301 GLN A O 1
ATOM 2354 N N . MET A 1 302 ? 1.992 -14.969 -16.141 1 95.75 302 MET A N 1
ATOM 2355 C CA . MET A 1 302 ? 0.907 -15.523 -15.336 1 95.75 302 MET A CA 1
ATOM 2356 C C . MET A 1 302 ? 0.878 -17.047 -15.438 1 95.75 302 MET A C 1
ATOM 2358 O O . MET A 1 302 ? 0.639 -17.734 -14.445 1 95.75 302 MET A O 1
ATOM 2362 N N . VAL A 1 303 ? 1.098 -17.516 -16.656 1 97.38 303 VAL A N 1
ATOM 2363 C CA . VAL A 1 303 ? 1.146 -18.969 -16.859 1 97.38 303 VAL A CA 1
ATOM 2364 C C . VAL A 1 303 ? 2.285 -19.562 -16.031 1 97.38 303 VAL A C 1
ATOM 2366 O O . VAL A 1 303 ? 2.104 -20.578 -15.359 1 97.38 303 VAL A O 1
ATOM 2369 N N . LEU A 1 304 ? 3.43 -18.922 -16.031 1 95.56 304 LEU A N 1
ATOM 2370 C CA . LEU A 1 304 ? 4.566 -19.391 -15.258 1 95.56 304 LEU A CA 1
ATOM 2371 C C . LEU A 1 304 ? 4.246 -19.375 -13.766 1 95.56 304 LEU A C 1
ATOM 2373 O O . LEU A 1 304 ? 4.605 -20.297 -13.039 1 95.56 304 LEU A O 1
ATOM 2377 N N . ALA A 1 305 ? 3.582 -18.344 -13.352 1 96.31 305 ALA A N 1
ATOM 2378 C CA . ALA A 1 305 ? 3.203 -18.219 -11.945 1 96.31 305 ALA A CA 1
ATOM 2379 C C . ALA A 1 305 ? 2.32 -19.391 -11.516 1 96.31 305 ALA A C 1
ATOM 2381 O O . ALA A 1 305 ? 2.402 -19.859 -10.375 1 96.31 305 ALA A O 1
ATOM 2382 N N . VAL A 1 306 ? 1.547 -19.875 -12.422 1 97.88 306 VAL A N 1
ATOM 2383 C CA . VAL A 1 306 ? 0.614 -20.969 -12.141 1 97.88 306 VAL A CA 1
ATOM 2384 C C . VAL A 1 306 ? 1.341 -22.312 -12.219 1 97.88 306 VAL A C 1
ATOM 2386 O O . VAL A 1 306 ? 1.06 -23.219 -11.438 1 97.88 306 VAL A O 1
ATOM 2389 N N . ARG A 1 307 ? 2.363 -22.391 -13.023 1 97.25 307 ARG A N 1
ATOM 2390 C CA . ARG A 1 307 ? 2.799 -23.719 -13.422 1 97.25 307 ARG A CA 1
ATOM 2391 C C . ARG A 1 307 ? 4.168 -24.047 -12.844 1 97.25 307 ARG A C 1
ATOM 2393 O O . ARG A 1 307 ? 4.57 -25.219 -12.805 1 97.25 307 ARG A O 1
ATOM 2400 N N . GLU A 1 308 ? 4.934 -23.109 -12.508 1 95.75 308 GLU A N 1
ATOM 2401 C CA . GLU A 1 308 ? 6.281 -23.422 -12.039 1 95.75 308 GLU A CA 1
ATOM 2402 C C . GLU A 1 308 ? 6.242 -24.219 -10.742 1 95.75 308 GLU A C 1
ATOM 2404 O O . GLU A 1 308 ? 5.43 -23.953 -9.859 1 95.75 308 GLU A O 1
ATOM 2409 N N . THR A 1 309 ? 7.09 -25.219 -10.586 1 94.75 309 THR A N 1
ATOM 2410 C CA . THR A 1 309 ? 7.129 -26.109 -9.422 1 94.75 309 THR A CA 1
ATOM 2411 C C . THR A 1 309 ? 7.617 -25.359 -8.188 1 94.75 309 THR A C 1
ATOM 2413 O O . THR A 1 309 ? 7.238 -25.688 -7.062 1 94.75 309 THR A O 1
ATOM 2416 N N . ASP A 1 310 ? 8.516 -24.422 -8.414 1 93 310 ASP A N 1
ATOM 2417 C CA . ASP A 1 310 ? 9.031 -23.531 -7.383 1 93 310 ASP A CA 1
ATOM 2418 C C . ASP A 1 310 ? 8.82 -22.078 -7.77 1 93 310 ASP A C 1
ATOM 2420 O O . ASP A 1 310 ? 9.742 -21.406 -8.25 1 93 310 ASP A O 1
ATOM 2424 N N . PRO A 1 311 ? 7.586 -21.609 -7.457 1 93.38 311 PRO A N 1
ATOM 2425 C CA . PRO A 1 311 ? 7.227 -20.297 -7.977 1 93.38 311 PRO A CA 1
ATOM 2426 C C . PRO A 1 311 ? 8.008 -19.156 -7.312 1 93.38 311 PRO A C 1
ATOM 2428 O O . PRO A 1 311 ? 8.336 -19.25 -6.125 1 93.38 311 PRO A O 1
ATOM 2431 N N . LYS A 1 312 ? 8.312 -18.125 -8.117 1 91.62 312 LYS A N 1
ATOM 2432 C CA . LYS A 1 312 ? 8.859 -16.875 -7.598 1 91.62 312 LYS A CA 1
ATOM 2433 C C . LYS A 1 312 ? 7.836 -16.141 -6.738 1 91.62 312 LYS A C 1
ATOM 2435 O O . LYS A 1 312 ? 6.637 -16.406 -6.828 1 91.62 312 LYS A O 1
ATOM 2440 N N . THR A 1 313 ? 8.367 -15.266 -5.914 1 91 313 THR A N 1
ATOM 2441 C CA . THR A 1 313 ? 7.457 -14.469 -5.105 1 91 313 THR A CA 1
ATOM 2442 C C . THR A 1 313 ? 6.75 -13.422 -5.961 1 91 313 THR A C 1
ATOM 2444 O O . THR A 1 313 ? 5.621 -13.023 -5.66 1 91 313 THR A O 1
ATOM 2447 N N . ARG A 1 314 ? 7.484 -12.992 -6.941 1 90.75 314 ARG A N 1
ATOM 2448 C CA . ARG A 1 314 ? 6.941 -11.961 -7.82 1 90.75 314 ARG A CA 1
ATOM 2449 C C . ARG A 1 314 ? 7.324 -12.227 -9.273 1 90.75 314 ARG A C 1
ATOM 2451 O O . ARG A 1 314 ? 8.492 -12.477 -9.578 1 90.75 314 ARG A O 1
ATOM 2458 N N . TYR A 1 315 ? 6.305 -12.188 -10.086 1 91.38 315 TYR A N 1
ATOM 2459 C CA . TYR A 1 315 ? 6.484 -12.266 -11.531 1 91.38 315 TYR A CA 1
ATOM 2460 C C . TYR A 1 315 ? 6.262 -10.906 -12.188 1 91.38 315 TYR A C 1
ATOM 2462 O O . TYR A 1 315 ? 5.238 -10.258 -11.953 1 91.38 315 TYR A O 1
ATOM 2470 N N . THR A 1 316 ? 7.258 -10.484 -12.883 1 86.56 316 THR A N 1
ATOM 2471 C CA . THR A 1 316 ? 7.152 -9.18 -13.523 1 86.56 316 THR A CA 1
ATOM 2472 C C . THR A 1 316 ? 7.539 -9.266 -14.992 1 86.56 316 THR A C 1
ATOM 2474 O O . THR A 1 316 ? 8.211 -10.211 -15.414 1 86.56 316 THR A O 1
ATOM 2477 N N . THR A 1 317 ? 6.973 -8.375 -15.805 1 80.38 317 THR A N 1
ATOM 2478 C CA . THR A 1 317 ? 7.344 -8.273 -17.203 1 80.38 317 THR A CA 1
ATOM 2479 C C . THR A 1 317 ? 8.305 -7.109 -17.438 1 80.38 317 THR A C 1
ATOM 2481 O O . THR A 1 317 ? 8.57 -6.73 -18.578 1 80.38 317 THR A O 1
ATOM 2484 N N . MET A 1 318 ? 8.742 -6.594 -16.391 1 74.75 318 MET A N 1
ATOM 2485 C CA . MET A 1 318 ? 9.617 -5.43 -16.5 1 74.75 318 MET A CA 1
ATOM 2486 C C . MET A 1 318 ? 10.953 -5.812 -17.141 1 74.75 318 MET A C 1
ATOM 2488 O O . MET A 1 318 ? 11.602 -6.766 -16.703 1 74.75 318 MET A O 1
ATOM 2492 N N . ALA A 1 319 ? 11.172 -5.039 -18.219 1 77.38 319 ALA A N 1
ATOM 2493 C CA . ALA A 1 319 ? 12.523 -5.137 -18.766 1 77.38 319 ALA A CA 1
ATOM 2494 C C . ALA A 1 319 ? 13.531 -4.449 -17.844 1 77.38 319 ALA A C 1
ATOM 2496 O O . ALA A 1 319 ? 13.164 -3.908 -16.797 1 77.38 319 ALA A O 1
ATOM 2497 N N . LEU A 1 320 ? 14.766 -4.555 -18.188 1 76.81 320 LEU A N 1
ATOM 2498 C CA . LEU A 1 320 ? 15.844 -4.066 -17.344 1 76.81 320 LEU A CA 1
ATOM 2499 C C . LEU A 1 320 ? 15.672 -2.578 -17.047 1 76.81 320 LEU A C 1
ATOM 2501 O O . LEU A 1 320 ? 15.805 -2.152 -15.898 1 76.81 320 LEU A O 1
ATOM 2505 N N . PHE A 1 321 ? 15.336 -1.868 -18.078 1 78.12 321 PHE A N 1
ATOM 2506 C CA . PHE A 1 321 ? 15.211 -0.426 -17.906 1 78.12 321 PHE A CA 1
ATOM 2507 C C . PHE A 1 321 ? 14.023 -0.085 -17.016 1 78.12 321 PHE A C 1
ATOM 2509 O O . PHE A 1 321 ? 14.109 0.799 -16.156 1 78.12 321 PHE A O 1
ATOM 2516 N N . ASP A 1 322 ? 12.906 -0.799 -17.25 1 80.25 322 ASP A N 1
ATOM 2517 C CA . ASP A 1 322 ? 11.719 -0.576 -16.422 1 80.25 322 ASP A CA 1
ATOM 2518 C C . ASP A 1 322 ? 11.984 -0.924 -14.961 1 80.25 322 ASP A C 1
ATOM 2520 O O . ASP A 1 322 ? 11.547 -0.213 -14.055 1 80.25 322 ASP A O 1
ATOM 2524 N N . TYR A 1 323 ? 12.688 -1.949 -14.867 1 79.94 323 TYR A N 1
ATOM 2525 C CA . TYR A 1 323 ? 13.023 -2.383 -13.516 1 79.94 323 TYR A CA 1
ATOM 2526 C C . TYR A 1 323 ? 13.914 -1.358 -12.82 1 79.94 323 TYR A C 1
ATOM 2528 O O . TYR A 1 323 ? 13.68 -1.013 -11.664 1 79.94 323 TYR A O 1
ATOM 2536 N N . ALA A 1 324 ? 14.859 -0.909 -13.539 1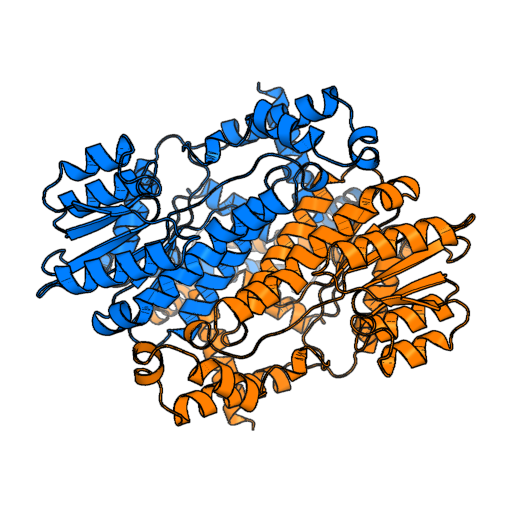 79.69 324 ALA A N 1
ATOM 2537 C CA . ALA A 1 324 ? 15.758 0.102 -12.992 1 79.69 324 ALA A CA 1
ATOM 2538 C C . ALA A 1 324 ? 15.008 1.381 -12.641 1 79.69 324 ALA A C 1
ATOM 2540 O O . ALA A 1 324 ? 15.281 2.014 -11.617 1 79.69 324 ALA A O 1
ATOM 2541 N N . TRP A 1 325 ? 14.094 1.694 -13.484 1 82.88 325 TRP A N 1
ATOM 2542 C CA . TRP A 1 325 ? 13.281 2.891 -13.273 1 82.88 325 TRP A CA 1
ATOM 2543 C C . TRP A 1 325 ? 12.461 2.768 -11.992 1 82.88 325 TRP A C 1
ATOM 2545 O O . TRP A 1 325 ? 12.414 3.697 -11.188 1 82.88 325 TRP A O 1
ATOM 2555 N N . VAL A 1 326 ? 11.875 1.65 -11.828 1 82.81 326 VAL A N 1
ATOM 2556 C CA . VAL A 1 326 ? 11.062 1.415 -10.641 1 82.81 326 VAL A CA 1
ATOM 2557 C C . VAL A 1 326 ? 11.938 1.412 -9.391 1 82.81 326 VAL A C 1
ATOM 2559 O O . VAL A 1 326 ? 11.57 1.987 -8.367 1 82.81 326 VAL A O 1
ATOM 2562 N N . CYS A 1 327 ? 13.109 0.819 -9.531 1 79.81 327 CYS A N 1
ATOM 2563 C CA . CYS A 1 327 ? 14.047 0.791 -8.414 1 79.81 327 CYS A CA 1
ATOM 2564 C C . CYS A 1 327 ? 14.477 2.199 -8.031 1 79.81 327 CYS A C 1
ATOM 2566 O O . CYS A 1 327 ? 14.57 2.527 -6.848 1 79.81 327 CYS A O 1
ATOM 2568 N N . CYS A 1 328 ? 14.688 2.963 -9.031 1 82.56 328 CYS A N 1
ATOM 2569 C CA . CYS A 1 328 ? 15.07 4.352 -8.805 1 82.56 328 CYS A CA 1
ATOM 2570 C C . CYS A 1 328 ? 13.977 5.109 -8.07 1 82.56 328 CYS A C 1
ATOM 2572 O O . CYS A 1 328 ? 14.234 5.773 -7.066 1 82.56 328 CYS A O 1
ATOM 2574 N N . LEU A 1 329 ? 12.773 4.945 -8.484 1 85.25 329 LEU A N 1
ATOM 2575 C CA . LEU A 1 329 ? 11.656 5.664 -7.883 1 85.25 329 LEU A CA 1
ATOM 2576 C C . LEU A 1 329 ? 11.414 5.191 -6.453 1 85.25 329 LEU A C 1
ATOM 2578 O O . LEU A 1 329 ? 10.977 5.969 -5.605 1 85.25 329 LEU A O 1
ATOM 2582 N N . ARG A 1 330 ? 11.789 3.98 -6.23 1 81.69 330 ARG A N 1
ATOM 2583 C CA . ARG A 1 330 ? 11.555 3.398 -4.91 1 81.69 330 ARG A CA 1
ATOM 2584 C C . ARG A 1 330 ? 12.609 3.865 -3.912 1 81.69 330 ARG A C 1
ATOM 2586 O O . ARG A 1 330 ? 12.352 3.908 -2.707 1 81.69 330 ARG A O 1
ATOM 2593 N N . THR A 1 331 ? 13.758 4.227 -4.43 1 79.81 331 THR A N 1
ATOM 2594 C CA . THR A 1 331 ? 14.875 4.488 -3.531 1 79.81 331 THR A CA 1
ATOM 2595 C C . THR A 1 331 ? 15.102 5.992 -3.377 1 79.81 331 THR A C 1
ATOM 2597 O O . THR A 1 331 ? 15.656 6.441 -2.369 1 79.81 331 THR A O 1
ATOM 2600 N N . LEU A 1 332 ? 14.641 6.723 -4.324 1 85.19 332 LEU A N 1
ATOM 2601 C CA . LEU A 1 332 ? 14.836 8.172 -4.289 1 85.19 332 LEU A CA 1
ATOM 2602 C C . LEU A 1 332 ? 13.938 8.812 -3.238 1 85.19 332 LEU A C 1
ATOM 2604 O O . LEU A 1 332 ? 12.867 8.281 -2.918 1 85.19 332 LEU A O 1
ATOM 2608 N N . PRO A 1 333 ? 14.484 9.945 -2.725 1 85.31 333 PRO A N 1
ATOM 2609 C CA . PRO A 1 333 ? 13.586 10.711 -1.857 1 85.31 333 PRO A CA 1
ATOM 2610 C C . PRO A 1 333 ? 12.281 11.094 -2.553 1 85.31 333 PRO A C 1
ATOM 2612 O O . PRO A 1 333 ? 12.273 11.352 -3.758 1 85.31 333 PRO A O 1
ATOM 2615 N N . THR A 1 334 ? 11.281 11.141 -1.78 1 86.25 334 THR A N 1
ATOM 2616 C CA . THR A 1 334 ? 9.945 11.391 -2.303 1 86.25 334 THR A CA 1
ATOM 2617 C C . THR A 1 334 ? 9.914 12.695 -3.1 1 86.25 334 THR A C 1
ATOM 2619 O O . THR A 1 334 ? 9.234 12.781 -4.125 1 86.25 334 THR A O 1
ATOM 2622 N N . GLU A 1 335 ? 10.633 13.688 -2.668 1 88.81 335 GLU A N 1
ATOM 2623 C CA . GLU A 1 335 ? 10.656 14.977 -3.35 1 88.81 335 GLU A CA 1
ATOM 2624 C C . GLU A 1 335 ? 11.219 14.852 -4.762 1 88.81 335 GLU A C 1
ATOM 2626 O O . GLU A 1 335 ? 10.742 15.5 -5.688 1 88.81 335 GLU A O 1
ATOM 2631 N N . ALA A 1 336 ? 12.219 14.039 -4.832 1 88.56 336 ALA A N 1
ATOM 2632 C CA . ALA A 1 336 ? 12.812 13.797 -6.145 1 88.56 336 ALA A CA 1
ATOM 2633 C C . ALA A 1 336 ? 11.836 13.062 -7.062 1 88.56 336 ALA A C 1
ATOM 2635 O O . ALA A 1 336 ? 11.734 13.375 -8.25 1 88.56 336 ALA A O 1
ATOM 2636 N N . VAL A 1 337 ? 11.133 12.156 -6.512 1 90.25 337 VAL A N 1
ATOM 2637 C CA . VAL A 1 337 ? 10.148 11.398 -7.281 1 90.25 337 VAL A CA 1
ATOM 2638 C C . VAL A 1 337 ? 9.055 12.328 -7.781 1 90.25 337 VAL A C 1
ATOM 2640 O O . VAL A 1 337 ? 8.609 12.227 -8.93 1 90.25 337 VAL A O 1
ATOM 2643 N N . ASP A 1 338 ? 8.641 13.227 -6.922 1 91.5 338 ASP A N 1
ATOM 2644 C CA . ASP A 1 338 ? 7.629 14.203 -7.316 1 91.5 338 ASP A CA 1
ATOM 2645 C C . ASP A 1 338 ? 8.078 15 -8.539 1 91.5 338 ASP A C 1
ATOM 2647 O O . ASP A 1 338 ? 7.301 15.211 -9.469 1 91.5 338 ASP A O 1
ATOM 2651 N N . ILE A 1 339 ? 9.328 15.406 -8.523 1 89.12 339 ILE A N 1
ATOM 2652 C CA . ILE A 1 339 ? 9.875 16.203 -9.617 1 89.12 339 ILE A CA 1
ATOM 2653 C C . ILE A 1 339 ? 9.93 15.359 -10.891 1 89.12 339 ILE A C 1
ATOM 2655 O O . ILE A 1 339 ? 9.523 15.82 -11.961 1 89.12 339 ILE A O 1
ATOM 2659 N N . ILE A 1 340 ? 10.398 14.164 -10.758 1 89.56 340 ILE A N 1
ATOM 2660 C CA . ILE A 1 340 ? 10.531 13.273 -11.898 1 89.56 340 ILE A CA 1
ATOM 2661 C C . ILE A 1 340 ? 9.164 13.023 -12.523 1 89.56 340 ILE A C 1
ATOM 2663 O O . ILE A 1 340 ? 9 13.117 -13.742 1 89.56 340 ILE A O 1
ATOM 2667 N N . LEU A 1 341 ? 8.188 12.758 -11.727 1 87.5 341 LEU A N 1
ATOM 2668 C CA . LEU A 1 341 ? 6.855 12.453 -12.234 1 87.5 341 LEU A CA 1
ATOM 2669 C C . LEU A 1 341 ? 6.199 13.695 -12.82 1 87.5 341 LEU A C 1
ATOM 2671 O O . LEU A 1 341 ? 5.48 13.609 -13.82 1 87.5 341 LEU A O 1
ATOM 2675 N N . PHE A 1 342 ? 6.457 14.82 -12.195 1 87.12 342 PHE A N 1
ATOM 2676 C CA . PHE A 1 342 ? 5.938 16.078 -12.719 1 87.12 342 PHE A CA 1
ATOM 2677 C C . PHE A 1 342 ? 6.492 16.359 -14.109 1 87.12 342 PHE A C 1
ATOM 2679 O O . PHE A 1 342 ? 5.738 16.688 -15.031 1 87.12 342 PHE A O 1
ATOM 2686 N N . TRP A 1 343 ? 7.762 16.109 -14.25 1 86.06 343 TRP A N 1
ATOM 2687 C CA . TRP A 1 343 ? 8.398 16.391 -15.531 1 86.06 343 TRP A CA 1
ATOM 2688 C C . TRP A 1 343 ? 8.023 15.336 -16.578 1 86.06 343 TRP A C 1
ATOM 2690 O O . TRP A 1 343 ? 7.902 15.648 -17.766 1 86.06 343 TRP A O 1
ATOM 2700 N N . SER A 1 344 ? 7.848 14.156 -16.141 1 83.5 344 SER A N 1
ATOM 2701 C CA . SER A 1 344 ? 7.406 13.117 -17.062 1 83.5 344 SER A CA 1
ATOM 2702 C C . SER A 1 344 ? 6.039 13.445 -17.656 1 83.5 344 SER A C 1
ATOM 2704 O O . SER A 1 344 ? 5.797 13.203 -18.844 1 83.5 344 SER A O 1
ATOM 2706 N N . ARG A 1 345 ? 5.215 13.984 -16.891 1 82.75 345 ARG A N 1
ATOM 2707 C CA . ARG A 1 345 ? 3.883 14.375 -17.344 1 82.75 345 ARG A CA 1
ATOM 2708 C C . ARG A 1 345 ? 3.957 15.508 -18.344 1 82.75 345 ARG A C 1
ATOM 2710 O O . ARG A 1 345 ? 3.258 15.492 -19.359 1 82.75 345 ARG A O 1
ATOM 2717 N N . LYS A 1 346 ? 4.812 16.422 -18.094 1 83.5 346 LYS A N 1
ATOM 2718 C CA . LYS A 1 346 ? 4.973 17.562 -19 1 83.5 346 LYS A CA 1
ATOM 2719 C C . LYS A 1 346 ? 5.551 17.125 -20.344 1 83.5 346 LYS A C 1
ATOM 2721 O O . LYS A 1 346 ? 5.109 17.578 -21.391 1 83.5 346 LYS A O 1
ATOM 2726 N N . ILE A 1 347 ? 6.5 16.234 -20.25 1 81.75 347 ILE A N 1
ATOM 2727 C CA . ILE A 1 347 ? 7.141 15.742 -21.469 1 81.75 347 ILE A CA 1
ATOM 2728 C C . ILE A 1 347 ? 6.129 14.945 -22.297 1 81.75 347 ILE A C 1
ATOM 2730 O O . ILE A 1 347 ? 6.07 15.086 -23.516 1 81.75 347 ILE A O 1
ATOM 2734 N N . ALA A 1 348 ? 5.371 14.203 -21.625 1 76.12 348 ALA A N 1
ATOM 2735 C CA . ALA A 1 348 ? 4.363 13.398 -22.312 1 76.12 348 ALA A CA 1
ATOM 2736 C C . ALA A 1 348 ? 3.348 14.281 -23.031 1 76.12 348 ALA A C 1
ATOM 2738 O O . ALA A 1 348 ? 2.885 13.953 -24.125 1 76.12 348 ALA A O 1
ATOM 2739 N N . LEU A 1 349 ? 3.02 15.406 -22.422 1 77 349 LEU A N 1
ATOM 2740 C CA . LEU A 1 349 ? 2.07 16.344 -23.016 1 77 349 LEU A CA 1
ATOM 2741 C C . LEU A 1 349 ? 2.67 17.031 -24.25 1 77 349 LEU A C 1
ATOM 2743 O O . LEU A 1 349 ? 1.96 17.312 -25.219 1 77 349 LEU A O 1
ATOM 2747 N N . TRP A 1 350 ? 3.893 17.203 -24.141 1 72.12 350 TRP A N 1
ATOM 2748 C CA . TRP A 1 350 ? 4.57 17.875 -25.234 1 72.12 350 TRP A CA 1
ATOM 2749 C C . TRP A 1 350 ? 4.703 16.953 -26.438 1 72.12 350 TRP A C 1
ATOM 2751 O O . TRP A 1 350 ? 4.582 17.391 -27.594 1 72.12 350 TRP A O 1
ATOM 2761 N N . LYS A 1 351 ? 4.828 15.719 -26.438 1 68.62 351 LYS A N 1
ATOM 2762 C CA . LYS A 1 351 ? 5.043 14.742 -27.5 1 68.62 351 LYS A CA 1
ATOM 2763 C C . LYS A 1 351 ? 3.729 14.398 -28.203 1 68.62 351 LYS A C 1
ATOM 2765 O O . LYS A 1 351 ? 3.732 13.781 -29.266 1 68.62 351 LYS A O 1
ATOM 2770 N N . LYS A 1 352 ? 2.764 14.82 -27.609 1 66.94 352 LYS A N 1
ATOM 2771 C CA . LYS A 1 352 ? 1.498 14.594 -28.312 1 66.94 352 LYS A CA 1
ATOM 2772 C C . LYS A 1 352 ? 0.943 15.891 -28.891 1 66.94 352 LYS A C 1
ATOM 2774 O O . LYS A 1 352 ? 0.827 16.891 -28.188 1 66.94 352 LYS A O 1
ATOM 2779 N N . MET B 1 1 ? 11.148 -21.672 -2.107 1 56.75 1 MET B N 1
ATOM 2780 C CA . MET B 1 1 ? 12.336 -20.891 -1.839 1 56.75 1 MET B CA 1
ATOM 2781 C C . MET B 1 1 ? 13.086 -20.578 -3.131 1 56.75 1 MET B C 1
ATOM 2783 O O . MET B 1 1 ? 13.523 -21.484 -3.836 1 56.75 1 MET B O 1
ATOM 2787 N N . ARG B 1 2 ? 12.789 -19.188 -3.709 1 65.81 2 ARG B N 1
ATOM 2788 C CA . ARG B 1 2 ? 13.016 -18.828 -5.102 1 65.81 2 ARG B CA 1
ATOM 2789 C C . ARG B 1 2 ? 14.5 -18.703 -5.406 1 65.81 2 ARG B C 1
ATOM 2791 O O . ARG B 1 2 ? 14.914 -18.812 -6.562 1 65.81 2 ARG B O 1
ATOM 2798 N N . VAL B 1 3 ? 15.258 -18.484 -4.262 1 73.31 3 VAL B N 1
ATOM 2799 C CA . VAL B 1 3 ? 16.688 -18.328 -4.492 1 73.31 3 VAL B CA 1
ATOM 2800 C C . VAL B 1 3 ? 17.469 -19.188 -3.5 1 73.31 3 VAL B C 1
ATOM 2802 O O . VAL B 1 3 ? 17.125 -19.25 -2.316 1 73.31 3 VAL B O 1
ATOM 2805 N N . SER B 1 4 ? 18.297 -20.062 -4.039 1 85.38 4 SER B N 1
ATOM 2806 C CA . SER B 1 4 ? 19.188 -20.781 -3.146 1 85.38 4 SER B CA 1
ATOM 2807 C C . SER B 1 4 ? 20.188 -19.844 -2.479 1 85.38 4 SER B C 1
ATOM 2809 O O . SER B 1 4 ? 21.094 -19.312 -3.139 1 85.38 4 SER B O 1
ATOM 2811 N N . TRP B 1 5 ? 20.047 -19.734 -1.255 1 87.62 5 TRP B N 1
ATOM 2812 C CA . TRP B 1 5 ? 20.938 -18.828 -0.525 1 87.62 5 TRP B CA 1
ATOM 2813 C C . TRP B 1 5 ? 22.344 -19.406 -0.439 1 87.62 5 TRP B C 1
ATOM 2815 O O . TRP B 1 5 ? 23.328 -18.656 -0.355 1 87.62 5 TRP B O 1
ATOM 2825 N N . VAL B 1 6 ? 22.422 -20.703 -0.526 1 89.38 6 VAL B N 1
ATOM 2826 C CA . VAL B 1 6 ? 23.734 -21.328 -0.591 1 89.38 6 VAL B CA 1
ATOM 2827 C C . VAL B 1 6 ? 24.438 -20.938 -1.886 1 89.38 6 VAL B C 1
ATOM 2829 O O . VAL B 1 6 ? 25.609 -20.547 -1.868 1 89.38 6 VAL B O 1
ATOM 2832 N N . LEU B 1 7 ? 23.672 -21.047 -2.959 1 91.31 7 LEU B N 1
ATOM 2833 C CA . LEU B 1 7 ? 24.219 -20.609 -4.242 1 91.31 7 LEU B CA 1
ATOM 2834 C C . LEU B 1 7 ? 24.562 -19.125 -4.219 1 91.31 7 LEU B C 1
ATOM 2836 O O . LEU B 1 7 ? 25.594 -18.719 -4.758 1 91.31 7 LEU B O 1
ATOM 2840 N N . PHE B 1 8 ? 23.781 -18.375 -3.633 1 92.94 8 PHE B N 1
ATOM 2841 C CA . PHE B 1 8 ? 24 -16.938 -3.529 1 92.94 8 PHE B CA 1
ATOM 2842 C C . PHE B 1 8 ? 25.312 -16.641 -2.82 1 92.94 8 PHE B C 1
ATOM 2844 O O . PHE B 1 8 ? 26.141 -15.867 -3.324 1 92.94 8 PHE B O 1
ATOM 2851 N N . PHE B 1 9 ? 25.516 -17.234 -1.704 1 93.19 9 PHE B N 1
ATOM 2852 C CA . PHE B 1 9 ? 26.703 -16.953 -0.917 1 93.19 9 PHE B CA 1
ATOM 2853 C C . PHE B 1 9 ? 27.953 -17.5 -1.605 1 93.19 9 PHE B C 1
ATOM 2855 O O . PHE B 1 9 ? 29.016 -16.875 -1.564 1 93.19 9 PHE B O 1
ATOM 2862 N N . ALA B 1 10 ? 27.812 -18.641 -2.197 1 94.12 10 ALA B N 1
ATOM 2863 C CA . ALA B 1 10 ? 28.938 -19.203 -2.949 1 94.12 10 ALA B CA 1
ATOM 2864 C C . ALA B 1 10 ? 29.328 -18.281 -4.105 1 94.12 10 ALA B C 1
ATOM 2866 O O . ALA B 1 10 ? 30.516 -18 -4.297 1 94.12 10 ALA B O 1
ATOM 2867 N N . LEU B 1 11 ? 28.344 -17.844 -4.816 1 93.81 11 LEU B N 1
ATOM 2868 C CA . LEU B 1 11 ? 28.594 -16.953 -5.941 1 93.81 11 LEU B CA 1
ATOM 2869 C C . LEU B 1 11 ? 29.172 -15.625 -5.461 1 93.81 11 LEU B C 1
ATOM 2871 O O . LEU B 1 11 ? 30.031 -15.031 -6.125 1 93.81 11 LEU B O 1
ATOM 2875 N N . THR B 1 12 ? 28.688 -15.141 -4.371 1 93.38 12 THR B N 1
ATOM 2876 C CA . THR B 1 12 ? 29.188 -13.891 -3.809 1 93.38 12 THR B CA 1
ATOM 2877 C C . THR B 1 12 ? 30.672 -14.016 -3.469 1 93.38 12 THR B C 1
ATOM 2879 O O . THR B 1 12 ? 31.453 -13.117 -3.773 1 93.38 12 THR B O 1
ATOM 2882 N N . ALA B 1 13 ? 31 -15.141 -2.883 1 93.44 13 ALA B N 1
ATOM 2883 C CA . ALA B 1 13 ? 32.406 -15.375 -2.539 1 93.44 13 ALA B CA 1
ATOM 2884 C C . ALA B 1 13 ? 33.25 -15.438 -3.791 1 93.44 13 ALA B C 1
ATOM 2886 O O . ALA B 1 13 ? 34.344 -14.844 -3.84 1 93.44 13 ALA B O 1
ATOM 2887 N N . ILE B 1 14 ? 32.812 -16.078 -4.758 1 94 14 ILE B N 1
ATOM 2888 C CA . ILE B 1 14 ? 33.562 -16.266 -6.004 1 94 14 ILE B CA 1
ATOM 2889 C C . ILE B 1 14 ? 33.719 -14.914 -6.711 1 94 14 ILE B C 1
ATOM 2891 O O . ILE B 1 14 ? 34.812 -14.531 -7.102 1 94 14 ILE B O 1
ATOM 2895 N N . LEU B 1 15 ? 32.625 -14.211 -6.809 1 92.31 15 LEU B N 1
ATOM 2896 C CA . LEU B 1 15 ? 32.625 -12.945 -7.539 1 92.31 15 LEU B CA 1
ATOM 2897 C C . LEU B 1 15 ? 33.438 -11.891 -6.773 1 92.31 15 LEU B C 1
ATOM 2899 O O . LEU B 1 15 ? 34.094 -11.039 -7.383 1 92.31 15 LEU B O 1
ATOM 2903 N N . TRP B 1 16 ? 33.312 -11.945 -5.496 1 91.75 16 TRP B N 1
ATOM 2904 C CA . TRP B 1 16 ? 34.094 -11.023 -4.672 1 91.75 16 TRP B CA 1
ATOM 2905 C C . TRP B 1 16 ? 35.594 -11.227 -4.891 1 91.75 16 TRP B C 1
ATOM 2907 O O . TRP B 1 16 ? 36.344 -10.258 -4.973 1 91.75 16 TRP B O 1
ATOM 2917 N N . SER B 1 17 ? 36.031 -12.43 -4.992 1 91.25 17 SER B N 1
ATOM 2918 C CA . SER B 1 17 ? 37.438 -12.766 -5.184 1 91.25 17 SER B CA 1
ATOM 2919 C C . SER B 1 17 ? 37.906 -12.422 -6.598 1 91.25 17 SER B C 1
ATOM 2921 O O . SER B 1 17 ? 39.062 -12.109 -6.812 1 91.25 17 SER B O 1
ATOM 2923 N N . LEU B 1 18 ? 36.969 -12.398 -7.531 1 90.5 18 LEU B N 1
ATOM 2924 C CA . LEU B 1 18 ? 37.312 -12.195 -8.938 1 90.5 18 LEU B CA 1
ATOM 2925 C C . LEU B 1 18 ? 37.312 -10.711 -9.281 1 90.5 18 LEU B C 1
ATOM 2927 O O . LEU B 1 18 ? 37.969 -10.281 -10.234 1 90.5 18 LEU B O 1
ATOM 2931 N N . CYS B 1 19 ? 36.531 -9.961 -8.586 1 87.94 19 CYS B N 1
ATOM 2932 C CA . CYS B 1 19 ? 36.25 -8.57 -8.93 1 87.94 19 CYS B CA 1
ATOM 2933 C C . CYS B 1 19 ? 37.531 -7.758 -9.055 1 87.94 19 CYS B C 1
ATOM 2935 O O . CYS B 1 19 ? 37.719 -7.031 -10.031 1 87.94 19 CYS B O 1
ATOM 2937 N N . PRO B 1 20 ? 38.5 -7.953 -8.07 1 84.88 20 PRO B N 1
ATOM 2938 C CA . PRO B 1 20 ? 39.719 -7.145 -8.164 1 84.88 20 PRO B CA 1
ATOM 2939 C C . PRO B 1 20 ? 40.562 -7.512 -9.375 1 84.88 20 PRO B C 1
ATOM 2941 O O . PRO B 1 20 ? 41.438 -6.719 -9.797 1 84.88 20 PRO B O 1
ATOM 2944 N N . ARG B 1 21 ? 40.281 -8.633 -10.047 1 87.44 21 ARG B N 1
ATOM 2945 C CA . ARG B 1 21 ? 41.094 -9.133 -11.133 1 87.44 21 ARG B CA 1
ATOM 2946 C C . ARG B 1 21 ? 40.531 -8.75 -12.492 1 87.44 21 ARG B C 1
ATOM 2948 O O . ARG B 1 21 ? 41.188 -8.891 -13.523 1 87.44 21 ARG B O 1
ATOM 2955 N N . LEU B 1 22 ? 39.312 -8.312 -12.43 1 87.25 22 LEU B N 1
ATOM 2956 C CA . LEU B 1 22 ? 38.656 -7.945 -13.68 1 87.25 22 LEU B CA 1
ATOM 2957 C C . LEU B 1 22 ? 38.938 -6.484 -14.023 1 87.25 22 LEU B C 1
ATOM 2959 O O . LEU B 1 22 ? 38.844 -5.609 -13.156 1 87.25 22 LEU B O 1
ATOM 2963 N N . PRO B 1 23 ? 39.25 -6.336 -15.305 1 84.88 23 PRO B N 1
ATOM 2964 C CA . PRO B 1 23 ? 39.562 -4.957 -15.695 1 84.88 23 PRO B CA 1
ATOM 2965 C C . PRO B 1 23 ? 38.375 -4.027 -15.578 1 84.88 23 PRO B C 1
ATOM 2967 O O . PRO B 1 23 ? 37.219 -4.441 -15.836 1 84.88 23 PRO B O 1
ATOM 2970 N N . LEU B 1 24 ? 38.5 -2.785 -15.125 1 86.88 24 LEU B N 1
ATOM 2971 C CA . LEU B 1 24 ? 37.594 -1.667 -15.117 1 86.88 24 LEU B CA 1
ATOM 2972 C C . LEU B 1 24 ? 36.594 -1.802 -13.977 1 86.88 24 LEU B C 1
ATOM 2974 O O . LEU B 1 24 ? 35.969 -0.816 -13.562 1 86.88 24 LEU B O 1
ATOM 2978 N N . LEU B 1 25 ? 36.375 -3.078 -13.461 1 87.25 25 LEU B N 1
ATOM 2979 C CA . LEU B 1 25 ? 35.281 -3.32 -12.508 1 87.25 25 LEU B CA 1
ATOM 2980 C C . LEU B 1 25 ? 35.594 -2.639 -11.172 1 87.25 25 LEU B C 1
ATOM 2982 O O . LEU B 1 25 ? 34.688 -2.033 -10.57 1 87.25 25 LEU B O 1
ATOM 2986 N N . PRO B 1 26 ? 36.812 -2.715 -10.734 1 86.88 26 PRO B N 1
ATOM 2987 C CA . PRO B 1 26 ? 37.094 -1.998 -9.484 1 86.88 26 PRO B CA 1
ATOM 2988 C C . PRO B 1 26 ? 36.844 -0.495 -9.602 1 86.88 26 PRO B C 1
ATOM 2990 O O . PRO B 1 26 ? 36.344 0.127 -8.656 1 86.88 26 PRO B O 1
ATOM 2993 N N . GLY B 1 27 ? 37.156 0.05 -10.711 1 87.62 27 GLY B N 1
ATOM 2994 C CA . GLY B 1 27 ? 36.906 1.462 -10.938 1 87.62 27 GLY B CA 1
ATOM 2995 C C . GLY B 1 27 ? 35.438 1.801 -10.938 1 87.62 27 GLY B C 1
ATOM 2996 O O . GLY B 1 27 ? 35 2.811 -10.367 1 87.62 27 GLY B O 1
ATOM 2997 N N . ILE B 1 28 ? 34.688 0.984 -11.539 1 90.12 28 ILE B N 1
ATOM 2998 C CA . ILE B 1 28 ? 33.25 1.174 -11.594 1 90.12 28 ILE B CA 1
ATOM 2999 C C . ILE B 1 28 ? 32.656 1.039 -10.188 1 90.12 28 ILE B C 1
ATOM 3001 O O . ILE B 1 28 ? 31.781 1.806 -9.805 1 90.12 28 ILE B O 1
ATOM 3005 N N . ALA B 1 29 ? 33.156 0.074 -9.469 1 89.5 29 ALA B N 1
ATOM 3006 C CA . ALA B 1 29 ? 32.719 -0.142 -8.102 1 89.5 29 ALA B CA 1
ATOM 3007 C C . ALA B 1 29 ? 33 1.065 -7.223 1 89.5 29 ALA B C 1
ATOM 3009 O O . ALA B 1 29 ? 32.156 1.489 -6.426 1 89.5 29 ALA B O 1
ATOM 3010 N N . GLU B 1 30 ? 34.156 1.556 -7.387 1 89.81 30 GLU B N 1
ATOM 3011 C CA . GLU B 1 30 ? 34.531 2.725 -6.605 1 89.81 30 GLU B CA 1
ATOM 3012 C C . GLU B 1 30 ? 33.688 3.936 -6.957 1 89.81 30 GLU B C 1
ATOM 3014 O O . GLU B 1 30 ? 33.25 4.676 -6.07 1 89.81 30 GLU B O 1
ATOM 3019 N N . CYS B 1 31 ? 33.5 4.059 -8.195 1 90.31 31 CYS B N 1
ATOM 3020 C CA . CYS B 1 31 ? 32.688 5.176 -8.656 1 90.31 31 CYS B CA 1
ATOM 3021 C C . CYS B 1 31 ? 31.25 5.059 -8.133 1 90.31 31 CYS B C 1
ATOM 3023 O O . CYS B 1 31 ? 30.672 6.043 -7.684 1 90.31 31 CYS B O 1
ATOM 3025 N N . THR B 1 32 ? 30.766 3.924 -8.234 1 89.69 32 THR B N 1
ATOM 3026 C CA . THR B 1 32 ? 29.406 3.678 -7.773 1 89.69 32 THR B CA 1
ATOM 3027 C C . THR B 1 32 ? 29.297 3.898 -6.27 1 89.69 32 THR B C 1
ATOM 3029 O O . THR B 1 32 ? 28.359 4.539 -5.793 1 89.69 32 THR B O 1
ATOM 3032 N N . GLY B 1 33 ? 30.203 3.373 -5.59 1 90.44 33 GLY B N 1
ATOM 3033 C CA . GLY B 1 33 ? 30.203 3.562 -4.148 1 90.44 33 GLY B CA 1
ATOM 3034 C C . GLY B 1 33 ? 30.359 5.016 -3.74 1 90.44 33 GLY B C 1
ATOM 3035 O O . GLY B 1 33 ? 29.688 5.48 -2.816 1 90.44 33 GLY B O 1
ATOM 3036 N N . THR B 1 34 ? 31.219 5.676 -4.426 1 91.88 34 THR B N 1
ATOM 3037 C CA . THR B 1 34 ? 31.422 7.09 -4.133 1 91.88 34 THR B CA 1
ATOM 3038 C C . THR B 1 34 ? 30.172 7.898 -4.426 1 91.88 34 THR B C 1
ATOM 3040 O O . THR B 1 34 ? 29.766 8.75 -3.627 1 91.88 34 THR B O 1
ATOM 3043 N N . LEU B 1 35 ? 29.641 7.613 -5.527 1 90.56 35 LEU B N 1
ATOM 3044 C CA . LEU B 1 35 ? 28.422 8.336 -5.898 1 90.56 35 LEU B CA 1
ATOM 3045 C C . LEU B 1 35 ? 27.328 8.125 -4.859 1 90.56 35 LEU B C 1
ATOM 3047 O O . LEU B 1 35 ? 26.641 9.078 -4.473 1 90.56 35 LEU B O 1
ATOM 3051 N N . LEU B 1 36 ? 27.156 6.969 -4.461 1 88.62 36 LEU B N 1
ATOM 3052 C CA . LEU B 1 36 ? 26.125 6.648 -3.48 1 88.62 36 LEU B CA 1
ATOM 3053 C C . LEU B 1 36 ? 26.391 7.355 -2.156 1 88.62 36 LEU B C 1
ATOM 3055 O O . LEU B 1 36 ? 25.484 7.965 -1.579 1 88.62 36 LEU B O 1
ATOM 3059 N N . MET B 1 37 ? 27.531 7.277 -1.734 1 90.38 37 MET B N 1
ATOM 3060 C CA . MET B 1 37 ? 27.891 7.867 -0.448 1 90.38 37 MET B CA 1
ATOM 3061 C C . MET B 1 37 ? 27.766 9.383 -0.496 1 90.38 37 MET B C 1
ATOM 3063 O O . MET B 1 37 ? 27.203 10 0.412 1 90.38 37 MET B O 1
ATOM 3067 N N . VAL B 1 38 ? 28.281 9.922 -1.577 1 92.38 38 VAL B N 1
ATOM 3068 C CA . VAL B 1 38 ? 28.297 11.375 -1.718 1 92.38 38 VAL B CA 1
ATOM 3069 C C . VAL B 1 38 ? 26.875 11.883 -1.906 1 92.38 38 VAL B C 1
ATOM 3071 O O . VAL B 1 38 ? 26.484 12.906 -1.33 1 92.38 38 VAL B O 1
ATOM 3074 N N . ALA B 1 39 ? 26.125 11.203 -2.674 1 90.88 39 ALA B N 1
ATOM 3075 C CA . ALA B 1 39 ? 24.734 11.609 -2.889 1 90.88 39 ALA B CA 1
ATOM 3076 C C . ALA B 1 39 ? 23.938 11.555 -1.588 1 90.88 39 ALA B C 1
ATOM 3078 O O . ALA B 1 39 ? 23.172 12.461 -1.287 1 90.88 39 ALA B O 1
ATOM 3079 N N . CYS B 1 40 ? 24.125 10.531 -0.853 1 88.25 40 CYS B N 1
ATOM 3080 C CA . CYS B 1 40 ? 23.422 10.375 0.415 1 88.25 40 CYS B CA 1
ATOM 3081 C C . CYS B 1 40 ? 23.828 11.461 1.401 1 88.25 40 CYS B C 1
ATOM 3083 O O . CYS B 1 40 ? 22.984 12.125 1.997 1 88.25 40 CYS B O 1
ATOM 3085 N N . ALA B 1 41 ? 25.109 11.594 1.488 1 91.06 41 ALA B N 1
ATOM 3086 C CA . ALA B 1 41 ? 25.609 12.609 2.406 1 91.06 41 ALA B CA 1
ATOM 3087 C C . ALA B 1 41 ? 25.141 14 1.999 1 91.06 41 ALA B C 1
ATOM 3089 O O . ALA B 1 41 ? 24.75 14.805 2.85 1 91.06 41 ALA B O 1
ATOM 3090 N N . SER B 1 42 ? 25.219 14.289 0.694 1 92.75 42 SER B N 1
ATOM 3091 C CA . SER B 1 42 ? 24.781 15.594 0.191 1 92.75 42 SER B CA 1
ATOM 3092 C C . SER B 1 42 ? 23.297 15.82 0.449 1 92.75 42 SER B C 1
ATOM 3094 O O . SER B 1 42 ? 22.891 16.938 0.771 1 92.75 42 SER B O 1
ATOM 3096 N N . TYR B 1 43 ? 22.5 14.844 0.313 1 90.25 43 TYR B N 1
ATOM 3097 C CA . TYR B 1 43 ? 21.062 14.961 0.528 1 90.25 43 TYR B CA 1
ATOM 3098 C C . TYR B 1 43 ? 20.766 15.305 1.981 1 90.25 43 TYR B C 1
ATOM 3100 O O . TYR B 1 43 ? 20.016 16.25 2.258 1 90.25 43 TYR B O 1
ATOM 3108 N N . PHE B 1 44 ? 21.359 14.562 2.885 1 88.5 44 PHE B N 1
ATOM 3109 C CA . PHE B 1 44 ? 21.078 14.766 4.301 1 88.5 44 PHE B CA 1
ATOM 3110 C C . PHE B 1 44 ? 21.656 16.094 4.781 1 88.5 44 PHE B C 1
ATOM 3112 O O . PHE B 1 44 ? 21.031 16.781 5.605 1 88.5 44 PHE B O 1
ATOM 3119 N N . LEU B 1 45 ? 22.812 16.406 4.215 1 91.5 45 LEU B N 1
ATOM 3120 C CA . LEU B 1 45 ? 23.406 17.688 4.586 1 91.5 45 LEU B CA 1
ATOM 3121 C C . LEU B 1 45 ? 22.578 18.844 4.043 1 91.5 45 LEU B C 1
ATOM 3123 O O . LEU B 1 45 ? 22.375 19.844 4.738 1 91.5 45 LEU B O 1
ATOM 3127 N N . ALA B 1 46 ? 22.141 18.719 2.842 1 92.06 46 ALA B N 1
ATOM 3128 C CA . ALA B 1 46 ? 21.297 19.766 2.256 1 92.06 46 ALA B CA 1
ATOM 3129 C C . ALA B 1 46 ? 20 19.938 3.045 1 92.06 46 ALA B C 1
ATOM 3131 O O . ALA B 1 46 ? 19.547 21.062 3.281 1 92.06 46 ALA B O 1
ATOM 3132 N N . LYS B 1 47 ? 19.422 18.906 3.414 1 89.25 47 LYS B N 1
ATOM 3133 C CA . LYS B 1 47 ? 18.188 18.922 4.203 1 89.25 47 LYS B CA 1
ATOM 3134 C C . LYS B 1 47 ? 18.422 19.578 5.562 1 89.25 47 LYS B C 1
ATOM 3136 O O . LYS B 1 47 ? 17.594 20.375 6.023 1 89.25 47 LYS B O 1
ATOM 3141 N N . LEU B 1 48 ? 19.516 19.188 6.145 1 89.5 48 LEU B N 1
ATOM 3142 C CA . LEU B 1 48 ? 19.859 19.75 7.449 1 89.5 48 LEU B CA 1
ATOM 3143 C C . LEU B 1 48 ? 20.078 21.25 7.355 1 89.5 48 LEU B C 1
ATOM 3145 O O . LEU B 1 48 ? 19.531 22.016 8.156 1 89.5 48 LEU B O 1
ATOM 3149 N N . ILE B 1 49 ? 20.828 21.656 6.406 1 92.19 49 ILE B N 1
ATOM 3150 C CA . ILE B 1 49 ? 21.156 23.062 6.234 1 92.19 49 ILE B CA 1
ATOM 3151 C C . ILE B 1 49 ? 19.891 23.844 5.906 1 92.19 49 ILE B C 1
ATOM 3153 O O . ILE B 1 49 ? 19.656 24.906 6.477 1 92.19 49 ILE B O 1
ATOM 3157 N N . TRP B 1 50 ? 19.094 23.312 5.062 1 90.5 50 TRP B N 1
ATOM 3158 C CA . TRP B 1 50 ? 17.844 23.969 4.703 1 90.5 50 TRP B CA 1
ATOM 3159 C C . TRP B 1 50 ? 16.938 24.125 5.918 1 90.5 50 TRP B C 1
ATOM 3161 O O . TRP B 1 50 ? 16.359 25.188 6.141 1 90.5 50 TRP B O 1
ATOM 3171 N N . GLY B 1 51 ? 16.828 23.094 6.637 1 90.12 51 GLY B N 1
ATOM 3172 C CA . GLY B 1 51 ? 16.016 23.125 7.836 1 90.12 51 GLY B CA 1
ATOM 3173 C C . GLY B 1 51 ? 16.453 24.172 8.844 1 90.12 51 GLY B C 1
ATOM 3174 O O . GLY B 1 51 ? 15.641 24.938 9.344 1 90.12 51 GLY B O 1
ATOM 3175 N N . LEU B 1 52 ? 17.734 24.219 9.086 1 90.94 52 LEU B N 1
ATOM 3176 C CA . LEU B 1 52 ? 18.281 25.125 10.078 1 90.94 52 LEU B CA 1
ATOM 3177 C C . LEU B 1 52 ? 18.203 26.578 9.602 1 90.94 52 LEU B C 1
ATOM 3179 O O . LEU B 1 52 ? 17.938 27.484 10.391 1 90.94 52 LEU B O 1
ATOM 3183 N N . ALA B 1 53 ? 18.344 26.734 8.375 1 91.62 53 ALA B N 1
ATOM 3184 C CA . ALA B 1 53 ? 18.5 28.094 7.852 1 91.62 53 ALA B CA 1
ATOM 3185 C C . ALA B 1 53 ? 17.141 28.688 7.461 1 91.62 53 ALA B C 1
ATOM 3187 O O . ALA B 1 53 ? 16.938 29.906 7.57 1 91.62 53 ALA B O 1
ATOM 3188 N N . PHE B 1 54 ? 16.266 27.844 7.027 1 90.75 54 PHE B N 1
ATOM 3189 C CA . PHE B 1 54 ? 15.141 28.438 6.316 1 90.75 54 PHE B CA 1
ATOM 3190 C C . PHE B 1 54 ? 13.82 28 6.922 1 90.75 54 PHE B C 1
ATOM 3192 O O . PHE B 1 54 ? 12.773 28.594 6.645 1 90.75 54 PHE B O 1
ATOM 3199 N N . VAL B 1 55 ? 13.789 27.016 7.684 1 92.81 55 VAL B N 1
ATOM 3200 C CA . VAL B 1 55 ? 12.531 26.516 8.227 1 92.81 55 VAL B CA 1
ATOM 3201 C C . VAL B 1 55 ? 12.273 27.141 9.594 1 92.81 55 VAL B C 1
ATOM 3203 O O . VAL B 1 55 ? 13.164 27.172 10.445 1 92.81 55 VAL B O 1
ATOM 3206 N N . ARG B 1 56 ? 11.125 27.656 9.789 1 95.06 56 ARG B N 1
ATOM 3207 C CA . ARG B 1 56 ? 10.656 28.234 11.047 1 95.06 56 ARG B CA 1
ATOM 3208 C C . ARG B 1 56 ? 9.32 27.625 11.461 1 95.06 56 ARG B C 1
ATOM 3210 O O . ARG B 1 56 ? 8.797 26.75 10.781 1 95.06 56 ARG B O 1
ATOM 3217 N N . LEU B 1 57 ? 8.867 28.047 12.57 1 96 57 LEU B N 1
ATOM 3218 C CA . LEU B 1 57 ? 7.562 27.594 13.047 1 96 57 LEU B CA 1
ATOM 3219 C C . LEU B 1 57 ? 6.5 28.656 12.812 1 96 57 LEU B C 1
ATOM 3221 O O . LEU B 1 57 ? 6.734 29.844 13.078 1 96 57 LEU B O 1
ATOM 3225 N N . VAL B 1 58 ? 5.441 28.281 12.258 1 96.25 58 VAL B N 1
ATOM 3226 C CA . VAL B 1 58 ? 4.355 29.234 12.016 1 96.25 58 VAL B CA 1
ATOM 3227 C C . VAL B 1 58 ? 3.754 29.672 13.344 1 96.25 58 VAL B C 1
ATOM 3229 O O . VAL B 1 58 ? 3.77 28.922 14.328 1 96.25 58 VAL B O 1
ATOM 3232 N N . SER B 1 59 ? 3.234 30.875 13.352 1 96.62 59 SER B N 1
ATOM 3233 C CA . SER B 1 59 ? 2.508 31.359 14.516 1 96.62 59 SER B CA 1
ATOM 3234 C C . SER B 1 59 ? 1.154 30.672 14.656 1 96.62 59 SER B C 1
ATOM 3236 O O . SER B 1 59 ? 0.518 30.344 13.656 1 96.62 59 SER B O 1
ATOM 3238 N N . SER B 1 60 ? 0.759 30.469 15.844 1 96.81 60 SER B N 1
ATOM 3239 C CA . SER B 1 60 ? -0.55 29.875 16.125 1 96.81 60 SER B CA 1
ATOM 3240 C C . SER B 1 60 ? -1.658 30.922 15.992 1 96.81 60 SER B C 1
ATOM 3242 O O . SER B 1 60 ? -2.84 30.578 15.953 1 96.81 60 SER B O 1
ATOM 3244 N N . GLU B 1 61 ? -1.301 32.125 15.953 1 96.25 61 GLU B N 1
ATOM 3245 C CA . GLU B 1 61 ? -2.279 33.219 15.922 1 96.25 61 GLU B CA 1
ATOM 3246 C C . GLU B 1 61 ? -3.186 33.094 14.695 1 96.25 61 GLU B C 1
ATOM 3248 O O . GLU B 1 61 ? -2.703 32.969 13.57 1 96.25 61 GLU B O 1
ATOM 3253 N N . GLY B 1 62 ? -4.504 33.094 14.953 1 96.81 62 GLY B N 1
ATOM 3254 C CA . GLY B 1 62 ? -5.492 33.062 13.891 1 96.81 62 GLY B CA 1
ATOM 3255 C C . GLY B 1 62 ? -5.578 31.719 13.188 1 96.81 62 GLY B C 1
ATOM 3256 O O . GLY B 1 62 ? -6.125 31.609 12.086 1 96.81 62 GLY B O 1
ATOM 3257 N N . LYS B 1 63 ? -5.023 30.734 13.805 1 98.06 63 LYS B N 1
ATOM 3258 C CA . LYS B 1 63 ? -5 29.438 13.133 1 98.06 63 LYS B CA 1
ATOM 3259 C C . LYS B 1 63 ? -5.688 28.375 13.984 1 98.06 63 LYS B C 1
ATOM 3261 O O . LYS B 1 63 ? -5.547 28.344 15.203 1 98.06 63 LYS B O 1
ATOM 3266 N N . ALA B 1 64 ? -6.434 27.547 13.32 1 98.62 64 ALA B N 1
ATOM 3267 C CA . ALA B 1 64 ? -7.098 26.406 13.953 1 98.62 64 ALA B CA 1
ATOM 3268 C C . ALA B 1 64 ? -6.641 25.094 13.328 1 98.62 64 ALA B C 1
ATOM 3270 O O . ALA B 1 64 ? -6.176 25.062 12.188 1 98.62 64 ALA B O 1
ATOM 3271 N N . VAL B 1 65 ? -6.73 24 14.102 1 98.81 65 VAL B N 1
ATOM 3272 C CA . VAL B 1 65 ? -6.336 22.672 13.648 1 98.81 65 VAL B CA 1
ATOM 3273 C C . VAL B 1 65 ? -7.438 21.672 13.977 1 98.81 65 VAL B C 1
ATOM 3275 O O . VAL B 1 65 ? -8.016 21.703 15.062 1 98.81 65 VAL B O 1
ATOM 3278 N N . LEU B 1 66 ? -7.801 20.859 13.016 1 98.88 66 LEU B N 1
ATOM 3279 C CA . LEU B 1 66 ? -8.664 19.703 13.258 1 98.88 66 LEU B CA 1
ATOM 3280 C C . LEU B 1 66 ? -7.84 18.422 13.414 1 98.88 66 LEU B C 1
ATOM 3282 O O . LEU B 1 66 ? -6.973 18.141 12.586 1 98.88 66 LEU B O 1
ATOM 3286 N N . ILE B 1 67 ? -8.086 17.703 14.461 1 98.75 67 ILE B N 1
ATOM 3287 C CA . ILE B 1 67 ? -7.418 16.438 14.703 1 98.75 67 ILE B CA 1
ATOM 3288 C C . ILE B 1 67 ? -8.461 15.336 14.883 1 98.75 67 ILE B C 1
ATOM 3290 O O . ILE B 1 67 ? -9.383 15.477 15.688 1 98.75 67 ILE B O 1
ATOM 3294 N N . THR B 1 68 ? -8.312 14.281 14.125 1 98.44 68 THR B N 1
ATOM 3295 C CA . THR B 1 68 ? -9.203 13.148 14.336 1 98.44 68 THR B CA 1
ATOM 3296 C C . THR B 1 68 ? -8.586 12.156 15.32 1 98.44 68 THR B C 1
ATOM 3298 O O . THR B 1 68 ? -7.363 12.062 15.422 1 98.44 68 THR B O 1
ATOM 3301 N N . GLY B 1 69 ? -9.453 11.398 16.016 1 95.94 69 GLY B N 1
ATOM 3302 C CA . GLY B 1 69 ? -8.977 10.359 16.922 1 95.94 69 GLY B CA 1
ATOM 3303 C C . GLY B 1 69 ? -8.297 10.914 18.156 1 95.94 69 GLY B C 1
ATOM 3304 O O . GLY B 1 69 ? -7.176 10.516 18.484 1 95.94 69 GLY B O 1
ATOM 3305 N N . CYS B 1 70 ? -8.961 11.766 18.859 1 96.12 70 CYS B N 1
ATOM 3306 C CA . CYS B 1 70 ? -8.344 12.453 19.984 1 96.12 70 CYS B CA 1
ATOM 3307 C C . CYS B 1 70 ? -8.742 11.797 21.312 1 96.12 70 CYS B C 1
ATOM 3309 O O . CYS B 1 70 ? -8.398 12.297 22.375 1 96.12 70 CYS B O 1
ATOM 3311 N N . ASP B 1 71 ? -9.438 10.641 21.219 1 92.62 71 ASP B N 1
ATOM 3312 C CA . ASP B 1 71 ? -9.875 9.977 22.438 1 92.62 71 ASP B CA 1
ATOM 3313 C C . ASP B 1 71 ? -8.688 9.594 23.312 1 92.62 71 ASP B C 1
ATOM 3315 O O . ASP B 1 71 ? -8.766 9.672 24.547 1 92.62 71 ASP B O 1
ATOM 3319 N N . THR B 1 72 ? -7.672 9.141 22.672 1 87.19 72 THR B N 1
ATOM 3320 C CA . THR B 1 72 ? -6.48 8.648 23.359 1 87.19 72 THR B CA 1
ATOM 3321 C C . THR B 1 72 ? -5.25 8.789 22.469 1 87.19 72 THR B C 1
ATOM 3323 O O . THR B 1 72 ? -5.328 9.367 21.375 1 87.19 72 THR B O 1
ATOM 3326 N N . GLY B 1 73 ? -4.18 8.469 23.047 1 86.81 73 GLY B N 1
ATOM 3327 C CA . GLY B 1 73 ? -2.984 8.234 22.25 1 86.81 73 GLY B CA 1
ATOM 3328 C C . GLY B 1 73 ? -2.365 9.508 21.703 1 86.81 73 GLY B C 1
ATOM 3329 O O . GLY B 1 73 ? -2.293 10.516 22.406 1 86.81 73 GLY B O 1
ATOM 3330 N N . PHE B 1 74 ? -1.913 9.445 20.469 1 88.81 74 PHE B N 1
ATOM 3331 C CA . PHE B 1 74 ? -1.151 10.516 19.828 1 88.81 74 PHE B CA 1
ATOM 3332 C C . PHE B 1 74 ? -2.029 11.734 19.594 1 88.81 74 PHE B C 1
ATOM 3334 O O . PHE B 1 74 ? -1.603 12.867 19.812 1 88.81 74 PHE B O 1
ATOM 3341 N N . GLY B 1 75 ? -3.24 11.445 19.156 1 94 75 GLY B N 1
ATOM 3342 C CA . GLY B 1 75 ? -4.137 12.555 18.875 1 94 75 GLY B CA 1
ATOM 3343 C C . GLY B 1 75 ? -4.488 13.367 20.109 1 94 75 GLY B C 1
ATOM 3344 O O . GLY B 1 75 ? -4.574 14.594 20.047 1 94 75 GLY B O 1
ATOM 3345 N N . HIS B 1 76 ? -4.699 12.641 21.172 1 95.25 76 HIS B N 1
ATOM 3346 C CA . HIS B 1 76 ? -5.023 13.281 22.453 1 95.25 76 HIS B CA 1
ATOM 3347 C C . HIS B 1 76 ? -3.895 14.203 22.906 1 95.25 76 HIS B C 1
ATOM 3349 O O . HIS B 1 76 ? -4.137 15.359 23.25 1 95.25 76 HIS B O 1
ATOM 3355 N N . LEU B 1 77 ? -2.715 13.734 22.875 1 94.75 77 LEU B N 1
ATOM 3356 C CA . LEU B 1 77 ? -1.55 14.5 23.297 1 94.75 77 LEU B CA 1
ATOM 3357 C C . LEU B 1 77 ? -1.268 15.648 22.344 1 94.75 77 LEU B C 1
ATOM 3359 O O . LEU B 1 77 ? -0.908 16.75 22.766 1 94.75 77 LEU B O 1
ATOM 3363 N N . LEU B 1 78 ? -1.424 15.391 21.078 1 97 78 LEU B N 1
ATOM 3364 C CA . LEU B 1 78 ? -1.202 16.422 20.078 1 97 78 LEU B CA 1
ATOM 3365 C C . LEU B 1 78 ? -2.156 17.594 20.297 1 97 78 LEU B C 1
ATOM 3367 O O . LEU B 1 78 ? -1.753 18.766 20.203 1 97 78 LEU B O 1
ATOM 3371 N N . ALA B 1 79 ? -3.41 17.281 20.578 1 98.25 79 ALA B N 1
ATOM 3372 C CA . ALA B 1 79 ? -4.402 18.328 20.828 1 98.25 79 ALA B CA 1
ATOM 3373 C C . ALA B 1 79 ? -3.973 19.219 21.969 1 98.25 79 ALA B C 1
ATOM 3375 O O . ALA B 1 79 ? -4.035 20.453 21.859 1 98.25 79 ALA B O 1
ATOM 3376 N N . LYS B 1 80 ? -3.48 18.641 23.016 1 97.38 80 LYS B N 1
ATOM 3377 C CA . LYS B 1 80 ? -3.039 19.391 24.188 1 97.38 80 LYS B CA 1
ATOM 3378 C C . LYS B 1 80 ? -1.829 20.266 23.859 1 97.38 80 LYS B C 1
ATOM 3380 O O . LYS B 1 80 ? -1.772 21.422 24.25 1 97.38 80 LYS B O 1
ATOM 3385 N N . PHE B 1 81 ? -0.89 19.703 23.141 1 97 81 PHE B N 1
ATOM 3386 C CA . PHE B 1 81 ? 0.336 20.422 22.812 1 97 81 PHE B CA 1
ATOM 3387 C C . PHE B 1 81 ? 0.036 21.625 21.938 1 97 81 PHE B C 1
ATOM 3389 O O . PHE B 1 81 ? 0.514 22.734 22.203 1 97 81 PHE B O 1
ATOM 3396 N N . LEU B 1 82 ? -0.769 21.453 20.922 1 98.19 82 LEU B N 1
ATOM 3397 C CA . LEU B 1 82 ? -1.076 22.531 20 1 98.19 82 LEU B CA 1
ATOM 3398 C C . LEU B 1 82 ? -1.906 23.609 20.688 1 98.19 82 LEU B C 1
ATOM 3400 O O . LEU B 1 82 ? -1.73 24.812 20.422 1 98.19 82 LEU B O 1
ATOM 3404 N N . ALA B 1 83 ? -2.793 23.141 21.578 1 98 83 ALA B N 1
ATOM 3405 C CA . ALA B 1 83 ? -3.574 24.109 22.344 1 98 83 ALA B CA 1
ATOM 3406 C C . ALA B 1 83 ? -2.672 24.938 23.25 1 98 83 ALA B C 1
ATOM 3408 O O . ALA B 1 83 ? -2.844 26.156 23.359 1 98 83 ALA B O 1
ATOM 3409 N N . ARG B 1 84 ? -1.771 24.281 23.891 1 96.19 84 ARG B N 1
ATOM 3410 C CA . ARG B 1 84 ? -0.811 24.969 24.75 1 96.19 84 ARG B CA 1
ATOM 3411 C C . ARG B 1 84 ? 0.01 25.984 23.953 1 96.19 84 ARG B C 1
ATOM 3413 O O . ARG B 1 84 ? 0.362 27.047 24.469 1 96.19 84 ARG B O 1
ATOM 3420 N N . ASP B 1 85 ? 0.272 25.672 22.719 1 96.19 85 ASP B N 1
ATOM 3421 C CA . ASP B 1 85 ? 1.062 26.531 21.844 1 96.19 85 ASP B CA 1
ATOM 3422 C C . ASP B 1 85 ? 0.209 27.656 21.266 1 96.19 85 ASP B C 1
ATOM 3424 O O . ASP B 1 85 ? 0.7 28.484 20.484 1 96.19 85 ASP B O 1
ATOM 3428 N N . GLY B 1 86 ? -1.104 27.656 21.547 1 97 86 GLY B N 1
ATOM 3429 C CA . GLY B 1 86 ? -1.926 28.812 21.219 1 97 86 GLY B CA 1
ATOM 3430 C C . GLY B 1 86 ? -2.898 28.562 20.094 1 97 86 GLY B C 1
ATOM 3431 O O . GLY B 1 86 ? -3.697 29.422 19.734 1 97 86 GLY B O 1
ATOM 3432 N N . PHE B 1 87 ? -2.857 27.375 19.469 1 98.12 87 PHE B N 1
ATOM 3433 C CA . PHE B 1 87 ? -3.811 27.062 18.422 1 98.12 87 PHE B CA 1
ATOM 3434 C C . PHE B 1 87 ? -5.203 26.828 19 1 98.12 87 PHE B C 1
ATOM 3436 O O . PHE B 1 87 ? -5.34 26.359 20.125 1 98.12 87 PHE B O 1
ATOM 3443 N N . VAL B 1 88 ? -6.191 27.156 18.25 1 98.38 88 VAL B N 1
ATOM 3444 C CA . VAL B 1 88 ? -7.508 26.578 18.516 1 98.38 88 VAL B CA 1
ATOM 3445 C C . VAL B 1 88 ? -7.586 25.172 17.922 1 98.38 88 VAL B C 1
ATOM 3447 O O . VAL B 1 88 ? -7.27 24.969 16.75 1 98.38 88 VAL B O 1
ATOM 3450 N N . VAL B 1 89 ? -7.961 24.25 18.75 1 98.75 89 VAL B N 1
ATOM 3451 C CA . VAL B 1 89 ? -7.953 22.859 18.312 1 98.75 89 VAL B CA 1
ATOM 3452 C C . VAL B 1 89 ? -9.375 22.297 18.297 1 98.75 89 VAL B C 1
ATOM 3454 O O . VAL B 1 89 ? -10.078 22.375 19.312 1 98.75 89 VAL B O 1
ATOM 3457 N N . PHE B 1 90 ? -9.82 21.906 17.156 1 98.75 90 PHE B N 1
ATOM 3458 C CA . PHE B 1 90 ? -11.008 21.062 17.062 1 98.75 90 PHE B CA 1
ATOM 3459 C C . PHE B 1 90 ? -10.641 19.594 17.172 1 98.75 90 PHE B C 1
ATOM 3461 O O . PHE B 1 90 ? -10.031 19.016 16.281 1 98.75 90 PHE B O 1
ATOM 3468 N N . ALA B 1 91 ? -11.016 18.984 18.312 1 98.69 91 ALA B N 1
ATOM 3469 C CA . ALA B 1 91 ? -10.625 17.625 18.641 1 98.69 91 ALA B CA 1
ATOM 3470 C C . ALA B 1 91 ? -11.75 16.641 18.312 1 98.69 91 ALA B C 1
ATOM 3472 O O . ALA B 1 91 ? -12.711 16.516 19.078 1 98.69 91 ALA B O 1
ATOM 3473 N N . GLY B 1 92 ? -11.578 15.93 17.234 1 98.44 92 GLY B N 1
ATOM 3474 C CA . GLY B 1 92 ? -12.539 14.875 16.922 1 98.44 92 GLY B CA 1
ATOM 3475 C C . GLY B 1 92 ? -12.344 13.625 17.75 1 98.44 92 GLY B C 1
ATOM 3476 O O . GLY B 1 92 ? -11.273 13.008 17.719 1 98.44 92 GLY B O 1
ATOM 3477 N N . CYS B 1 93 ? -13.367 13.266 18.469 1 97.31 93 CYS B N 1
ATOM 3478 C CA . CYS B 1 93 ? -13.359 12.07 19.297 1 97.31 93 CYS B CA 1
ATOM 3479 C C . CYS B 1 93 ? -14.43 11.078 18.844 1 97.31 93 CYS B C 1
ATOM 3481 O O . CYS B 1 93 ? -15.531 11.484 18.469 1 97.31 93 CYS B O 1
ATOM 3483 N N . LEU B 1 94 ? -14.023 9.82 18.844 1 95.5 94 LEU B N 1
ATOM 3484 C CA . LEU B 1 94 ? -15.008 8.789 18.547 1 95.5 94 LEU B CA 1
ATOM 3485 C C . LEU B 1 94 ? -16.156 8.82 19.547 1 95.5 94 LEU B C 1
ATOM 3487 O O . LEU B 1 94 ? -17.312 8.625 19.156 1 95.5 94 LEU B O 1
ATOM 3491 N N . ASP B 1 95 ? -15.797 8.945 20.812 1 95.5 95 ASP B N 1
ATOM 3492 C CA . ASP B 1 95 ? -16.75 9.156 21.891 1 95.5 95 ASP B CA 1
ATOM 3493 C C . ASP B 1 95 ? -16.484 10.477 22.609 1 95.5 95 ASP B C 1
ATOM 3495 O O . ASP B 1 95 ? -15.594 10.547 23.469 1 95.5 95 ASP B O 1
ATOM 3499 N N . ALA B 1 96 ? -17.344 11.461 22.359 1 96.06 96 ALA B N 1
ATOM 3500 C CA . ALA B 1 96 ? -17.156 12.805 22.891 1 96.06 96 ALA B CA 1
ATOM 3501 C C . ALA B 1 96 ? -17.344 12.836 24.406 1 96.06 96 ALA B C 1
ATOM 3503 O O . ALA B 1 96 ? -17.016 13.828 25.047 1 96.06 96 ALA B O 1
ATOM 3504 N N . GLN B 1 97 ? -17.766 11.664 24.922 1 95.44 97 GLN B N 1
ATOM 3505 C CA . GLN B 1 97 ? -17.969 11.586 26.375 1 95.44 97 GLN B CA 1
ATOM 3506 C C . GLN B 1 97 ? -16.922 10.688 27.016 1 95.44 97 GLN B C 1
ATOM 3508 O O . GLN B 1 97 ? -17 10.398 28.219 1 95.44 97 GLN B O 1
ATOM 3513 N N . SER B 1 98 ? -16.016 10.266 26.234 1 94.56 98 SER B N 1
ATOM 3514 C CA . SER B 1 98 ? -14.945 9.445 26.797 1 94.56 98 SER B CA 1
ATOM 3515 C C . SER B 1 98 ? -14.117 10.234 27.812 1 94.56 98 SER B C 1
ATOM 3517 O O . SER B 1 98 ? -14.188 11.469 27.859 1 94.56 98 SER B O 1
ATOM 3519 N N . GLU B 1 99 ? -13.352 9.477 28.578 1 94.75 99 GLU B N 1
ATOM 3520 C CA . GLU B 1 99 ? -12.477 10.117 29.562 1 94.75 99 GLU B CA 1
ATOM 3521 C C . GLU B 1 99 ? -11.484 11.062 28.875 1 94.75 99 GLU B C 1
ATOM 3523 O O . GLU B 1 99 ? -11.234 12.164 29.359 1 94.75 99 GLU B O 1
ATOM 3528 N N . GLY B 1 100 ? -10.969 10.641 27.766 1 94.31 100 GLY B N 1
ATOM 3529 C CA . GLY B 1 100 ? -10.047 11.469 27.016 1 94.31 100 GLY B CA 1
ATOM 3530 C C . GLY B 1 100 ? -10.688 12.734 26.469 1 94.31 100 GLY B C 1
ATOM 3531 O O . GLY B 1 100 ? -10.117 13.82 26.562 1 94.31 100 GLY B O 1
ATOM 3532 N N . ALA B 1 101 ? -11.852 12.578 25.984 1 96.56 101 ALA B N 1
ATOM 3533 C CA . ALA B 1 101 ? -12.578 13.727 25.438 1 96.56 101 ALA B CA 1
ATOM 3534 C C . ALA B 1 101 ? -12.891 14.742 26.547 1 96.56 101 ALA B C 1
ATOM 3536 O O . ALA B 1 101 ? -12.742 15.945 26.344 1 96.56 101 ALA B O 1
ATOM 3537 N N . MET B 1 102 ? -13.289 14.258 27.672 1 96.81 102 MET B N 1
ATOM 3538 C CA . MET B 1 102 ? -13.641 15.125 28.797 1 96.81 102 MET B CA 1
ATOM 3539 C C . MET B 1 102 ? -12.422 15.898 29.297 1 96.81 102 MET B C 1
ATOM 3541 O O . MET B 1 102 ? -12.539 17.062 29.688 1 96.81 102 MET B O 1
ATOM 3545 N N . SER B 1 103 ? -11.344 15.211 29.281 1 97.06 103 SER B N 1
ATOM 3546 C CA . SER B 1 103 ? -10.109 15.867 29.703 1 97.06 103 SER B CA 1
ATOM 3547 C C . SER B 1 103 ? -9.742 17.016 28.766 1 97.06 103 SER B C 1
ATOM 3549 O O . SER B 1 103 ? -9.219 18.031 29.188 1 97.06 103 SER B O 1
ATOM 3551 N N . LEU B 1 104 ? -10.023 16.859 27.516 1 97.62 104 LEU B N 1
ATOM 3552 C CA . LEU B 1 104 ? -9.711 17.859 26.5 1 97.62 104 LEU B CA 1
ATOM 3553 C C . LEU B 1 104 ? -10.633 19.062 26.641 1 97.62 104 LEU B C 1
ATOM 3555 O O . LEU B 1 104 ? -10.234 20.203 26.359 1 97.62 104 LEU B O 1
ATOM 3559 N N . LYS B 1 105 ? -11.797 18.844 27.094 1 96.25 105 LYS B N 1
ATOM 3560 C CA . LYS B 1 105 ? -12.789 19.906 27.234 1 96.25 105 LYS B CA 1
ATOM 3561 C C . LYS B 1 105 ? -12.352 20.938 28.281 1 96.25 105 LYS B C 1
ATOM 3563 O O . LYS B 1 105 ? -12.852 22.062 28.297 1 96.25 105 LYS B O 1
ATOM 3568 N N . LYS B 1 106 ? -11.422 20.547 29.062 1 95.94 106 LYS B N 1
ATOM 3569 C CA . LYS B 1 106 ? -10.953 21.422 30.141 1 95.94 106 LYS B CA 1
ATOM 3570 C C . LYS B 1 106 ? -10.055 22.516 29.594 1 95.94 106 LYS B C 1
ATOM 3572 O O . LYS B 1 106 ? -9.773 23.5 30.281 1 95.94 106 LYS B O 1
ATOM 3577 N N . HIS B 1 107 ? -9.633 22.359 28.422 1 96.06 107 HIS B N 1
ATOM 3578 C CA . HIS B 1 107 ? -8.766 23.359 27.797 1 96.06 107 HIS B CA 1
ATOM 3579 C C . HIS B 1 107 ? -9.586 24.391 27.016 1 96.06 107 HIS B C 1
ATOM 3581 O O . HIS B 1 107 ? -10.438 24.016 26.203 1 96.06 107 HIS B O 1
ATOM 3587 N N . ALA B 1 108 ? -9.359 25.609 27.219 1 93.94 108 ALA B N 1
ATOM 3588 C CA . ALA B 1 108 ? -10.164 26.703 26.672 1 93.94 108 ALA B CA 1
ATOM 3589 C C . ALA B 1 108 ? -10.055 26.734 25.141 1 93.94 108 ALA B C 1
ATOM 3591 O O . ALA B 1 108 ? -11.008 27.125 24.469 1 93.94 108 ALA B O 1
ATOM 3592 N N . ASN B 1 109 ? -8.961 26.375 24.641 1 96 109 ASN B N 1
ATOM 3593 C CA . ASN B 1 109 ? -8.75 26.484 23.203 1 96 109 ASN B CA 1
ATOM 3594 C C . ASN B 1 109 ? -9 25.156 22.5 1 96 109 ASN B C 1
ATOM 3596 O O . ASN B 1 109 ? -8.586 24.969 21.344 1 96 109 ASN B O 1
ATOM 3600 N N . ILE B 1 110 ? -9.586 24.188 23.188 1 98.31 110 ILE B N 1
ATOM 3601 C CA . ILE B 1 110 ? -9.922 22.922 22.547 1 98.31 110 ILE B CA 1
ATOM 3602 C C . ILE B 1 110 ? -11.438 22.75 22.516 1 98.31 110 ILE B C 1
ATOM 3604 O O . ILE B 1 110 ? -12.109 22.875 23.531 1 98.31 110 ILE B O 1
ATOM 3608 N N . LYS B 1 111 ? -11.938 22.516 21.406 1 98.12 111 LYS B N 1
ATOM 3609 C CA . LYS B 1 111 ? -13.336 22.141 21.234 1 98.12 111 LYS B CA 1
ATOM 3610 C C . LYS B 1 111 ? -13.469 20.672 20.812 1 98.12 111 LYS B C 1
ATOM 3612 O O . LYS B 1 111 ? -13.016 20.281 19.734 1 98.12 111 LYS B O 1
ATOM 3617 N N . VAL B 1 112 ? -14.125 19.922 21.594 1 98.38 112 VAL B N 1
ATOM 3618 C CA . VAL B 1 112 ? -14.305 18.5 21.328 1 98.38 112 VAL B CA 1
ATOM 3619 C C . VAL B 1 112 ? -15.492 18.297 20.391 1 98.38 112 VAL B C 1
ATOM 3621 O O . VAL B 1 112 ? -16.562 18.891 20.594 1 98.38 112 VAL B O 1
ATOM 3624 N N . LEU B 1 113 ? -15.289 17.516 19.359 1 98.25 113 LEU B N 1
ATOM 3625 C CA . LEU B 1 113 ? -16.312 17.172 18.375 1 98.25 113 LEU B CA 1
ATOM 3626 C C . LEU B 1 113 ? -16.578 15.664 18.391 1 98.25 113 LEU B C 1
ATOM 3628 O O . LEU B 1 113 ? -15.648 14.867 18.484 1 98.25 113 LEU B O 1
ATOM 3632 N N . GLN B 1 114 ? -17.875 15.297 18.406 1 97.75 114 GLN B N 1
ATOM 3633 C CA . GLN B 1 114 ? -18.203 13.914 18.062 1 97.75 114 GLN B CA 1
ATOM 3634 C C . GLN B 1 114 ? -17.875 13.617 16.594 1 97.75 114 GLN B C 1
ATOM 3636 O O . GLN B 1 114 ? -18.484 14.195 15.695 1 97.75 114 GLN B O 1
ATOM 3641 N N . MET B 1 115 ? -16.922 12.703 16.453 1 97.94 115 MET B N 1
ATOM 3642 C CA . MET B 1 115 ? -16.469 12.492 15.078 1 97.94 115 MET B CA 1
ATOM 3643 C C . MET B 1 115 ? -16.031 11.055 14.867 1 97.94 115 MET B C 1
ATOM 3645 O O . MET B 1 115 ? -14.891 10.695 15.18 1 97.94 115 MET B O 1
ATOM 3649 N N . ASP B 1 116 ? -16.938 10.289 14.367 1 98.06 116 ASP B N 1
ATOM 3650 C CA . ASP B 1 116 ? -16.609 8.992 13.781 1 98.06 116 ASP B CA 1
ATOM 3651 C C . ASP B 1 116 ? -16.297 9.117 12.289 1 98.06 116 ASP B C 1
ATOM 3653 O O . ASP B 1 116 ? -17.203 9.383 11.484 1 98.06 116 ASP B O 1
ATOM 3657 N N . VAL B 1 117 ? -15.062 8.883 11.922 1 98.12 117 VAL B N 1
ATOM 3658 C CA . VAL B 1 117 ? -14.602 9.18 10.57 1 98.12 117 VAL B CA 1
ATOM 3659 C C . VAL B 1 117 ? -15.258 8.211 9.586 1 98.12 117 VAL B C 1
ATOM 3661 O O . VAL B 1 117 ? -15.148 8.391 8.367 1 98.12 117 VAL B O 1
ATOM 3664 N N . THR B 1 118 ? -15.945 7.145 10.078 1 97.75 118 THR B N 1
ATOM 3665 C CA . THR B 1 118 ? -16.656 6.211 9.211 1 97.75 118 THR B CA 1
ATOM 3666 C C . THR B 1 118 ? -18.062 6.711 8.914 1 97.75 118 THR B C 1
ATOM 3668 O O . THR B 1 118 ? -18.781 6.133 8.094 1 97.75 118 THR B O 1
ATOM 3671 N N . LYS B 1 119 ? -18.469 7.738 9.562 1 97.81 119 LYS B N 1
ATOM 3672 C CA . LYS B 1 119 ? -19.812 8.281 9.391 1 97.81 119 LYS B CA 1
ATOM 3673 C C . LYS B 1 119 ? -19.781 9.641 8.711 1 97.81 119 LYS B C 1
ATOM 3675 O O . LYS B 1 119 ? -19.344 10.633 9.305 1 97.81 119 LYS B O 1
ATOM 3680 N N . GLU B 1 120 ? -20.344 9.703 7.582 1 96.38 120 GLU B N 1
ATOM 3681 C CA . GLU B 1 120 ? -20.344 10.945 6.812 1 96.38 120 GLU B CA 1
ATOM 3682 C C . GLU B 1 120 ? -21.078 12.055 7.566 1 96.38 120 GLU B C 1
ATOM 3684 O O . GLU B 1 120 ? -20.688 13.219 7.496 1 96.38 120 GLU B O 1
ATOM 3689 N N . VAL B 1 121 ? -22.062 11.68 8.273 1 97 121 VAL B N 1
ATOM 3690 C CA . VAL B 1 121 ? -22.859 12.656 9.008 1 97 121 VAL B CA 1
ATOM 3691 C C . VAL B 1 121 ? -22 13.344 10.07 1 97 121 VAL B C 1
ATOM 3693 O O . VAL B 1 121 ? -22.109 14.555 10.273 1 97 121 VAL B O 1
ATOM 3696 N N . ASP B 1 122 ? -21.156 12.586 10.766 1 97.88 122 ASP B N 1
ATOM 3697 C CA . ASP B 1 122 ? -20.266 13.156 11.773 1 97.88 122 ASP B CA 1
ATOM 3698 C C . ASP B 1 122 ? -19.266 14.117 11.133 1 97.88 122 ASP B C 1
ATOM 3700 O O . ASP B 1 122 ? -18.953 15.172 11.695 1 97.88 122 ASP B O 1
ATOM 3704 N N . ILE B 1 123 ? -18.766 13.805 9.977 1 98 123 ILE B N 1
ATOM 3705 C CA . ILE B 1 123 ? -17.797 14.625 9.266 1 98 123 ILE B CA 1
ATOM 3706 C C . ILE B 1 123 ? -18.469 15.914 8.789 1 98 123 ILE B C 1
ATOM 3708 O O . ILE B 1 123 ? -17.891 17 8.914 1 98 123 ILE B O 1
ATOM 3712 N N . ASP B 1 124 ? -19.656 15.766 8.273 1 97.12 124 ASP B N 1
ATOM 3713 C CA . ASP B 1 124 ? -20.422 16.938 7.844 1 97.12 124 ASP B CA 1
ATOM 3714 C C . ASP B 1 124 ? -20.703 17.875 9.016 1 97.12 124 ASP B C 1
ATOM 3716 O O . ASP B 1 124 ? -20.594 19.094 8.883 1 97.12 124 ASP B O 1
ATOM 3720 N N . ASP B 1 125 ? -21.078 17.266 10.094 1 97.94 125 ASP B N 1
ATOM 3721 C CA . ASP B 1 125 ? -21.359 18.062 11.297 1 97.94 125 ASP B CA 1
ATOM 3722 C C . ASP B 1 125 ? -20.094 18.781 11.773 1 97.94 125 ASP B C 1
ATOM 3724 O O . ASP B 1 125 ? -20.156 19.938 12.188 1 97.94 125 ASP B O 1
ATOM 3728 N N . ALA B 1 126 ? -19 18.062 11.766 1 98 126 ALA B N 1
ATOM 3729 C CA . ALA B 1 126 ? -17.734 18.688 12.125 1 98 126 ALA B CA 1
ATOM 3730 C C . ALA B 1 126 ? -17.406 19.859 11.211 1 98 126 ALA B C 1
ATOM 3732 O O . ALA B 1 126 ? -16.984 20.922 11.672 1 98 126 ALA B O 1
ATOM 3733 N N . TYR B 1 127 ? -17.594 19.641 9.93 1 97.62 127 TYR B N 1
ATOM 3734 C CA . TYR B 1 127 ? -17.344 20.703 8.953 1 97.62 127 TYR B CA 1
ATOM 3735 C C . TYR B 1 127 ? -18.188 21.922 9.258 1 97.62 127 TYR B C 1
ATOM 3737 O O . TYR B 1 127 ? -17.688 23.047 9.25 1 97.62 127 TYR B O 1
ATOM 3745 N N . ARG B 1 128 ? -19.469 21.703 9.516 1 97.06 128 ARG B N 1
ATOM 3746 C CA . ARG B 1 128 ? -20.375 22.797 9.805 1 97.06 128 ARG B CA 1
ATOM 3747 C C . ARG B 1 128 ? -19.969 23.531 11.078 1 97.06 128 ARG B C 1
ATOM 3749 O O . ARG B 1 128 ? -19.938 24.766 11.109 1 97.06 128 ARG B O 1
ATOM 3756 N N . THR B 1 129 ? -19.656 22.797 12.062 1 97.88 129 THR B N 1
ATOM 3757 C CA . THR B 1 129 ? -19.25 23.375 13.344 1 97.88 129 THR B CA 1
ATOM 3758 C C . THR B 1 129 ? -17.984 24.203 13.172 1 97.88 129 THR B C 1
ATOM 3760 O O . THR B 1 129 ? -17.906 25.344 13.648 1 97.88 129 THR B O 1
ATOM 3763 N N . ILE B 1 130 ? -17.016 23.672 12.492 1 97.81 130 ILE B N 1
ATOM 3764 C CA . ILE B 1 130 ? -15.742 24.344 12.297 1 97.81 130 ILE B CA 1
ATOM 3765 C C . ILE B 1 130 ? -15.953 25.609 11.477 1 97.81 130 ILE B C 1
ATOM 3767 O O . ILE B 1 130 ? -15.453 26.688 11.828 1 97.81 130 ILE B O 1
ATOM 3771 N N . ASN B 1 131 ? -16.719 25.453 10.438 1 95.75 131 ASN B N 1
ATOM 3772 C CA . ASN B 1 131 ? -17 26.609 9.594 1 95.75 131 ASN B CA 1
ATOM 3773 C C . ASN B 1 131 ? -17.656 27.734 10.383 1 95.75 131 ASN B C 1
ATOM 3775 O O . ASN B 1 131 ? -17.344 28.906 10.188 1 95.75 131 ASN B O 1
ATOM 3779 N N . ALA B 1 132 ? -18.531 27.359 11.281 1 96.19 132 ALA B N 1
ATOM 3780 C CA . ALA B 1 132 ? -19.281 28.344 12.07 1 96.19 132 ALA B CA 1
ATOM 3781 C C . ALA B 1 132 ? -18.391 28.953 13.156 1 96.19 132 ALA B C 1
ATOM 3783 O O . ALA B 1 132 ? -18.562 30.125 13.5 1 96.19 132 ALA B O 1
ATOM 3784 N N . GLU B 1 133 ? -17.484 28.25 13.609 1 95.81 133 GLU B N 1
ATOM 3785 C CA . GLU B 1 133 ? -16.781 28.656 14.82 1 95.81 133 GLU B CA 1
ATOM 3786 C C . GLU B 1 133 ? -15.398 29.234 14.492 1 95.81 133 GLU B C 1
ATOM 3788 O O . GLU B 1 133 ? -14.727 29.781 15.359 1 95.81 133 GLU B O 1
ATOM 3793 N N . LEU B 1 134 ? -14.938 29.109 13.352 1 94.88 134 LEU B N 1
ATOM 3794 C CA . LEU B 1 134 ? -13.617 29.594 12.977 1 94.88 134 LEU B CA 1
ATOM 3795 C C . LEU B 1 134 ? -13.516 31.109 13.18 1 94.88 134 LEU B C 1
ATOM 3797 O O . LEU B 1 134 ? -12.484 31.609 13.633 1 94.88 134 LEU B O 1
ATOM 3801 N N . GLY B 1 135 ? -14.625 31.859 12.922 1 92.44 135 GLY B N 1
ATOM 3802 C CA . GLY B 1 135 ? -14.547 33.312 12.961 1 92.44 135 GLY B CA 1
ATOM 3803 C C . GLY B 1 135 ? -13.562 33.875 11.961 1 92.44 135 GLY B C 1
ATOM 3804 O O . GLY B 1 135 ? -13.648 33.594 10.766 1 92.44 135 GLY B O 1
ATOM 3805 N N . THR B 1 136 ? -12.594 34.625 12.508 1 93.56 136 THR B N 1
ATOM 3806 C CA . THR B 1 136 ? -11.594 35.219 11.641 1 93.56 136 THR B CA 1
ATOM 3807 C C . THR B 1 136 ? -10.406 34.281 11.445 1 93.56 136 THR B C 1
ATOM 3809 O O . THR B 1 136 ? -9.484 34.594 10.68 1 93.56 136 THR B O 1
ATOM 3812 N N . ARG B 1 137 ? -10.422 33.219 12.117 1 96.19 137 ARG B N 1
ATOM 3813 C CA . ARG B 1 137 ? -9.336 32.25 12.016 1 96.19 137 ARG B CA 1
ATOM 3814 C C . ARG B 1 137 ? -9.445 31.422 10.734 1 96.19 137 ARG B C 1
ATOM 3816 O O . ARG B 1 137 ? -10.492 31.438 10.078 1 96.19 137 ARG B O 1
ATOM 3823 N N . LYS B 1 138 ? -8.391 30.844 10.398 1 97.12 138 LYS B N 1
ATOM 3824 C CA . LYS B 1 138 ? -8.352 29.922 9.266 1 97.12 138 LYS B CA 1
ATOM 3825 C C . LYS B 1 138 ? -8.031 28.5 9.719 1 97.12 138 LYS B C 1
ATOM 3827 O O . LYS B 1 138 ? -7.273 28.312 10.672 1 97.12 138 LYS B O 1
ATOM 3832 N N . LEU B 1 139 ? -8.641 27.547 9.055 1 98.44 139 LEU B N 1
ATOM 3833 C CA . LEU B 1 139 ? -8.227 26.156 9.297 1 98.44 139 LEU B CA 1
ATOM 3834 C C . LEU B 1 139 ? -6.863 25.875 8.68 1 98.44 139 LEU B C 1
ATOM 3836 O O . LEU B 1 139 ? -6.754 25.719 7.465 1 98.44 139 LEU B O 1
ATOM 3840 N N . TRP B 1 140 ? -5.914 25.797 9.531 1 98.5 140 TRP B N 1
ATOM 3841 C CA . TRP B 1 140 ? -4.516 25.719 9.109 1 98.5 140 TRP B CA 1
ATOM 3842 C C . TRP B 1 140 ? -4.133 24.281 8.766 1 98.5 140 TRP B C 1
ATOM 3844 O O . TRP B 1 140 ? -3.398 24.047 7.801 1 98.5 140 TRP B O 1
ATOM 3854 N N . ALA B 1 141 ? -4.652 23.359 9.578 1 98.75 141 ALA B N 1
ATOM 3855 C CA . ALA B 1 141 ? -4.238 21.984 9.359 1 98.75 141 ALA B CA 1
ATOM 3856 C C . ALA B 1 141 ? -5.34 21 9.758 1 98.75 141 ALA B C 1
ATOM 3858 O O . ALA B 1 141 ? -6.133 21.281 10.664 1 98.75 141 ALA B O 1
ATOM 3859 N N . VAL B 1 142 ? -5.406 19.969 9.031 1 98.81 142 VAL B N 1
ATOM 3860 C CA . VAL B 1 142 ? -6.188 18.781 9.375 1 98.81 142 VAL B CA 1
ATOM 3861 C C . VAL B 1 142 ? -5.254 17.594 9.617 1 98.81 142 VAL B C 1
ATOM 3863 O O . VAL B 1 142 ? -4.473 17.219 8.742 1 98.81 142 VAL B O 1
ATOM 3866 N N . VAL B 1 143 ? -5.316 17.078 10.828 1 98.69 143 VAL B N 1
ATOM 3867 C CA . VAL B 1 143 ? -4.492 15.93 11.188 1 98.69 143 VAL B CA 1
ATOM 3868 C C . VAL B 1 143 ? -5.348 14.672 11.227 1 98.69 143 VAL B C 1
ATOM 3870 O O . VAL B 1 143 ? -6.207 14.523 12.102 1 98.69 143 VAL B O 1
ATOM 3873 N N . CYS B 1 144 ? -5.121 13.812 10.281 1 98.19 144 CYS B N 1
ATOM 3874 C CA . CYS B 1 144 ? -5.785 12.516 10.258 1 98.19 144 CYS B CA 1
ATOM 3875 C C . CYS B 1 144 ? -5.023 11.492 11.094 1 98.19 144 CYS B C 1
ATOM 3877 O O . CYS B 1 144 ? -4.09 10.852 10.602 1 98.19 144 CYS B O 1
ATOM 3879 N N . ASN B 1 145 ? -5.527 11.297 12.266 1 95.81 145 ASN B N 1
ATOM 3880 C CA . ASN B 1 145 ? -4.812 10.477 13.242 1 95.81 145 ASN B CA 1
ATOM 3881 C C . ASN B 1 145 ? -5.617 9.234 13.625 1 95.81 145 ASN B C 1
ATOM 3883 O O . ASN B 1 145 ? -5.055 8.258 14.125 1 95.81 145 ASN B O 1
ATOM 3887 N N . ALA B 1 146 ? -6.926 9.258 13.438 1 93.75 146 ALA B N 1
ATOM 3888 C CA . ALA B 1 146 ? -7.781 8.133 13.805 1 93.75 146 ALA B CA 1
ATOM 3889 C C . ALA B 1 146 ? -7.336 6.852 13.102 1 93.75 146 ALA B C 1
ATOM 3891 O O . ALA B 1 146 ? -7.129 6.844 11.891 1 93.75 146 ALA B O 1
ATOM 3892 N N . ALA B 1 147 ? -7.148 5.785 13.859 1 91.56 147 ALA B N 1
ATOM 3893 C CA . ALA B 1 147 ? -6.746 4.508 13.281 1 91.56 147 ALA B CA 1
ATOM 3894 C C . ALA B 1 147 ? -7.125 3.348 14.195 1 91.56 147 ALA B C 1
ATOM 3896 O O . ALA B 1 147 ? -7.32 3.539 15.398 1 91.56 147 ALA B O 1
ATOM 3897 N N . MET B 1 148 ? -7.262 2.223 13.609 1 90.06 148 MET B N 1
ATOM 3898 C CA . MET B 1 148 ? -7.488 0.969 14.328 1 90.06 148 MET B CA 1
ATOM 3899 C C . MET B 1 148 ? -6.527 -0.111 13.844 1 90.06 148 MET B C 1
ATOM 3901 O O . MET B 1 148 ? -6.145 -0.133 12.672 1 90.06 148 MET B O 1
ATOM 3905 N N . MET B 1 149 ? -6.18 -0.947 14.75 1 88.94 149 MET B N 1
ATOM 3906 C CA . MET B 1 149 ? -5.316 -2.082 14.445 1 88.94 149 MET B CA 1
ATOM 3907 C C . MET B 1 149 ? -6.07 -3.398 14.594 1 88.94 149 MET B C 1
ATOM 3909 O O . MET B 1 149 ? -7.133 -3.443 15.211 1 88.94 149 MET B O 1
ATOM 3913 N N . ASN B 1 150 ? -5.578 -4.391 13.945 1 88 150 ASN B N 1
ATOM 3914 C CA . ASN B 1 150 ? -6.129 -5.734 14.086 1 88 150 ASN B CA 1
ATOM 3915 C C . ASN B 1 150 ? -5.121 -6.688 14.719 1 88 150 ASN B C 1
ATOM 3917 O O . ASN B 1 150 ? -3.949 -6.344 14.883 1 88 150 ASN B O 1
ATOM 3921 N N . SER B 1 151 ? -5.684 -7.895 15.078 1 89.69 151 SER B N 1
ATOM 3922 C CA . SER B 1 151 ? -4.859 -9.008 15.539 1 89.69 151 SER B CA 1
ATOM 3923 C C . SER B 1 151 ? -5.383 -10.336 15.008 1 89.69 151 SER B C 1
ATOM 3925 O O . SER B 1 151 ? -6.52 -10.719 15.281 1 89.69 151 SER B O 1
ATOM 3927 N N . GLY B 1 152 ? -4.57 -10.945 14.203 1 92.56 152 GLY B N 1
ATOM 3928 C CA . GLY B 1 152 ? -4.953 -12.242 13.68 1 92.56 152 GLY B CA 1
ATOM 3929 C C . GLY B 1 152 ? -4.52 -12.461 12.242 1 92.56 152 GLY B C 1
ATOM 3930 O O . GLY B 1 152 ? -4.273 -11.5 11.508 1 92.56 152 GLY B O 1
ATOM 3931 N N . LEU B 1 153 ? -4.402 -13.734 11.898 1 94.69 153 LEU B N 1
ATOM 3932 C CA . LEU B 1 153 ? -4.16 -14.055 10.492 1 94.69 153 LEU B CA 1
ATOM 3933 C C . LEU B 1 153 ? -5.336 -13.617 9.625 1 94.69 153 LEU B C 1
ATOM 3935 O O . LEU B 1 153 ? -6.465 -13.523 10.109 1 94.69 153 LEU B O 1
ATOM 3939 N N . ILE B 1 154 ? -5.113 -13.383 8.43 1 94.56 154 ILE B N 1
ATOM 3940 C CA . ILE B 1 154 ? -6.16 -12.992 7.496 1 94.56 154 ILE B CA 1
ATOM 3941 C C . ILE B 1 154 ? -7.266 -14.047 7.484 1 94.56 154 ILE B C 1
ATOM 3943 O O . ILE B 1 154 ? -8.453 -13.711 7.477 1 94.56 154 ILE B O 1
ATOM 3947 N N . GLU B 1 155 ? -6.906 -15.25 7.551 1 93.88 155 GLU B N 1
ATOM 3948 C CA . GLU B 1 155 ? -7.852 -16.359 7.504 1 93.88 155 GLU B CA 1
ATOM 3949 C C . GLU B 1 155 ? -8.75 -16.375 8.742 1 93.88 155 GLU B C 1
ATOM 3951 O O . GLU B 1 155 ? -9.859 -16.906 8.695 1 93.88 155 GLU B O 1
ATOM 3956 N N . TRP B 1 156 ? -8.227 -15.828 9.82 1 94.69 156 TRP B N 1
ATOM 3957 C CA . TRP B 1 156 ? -8.945 -15.875 11.086 1 94.69 156 TRP B CA 1
ATOM 3958 C C . TRP B 1 156 ? -9.906 -14.703 11.211 1 94.69 156 TRP B C 1
ATOM 3960 O O . TRP B 1 156 ? -10.75 -14.672 12.117 1 94.69 156 TRP B O 1
ATOM 3970 N N . MET B 1 157 ? -9.836 -13.773 10.344 1 95 157 MET B N 1
ATOM 3971 C CA . MET B 1 157 ? -10.602 -12.539 10.484 1 95 157 MET B CA 1
ATOM 3972 C C . MET B 1 157 ? -11.805 -12.539 9.547 1 95 157 MET B C 1
ATOM 3974 O O . MET B 1 157 ? -11.719 -13.031 8.422 1 95 157 MET B O 1
ATOM 3978 N N . THR B 1 158 ? -12.906 -11.984 10.023 1 95.38 158 THR B N 1
ATOM 3979 C CA . THR B 1 158 ? -14.078 -11.82 9.172 1 95.38 158 THR B CA 1
ATOM 3980 C C . THR B 1 158 ? -13.875 -10.68 8.18 1 95.38 158 THR B C 1
ATOM 3982 O O . THR B 1 158 ? -13.086 -9.773 8.43 1 95.38 158 THR B O 1
ATOM 3985 N N . MET B 1 159 ? -14.602 -10.742 7.09 1 96.62 159 MET B N 1
ATOM 3986 C CA . MET B 1 159 ? -14.539 -9.648 6.129 1 96.62 159 MET B CA 1
ATOM 3987 C C . MET B 1 159 ? -15.031 -8.344 6.758 1 96.62 159 MET B C 1
ATOM 3989 O O . MET B 1 159 ? -14.531 -7.27 6.434 1 96.62 159 MET B O 1
ATOM 3993 N N . ASP B 1 160 ? -16 -8.492 7.66 1 96.19 160 ASP B N 1
ATOM 3994 C CA . ASP B 1 160 ? -16.5 -7.309 8.352 1 96.19 160 ASP B CA 1
ATOM 3995 C C . ASP B 1 160 ? -15.391 -6.617 9.133 1 96.19 160 ASP B C 1
ATOM 3997 O O . ASP B 1 160 ? -15.25 -5.395 9.078 1 96.19 160 ASP B O 1
ATOM 4001 N N . SER B 1 161 ? -14.625 -7.395 9.844 1 95.88 161 SER B N 1
ATOM 4002 C CA . SER B 1 161 ? -13.523 -6.836 10.625 1 95.88 161 SER B CA 1
ATOM 4003 C C . SER B 1 161 ? -12.469 -6.207 9.711 1 95.88 161 SER B C 1
ATOM 4005 O O . SER B 1 161 ? -11.969 -5.117 10 1 95.88 161 SER B O 1
ATOM 4007 N N . ILE B 1 162 ? -12.164 -6.871 8.625 1 97.12 162 ILE B N 1
ATOM 4008 C CA . ILE B 1 162 ? -11.148 -6.387 7.695 1 97.12 162 ILE B CA 1
ATOM 4009 C C . ILE B 1 162 ? -11.617 -5.082 7.055 1 97.12 162 ILE B C 1
ATOM 4011 O O . ILE B 1 162 ? -10.875 -4.102 7.008 1 97.12 162 ILE B O 1
ATOM 4015 N N . THR B 1 163 ? -12.891 -5.059 6.566 1 97.62 163 THR B N 1
ATOM 4016 C CA . THR B 1 163 ? -13.406 -3.867 5.898 1 97.62 163 THR B CA 1
ATOM 4017 C C . THR B 1 163 ? -13.539 -2.711 6.887 1 97.62 163 THR B C 1
ATOM 4019 O O . THR B 1 163 ? -13.352 -1.55 6.52 1 97.62 163 THR B O 1
ATOM 4022 N N . ARG B 1 164 ? -13.836 -3.027 8.148 1 96.5 164 ARG B N 1
ATOM 4023 C CA . ARG B 1 164 ? -13.945 -1.993 9.172 1 96.5 164 ARG B CA 1
ATOM 4024 C C . ARG B 1 164 ? -12.609 -1.282 9.375 1 96.5 164 ARG B C 1
ATOM 4026 O O . ARG B 1 164 ? -12.57 -0.06 9.523 1 96.5 164 ARG B O 1
ATOM 4033 N N . ILE B 1 165 ? -11.539 -2 9.391 1 96.19 165 ILE B N 1
ATOM 4034 C CA . ILE B 1 165 ? -10.203 -1.42 9.547 1 96.19 165 ILE B CA 1
ATOM 4035 C C . ILE B 1 165 ? -9.922 -0.467 8.391 1 96.19 165 ILE B C 1
ATOM 4037 O O . ILE B 1 165 ? -9.43 0.644 8.602 1 96.19 165 ILE B O 1
ATOM 4041 N N . PHE B 1 166 ? -10.266 -0.85 7.199 1 98.06 166 PHE B N 1
ATOM 4042 C CA . PHE B 1 166 ? -10.094 0.007 6.031 1 98.06 166 PHE B CA 1
ATOM 4043 C C . PHE B 1 166 ? -10.992 1.235 6.121 1 98.06 166 PHE B C 1
ATOM 4045 O O . PHE B 1 166 ? -10.594 2.33 5.715 1 98.06 166 PHE B O 1
ATOM 4052 N N . ASP B 1 167 ? -12.18 0.99 6.621 1 98.25 167 ASP B N 1
ATOM 4053 C CA . ASP B 1 167 ? -13.148 2.078 6.715 1 98.25 167 ASP B CA 1
ATOM 4054 C C . ASP B 1 167 ? -12.633 3.197 7.617 1 98.25 167 ASP B C 1
ATOM 4056 O O . ASP B 1 167 ? -12.852 4.379 7.34 1 98.25 167 ASP B O 1
ATOM 4060 N N . VAL B 1 168 ? -11.938 2.863 8.625 1 97.44 168 VAL B N 1
ATOM 4061 C CA . VAL B 1 168 ? -11.383 3.838 9.562 1 97.44 168 VAL B CA 1
ATOM 4062 C C . VAL B 1 168 ? -10.055 4.379 9.023 1 97.44 168 VAL B C 1
ATOM 4064 O O . VAL B 1 168 ? -9.898 5.59 8.852 1 97.44 168 VAL B O 1
ATOM 4067 N N . ASN B 1 169 ? -9.133 3.479 8.688 1 97.12 169 ASN B N 1
ATOM 4068 C CA . ASN B 1 169 ? -7.738 3.836 8.461 1 97.12 169 ASN B CA 1
ATOM 4069 C C . ASN B 1 169 ? -7.531 4.445 7.078 1 97.12 169 ASN B C 1
ATOM 4071 O O . ASN B 1 169 ? -6.574 5.188 6.859 1 97.12 169 ASN B O 1
ATOM 4075 N N . VAL B 1 170 ? -8.383 4.055 6.152 1 98.31 170 VAL B N 1
ATOM 4076 C CA . VAL B 1 170 ? -8.156 4.484 4.777 1 98.31 170 VAL B CA 1
ATOM 4077 C C . VAL B 1 170 ? -9.273 5.43 4.344 1 98.31 170 VAL B C 1
ATOM 4079 O O . VAL B 1 170 ? -9.039 6.625 4.145 1 98.31 170 VAL B O 1
ATOM 4082 N N . PHE B 1 171 ? -10.5 4.918 4.344 1 98.62 171 PHE B N 1
ATOM 4083 C CA . PHE B 1 171 ? -11.609 5.719 3.832 1 98.62 171 PHE B CA 1
ATOM 4084 C C . PHE B 1 171 ? -11.906 6.883 4.766 1 98.62 171 PHE B C 1
ATOM 4086 O O . PHE B 1 171 ? -12.312 7.957 4.316 1 98.62 171 PHE B O 1
ATOM 4093 N N . GLY B 1 172 ? -11.719 6.621 6.098 1 98.5 172 GLY B N 1
ATOM 4094 C CA . GLY B 1 172 ? -11.852 7.727 7.035 1 98.5 172 GLY B CA 1
ATOM 4095 C C . GLY B 1 172 ? -10.93 8.891 6.723 1 98.5 172 GLY B C 1
ATOM 4096 O O . GLY B 1 172 ? -11.344 10.047 6.773 1 98.5 172 GLY B O 1
ATOM 4097 N N . VAL B 1 173 ? -9.703 8.586 6.352 1 98.38 173 VAL B N 1
ATOM 4098 C CA . VAL B 1 173 ? -8.719 9.609 5.984 1 98.38 173 VAL B CA 1
ATOM 4099 C C . VAL B 1 173 ? -9.172 10.32 4.715 1 98.38 173 VAL B C 1
ATOM 4101 O O . VAL B 1 173 ? -9.148 11.555 4.645 1 98.38 173 VAL B O 1
ATOM 4104 N N . VAL B 1 174 ? -9.602 9.57 3.732 1 98.38 174 VAL B N 1
ATOM 4105 C CA . VAL B 1 174 ? -10.023 10.141 2.459 1 98.38 174 VAL B CA 1
ATOM 4106 C C . VAL B 1 174 ? -11.227 11.055 2.678 1 98.38 174 VAL B C 1
ATOM 4108 O O . VAL B 1 174 ? -11.258 12.18 2.17 1 98.38 174 VAL B O 1
ATOM 4111 N N . ARG B 1 175 ? -12.234 10.586 3.443 1 98.06 175 ARG B N 1
ATOM 4112 C CA . ARG B 1 175 ? -13.438 11.375 3.707 1 98.06 175 ARG B CA 1
ATOM 4113 C C . ARG B 1 175 ? -13.086 12.711 4.355 1 98.06 175 ARG B C 1
ATOM 4115 O O . ARG B 1 175 ? -13.578 13.758 3.928 1 98.06 175 ARG B O 1
ATOM 4122 N N . VAL B 1 176 ? -12.234 12.648 5.324 1 98.44 176 VAL B N 1
ATOM 4123 C CA . VAL B 1 176 ? -11.914 13.844 6.102 1 98.44 176 VAL B CA 1
ATOM 4124 C C . VAL B 1 176 ? -11.109 14.82 5.242 1 98.44 176 VAL B C 1
ATOM 4126 O O . VAL B 1 176 ? -11.445 16 5.16 1 98.44 176 VAL B O 1
ATOM 4129 N N . VAL B 1 177 ? -10.094 14.352 4.605 1 97.88 177 VAL B N 1
ATOM 4130 C CA . VAL B 1 177 ? -9.242 15.227 3.809 1 97.88 177 VAL B CA 1
ATOM 4131 C C . VAL B 1 177 ? -10.062 15.859 2.686 1 97.88 177 VAL B C 1
ATOM 4133 O O . VAL B 1 177 ? -9.992 17.078 2.465 1 97.88 177 VAL B O 1
ATOM 4136 N N . LYS B 1 178 ? -10.828 15.031 1.998 1 96.31 178 LYS B N 1
ATOM 4137 C CA . LYS B 1 178 ? -11.641 15.531 0.893 1 96.31 178 LYS B CA 1
ATOM 4138 C C . LYS B 1 178 ? -12.578 16.641 1.36 1 96.31 178 LYS B C 1
ATOM 4140 O O . LYS B 1 178 ? -12.711 17.672 0.698 1 96.31 178 LYS B O 1
ATOM 4145 N N . LYS B 1 179 ? -13.227 16.406 2.475 1 96.69 179 LYS B N 1
ATOM 4146 C CA . LYS B 1 179 ? -14.219 17.344 2.996 1 96.69 179 LYS B CA 1
ATOM 4147 C C . LYS B 1 179 ? -13.586 18.703 3.322 1 96.69 179 LYS B C 1
ATOM 4149 O O . LYS B 1 179 ? -14.188 19.75 3.082 1 96.69 179 LYS B O 1
ATOM 4154 N N . PHE B 1 180 ? -12.359 18.719 3.764 1 97.69 180 PHE B N 1
ATOM 4155 C CA . PHE B 1 180 ? -11.797 19.938 4.336 1 97.69 180 PHE B CA 1
ATOM 4156 C C . PHE B 1 180 ? -10.773 20.562 3.395 1 97.69 180 PHE B C 1
ATOM 4158 O O . PHE B 1 180 ? -10.234 21.641 3.67 1 97.69 180 PHE B O 1
ATOM 4165 N N . LEU B 1 181 ? -10.492 19.922 2.27 1 96.62 181 LEU B N 1
ATOM 4166 C CA . LEU B 1 181 ? -9.469 20.375 1.331 1 96.62 181 LEU B CA 1
ATOM 4167 C C . LEU B 1 181 ? -9.766 21.781 0.853 1 96.62 181 LEU B C 1
ATOM 4169 O O . LEU B 1 181 ? -8.867 22.625 0.79 1 96.62 181 LEU B O 1
ATOM 4173 N N . PRO B 1 182 ? -11.047 22.125 0.574 1 94.94 182 PRO B N 1
ATOM 4174 C CA . PRO B 1 182 ? -11.32 23.516 0.151 1 94.94 182 PRO B CA 1
ATOM 4175 C C . PRO B 1 182 ? -10.945 24.531 1.215 1 94.94 182 PRO B C 1
ATOM 4177 O O . PRO B 1 182 ? -10.422 25.609 0.888 1 94.94 182 PRO B O 1
ATOM 4180 N N . MET B 1 183 ? -11.172 24.25 2.494 1 95.94 183 MET B N 1
ATOM 4181 C CA . MET B 1 183 ? -10.797 25.141 3.58 1 95.94 183 MET B CA 1
ATOM 4182 C C . MET B 1 183 ? -9.281 25.266 3.676 1 95.94 183 MET B C 1
ATOM 4184 O O . MET B 1 183 ? -8.758 26.359 3.92 1 95.94 183 MET B O 1
ATOM 4188 N N . LEU B 1 184 ? -8.617 24.156 3.457 1 97.19 184 LEU B N 1
ATOM 4189 C CA . LEU B 1 184 ? -7.16 24.156 3.527 1 97.19 184 LEU B CA 1
ATOM 4190 C C . LEU B 1 184 ? -6.559 24.953 2.379 1 97.19 184 LEU B C 1
ATOM 4192 O O . LEU B 1 184 ? -5.523 25.609 2.545 1 97.19 184 LEU B O 1
ATOM 4196 N N . ARG B 1 185 ? -7.16 24.875 1.262 1 94.94 185 ARG B N 1
ATOM 4197 C CA . ARG B 1 185 ? -6.684 25.641 0.119 1 94.94 185 ARG B CA 1
ATOM 4198 C C . ARG B 1 185 ? -6.77 27.141 0.398 1 94.94 185 ARG B C 1
ATOM 4200 O O . ARG B 1 185 ? -5.855 27.891 0.059 1 94.94 185 ARG B O 1
ATOM 4207 N N . LYS B 1 186 ? -7.855 27.547 1.016 1 93.19 186 LYS B N 1
ATOM 4208 C CA . LYS B 1 186 ? -8.055 28.953 1.341 1 93.19 186 LYS B CA 1
ATOM 4209 C C . LYS B 1 186 ? -7 29.438 2.324 1 93.19 186 LYS B C 1
ATOM 4211 O O . LYS B 1 186 ? -6.547 30.594 2.238 1 93.19 186 LYS B O 1
ATOM 4216 N N . SER B 1 187 ? -6.609 28.609 3.201 1 95.62 187 SER B N 1
ATOM 4217 C CA . SER B 1 187 ? -5.656 29 4.234 1 95.62 187 SER B CA 1
ATOM 4218 C C . SER B 1 187 ? -4.219 28.719 3.797 1 95.62 187 SER B C 1
ATOM 4220 O O . SER B 1 187 ? -3.271 29.109 4.48 1 95.62 187 SER B O 1
ATOM 4222 N N . ARG B 1 188 ? -4.082 28.062 2.627 1 95.69 188 ARG B N 1
ATOM 4223 C CA . ARG B 1 188 ? -2.773 27.562 2.223 1 95.69 188 ARG B CA 1
ATOM 4224 C C . ARG B 1 188 ? -2.141 26.734 3.336 1 95.69 188 ARG B C 1
ATOM 4226 O O . ARG B 1 188 ? -0.974 26.922 3.68 1 95.69 188 ARG B O 1
ATOM 4233 N N . GLY B 1 189 ? -3.014 25.906 3.922 1 97.38 189 GLY B N 1
ATOM 4234 C CA . GLY B 1 189 ? -2.631 25.062 5.043 1 97.38 189 GLY B CA 1
ATOM 4235 C C . GLY B 1 189 ? -2.162 23.672 4.625 1 97.38 189 GLY B C 1
ATOM 4236 O O . GLY B 1 189 ? -1.467 23.531 3.617 1 97.38 189 GLY B O 1
ATOM 4237 N N . ARG B 1 190 ? -2.439 22.672 5.574 1 97.25 190 ARG B N 1
ATOM 4238 C CA . ARG B 1 190 ? -1.873 21.375 5.215 1 97.25 190 ARG B CA 1
ATOM 4239 C C . ARG B 1 190 ? -2.703 20.234 5.797 1 97.25 190 ARG B C 1
ATOM 4241 O O . ARG B 1 190 ? -3.402 20.422 6.797 1 97.25 190 ARG B O 1
ATOM 4248 N N . ALA B 1 191 ? -2.725 19.188 5.094 1 98.19 191 ALA B N 1
ATOM 4249 C CA . ALA B 1 191 ? -3.215 17.906 5.586 1 98.19 191 ALA B CA 1
ATOM 4250 C C . ALA B 1 191 ? -2.072 17.047 6.129 1 98.19 191 ALA B C 1
ATOM 4252 O O . ALA B 1 191 ? -1.097 16.781 5.422 1 98.19 191 ALA B O 1
ATOM 4253 N N . VAL B 1 192 ? -2.125 16.719 7.398 1 98.12 192 VAL B N 1
ATOM 4254 C CA . VAL B 1 192 ? -1.159 15.844 8.062 1 98.12 192 VAL B CA 1
ATOM 4255 C C . VAL B 1 192 ? -1.766 14.453 8.258 1 98.12 192 VAL B C 1
ATOM 4257 O O . VAL B 1 192 ? -2.701 14.281 9.039 1 98.12 192 VAL B O 1
ATOM 4260 N N . ILE B 1 193 ? -1.228 13.484 7.578 1 97.06 193 ILE B N 1
ATOM 4261 C CA . ILE B 1 193 ? -1.788 12.141 7.609 1 97.06 193 ILE B CA 1
ATOM 4262 C C . ILE B 1 193 ? -0.844 11.203 8.359 1 97.06 193 ILE B C 1
ATOM 4264 O O . ILE B 1 193 ? 0.335 11.094 8.016 1 97.06 193 ILE B O 1
ATOM 4268 N N . VAL B 1 194 ? -1.359 10.555 9.383 1 92.94 194 VAL B N 1
ATOM 4269 C CA . VAL B 1 194 ? -0.555 9.656 10.203 1 92.94 194 VAL B CA 1
ATOM 4270 C C . VAL B 1 194 ? -0.539 8.258 9.578 1 92.94 194 VAL B C 1
ATOM 4272 O O . VAL B 1 194 ? -1.56 7.57 9.562 1 92.94 194 VAL B O 1
ATOM 4275 N N . ALA B 1 195 ? 0.564 7.91 9.086 1 89.5 195 ALA B N 1
ATOM 4276 C CA . ALA B 1 195 ? 0.799 6.582 8.523 1 89.5 195 ALA B CA 1
ATOM 4277 C C . ALA B 1 195 ? 1.494 5.672 9.531 1 89.5 195 ALA B C 1
ATOM 4279 O O . ALA B 1 195 ? 1.063 5.566 10.68 1 89.5 195 ALA B O 1
ATOM 4280 N N . SER B 1 196 ? 2.463 4.836 9.055 1 80.31 196 SER B N 1
ATOM 4281 C CA . SER B 1 196 ? 3.215 3.93 9.914 1 80.31 196 SER B CA 1
ATOM 4282 C C . SER B 1 196 ? 4.465 3.408 9.211 1 80.31 196 SER B C 1
ATOM 4284 O O . SER B 1 196 ? 4.605 3.553 8 1 80.31 196 SER B O 1
ATOM 4286 N N . ASN B 1 197 ? 5.332 2.953 10.055 1 73.62 197 ASN B N 1
ATOM 4287 C CA . ASN B 1 197 ? 6.449 2.217 9.477 1 73.62 197 ASN B CA 1
ATOM 4288 C C . ASN B 1 197 ? 5.98 0.928 8.805 1 73.62 197 ASN B C 1
ATOM 4290 O O . ASN B 1 197 ? 6.648 0.412 7.906 1 73.62 197 ASN B O 1
ATOM 4294 N N . LEU B 1 198 ? 4.926 0.455 9.25 1 73.75 198 LEU B N 1
ATOM 4295 C CA . LEU B 1 198 ? 4.352 -0.752 8.664 1 73.75 198 LEU B CA 1
ATOM 4296 C C . LEU B 1 198 ? 3.781 -0.468 7.277 1 73.75 198 LEU B C 1
ATOM 4298 O O . LEU B 1 198 ? 3.129 -1.328 6.684 1 73.75 198 LEU B O 1
ATOM 4302 N N . SER B 1 199 ? 4.137 0.621 6.805 1 77.88 199 SER B N 1
ATOM 4303 C CA . SER B 1 199 ? 3.826 0.981 5.426 1 77.88 199 SER B CA 1
ATOM 4304 C C . SER B 1 199 ? 4.914 0.502 4.473 1 77.88 199 SER B C 1
ATOM 4306 O O . SER B 1 199 ? 4.758 0.591 3.252 1 77.88 199 SER B O 1
ATOM 4308 N N . TYR B 1 200 ? 5.961 -0.083 5.117 1 73.06 200 TYR B N 1
ATOM 4309 C CA . TYR B 1 200 ? 7.086 -0.443 4.262 1 73.06 200 TYR B CA 1
ATOM 4310 C C . TYR B 1 200 ? 7.289 -1.953 4.238 1 73.06 200 TYR B C 1
ATOM 4312 O O . TYR B 1 200 ? 7.969 -2.48 3.35 1 73.06 200 TYR B O 1
ATOM 4320 N N . PHE B 1 201 ? 6.785 -2.559 5.242 1 81.25 201 PHE B N 1
ATOM 4321 C CA . PHE B 1 201 ? 6.82 -4.016 5.297 1 81.25 201 PHE B CA 1
ATOM 4322 C C . PHE B 1 201 ? 5.609 -4.559 6.047 1 81.25 201 PHE B C 1
ATOM 4324 O O . PHE B 1 201 ? 5.047 -3.875 6.906 1 81.25 201 PHE B O 1
ATOM 4331 N N . THR B 1 202 ? 5.27 -5.789 5.73 1 90.06 202 THR B N 1
ATOM 4332 C CA . THR B 1 202 ? 4.082 -6.402 6.312 1 90.06 202 THR B CA 1
ATOM 4333 C C . THR B 1 202 ? 4.469 -7.504 7.297 1 90.06 202 THR B C 1
ATOM 4335 O O . THR B 1 202 ? 5.141 -8.469 6.922 1 90.06 202 THR B O 1
ATOM 4338 N N . LEU B 1 203 ? 4.066 -7.301 8.523 1 88.19 203 LEU B N 1
ATOM 4339 C CA . LEU B 1 203 ? 4.211 -8.352 9.523 1 88.19 203 LEU B CA 1
ATOM 4340 C C . LEU B 1 203 ? 2.975 -9.25 9.547 1 88.19 203 LEU B C 1
ATOM 4342 O O . LEU B 1 203 ? 1.845 -8.758 9.492 1 88.19 203 LEU B O 1
ATOM 4346 N N . PRO B 1 204 ? 3.271 -10.508 9.617 1 90.38 204 PRO B N 1
ATOM 4347 C CA . PRO B 1 204 ? 2.1 -11.375 9.781 1 90.38 204 PRO B CA 1
ATOM 4348 C C . PRO B 1 204 ? 1.267 -11.008 11.016 1 90.38 204 PRO B C 1
ATOM 4350 O O . PRO B 1 204 ? 1.772 -10.375 11.938 1 90.38 204 PRO B O 1
ATOM 4353 N N . PHE B 1 205 ? 0.002 -11.367 10.977 1 91.06 205 PHE B N 1
ATOM 4354 C CA . PHE B 1 205 ? -0.894 -11.18 12.117 1 91.06 205 PHE B CA 1
ATOM 4355 C C . PHE B 1 205 ? -1.427 -9.758 12.156 1 91.06 205 PHE B C 1
ATOM 4357 O O . PHE B 1 205 ? -2.365 -9.461 12.898 1 91.06 205 PHE B O 1
ATOM 4364 N N . THR B 1 206 ? -0.86 -8.82 11.367 1 91.88 206 THR B N 1
ATOM 4365 C CA . THR B 1 206 ? -1.319 -7.441 11.258 1 91.88 206 THR B CA 1
ATOM 4366 C C . THR B 1 206 ? -1.538 -7.059 9.797 1 91.88 206 THR B C 1
ATOM 4368 O O . THR B 1 206 ? -1.455 -5.879 9.445 1 91.88 206 THR B O 1
ATOM 4371 N N . THR B 1 207 ? -1.751 -8.016 9.008 1 95.25 207 THR B N 1
ATOM 4372 C CA . THR B 1 207 ? -1.766 -7.84 7.559 1 95.25 207 THR B CA 1
ATOM 4373 C C . THR B 1 207 ? -2.803 -6.801 7.148 1 95.25 207 THR B C 1
ATOM 4375 O O . THR B 1 207 ? -2.488 -5.852 6.426 1 95.25 207 THR B O 1
ATOM 4378 N N . PRO B 1 208 ? -4.066 -6.871 7.66 1 95.88 208 PRO B N 1
ATOM 4379 C CA . PRO B 1 208 ? -5.023 -5.84 7.254 1 95.88 208 PRO B CA 1
ATOM 4380 C C . PRO B 1 208 ? -4.574 -4.434 7.641 1 95.88 208 PRO B C 1
ATOM 4382 O O . PRO B 1 208 ? -4.715 -3.498 6.848 1 95.88 208 PRO B O 1
ATOM 4385 N N . TYR B 1 209 ? -4.047 -4.27 8.766 1 92.94 209 TYR B N 1
ATOM 4386 C CA . TYR B 1 209 ? -3.525 -2.975 9.195 1 92.94 209 TYR B CA 1
ATOM 4387 C C . TYR B 1 209 ? -2.416 -2.496 8.266 1 92.94 209 TYR B C 1
ATOM 4389 O O . TYR B 1 209 ? -2.43 -1.35 7.816 1 92.94 209 TYR B O 1
ATOM 4397 N N . ALA B 1 210 ? -1.437 -3.396 8.039 1 94.19 210 ALA B N 1
ATOM 4398 C CA . ALA B 1 210 ? -0.341 -3.049 7.137 1 94.19 210 ALA B CA 1
ATOM 4399 C C . ALA B 1 210 ? -0.866 -2.652 5.762 1 94.19 210 ALA B C 1
ATOM 4401 O O . ALA B 1 210 ? -0.379 -1.695 5.156 1 94.19 210 ALA B O 1
ATOM 4402 N N . MET B 1 211 ? -1.83 -3.4 5.273 1 96.5 211 MET B N 1
ATOM 4403 C CA . MET B 1 211 ? -2.459 -3.08 3.996 1 96.5 211 MET B CA 1
ATOM 4404 C C . MET B 1 211 ? -2.965 -1.641 3.984 1 96.5 211 MET B C 1
ATOM 4406 O O . MET B 1 211 ? -2.746 -0.91 3.016 1 96.5 211 MET B O 1
ATOM 4410 N N . THR B 1 212 ? -3.65 -1.233 5.039 1 96.81 212 THR B N 1
ATOM 4411 C CA . THR B 1 212 ? -4.199 0.115 5.121 1 96.81 212 THR B CA 1
ATOM 4412 C C . THR B 1 212 ? -3.084 1.155 5.105 1 96.81 212 THR B C 1
ATOM 4414 O O . THR B 1 212 ? -3.219 2.211 4.484 1 96.81 212 THR B O 1
ATOM 4417 N N . LYS B 1 213 ? -2.039 0.845 5.801 1 94.06 213 LYS B N 1
ATOM 4418 C CA . LYS B 1 213 ? -0.944 1.809 5.883 1 94.06 213 LYS B CA 1
ATOM 4419 C C . LYS B 1 213 ? -0.209 1.92 4.551 1 94.06 213 LYS B C 1
ATOM 4421 O O . LYS B 1 213 ? 0.272 2.996 4.188 1 94.06 213 LYS B O 1
ATOM 4426 N N . TYR B 1 214 ? -0.135 0.841 3.824 1 94.44 214 TYR B N 1
ATOM 4427 C CA . TYR B 1 214 ? 0.352 0.903 2.451 1 94.44 214 TYR B CA 1
ATOM 4428 C C . TYR B 1 214 ? -0.54 1.796 1.596 1 94.44 214 TYR B C 1
ATOM 4430 O O . TYR B 1 214 ? -0.046 2.641 0.846 1 94.44 214 TYR B O 1
ATOM 4438 N N . ALA B 1 215 ? -1.795 1.571 1.719 1 96.69 215 ALA B N 1
ATOM 4439 C CA . ALA B 1 215 ? -2.756 2.361 0.954 1 96.69 215 ALA B CA 1
ATOM 4440 C C . ALA B 1 215 ? -2.648 3.844 1.304 1 96.69 215 ALA B C 1
ATOM 4442 O O . ALA B 1 215 ? -2.682 4.699 0.418 1 96.69 215 ALA B O 1
ATOM 4443 N N . VAL B 1 216 ? -2.49 4.145 2.533 1 96.56 216 VAL B N 1
ATOM 4444 C CA . VAL B 1 216 ? -2.432 5.523 3.008 1 96.56 216 VAL B CA 1
ATOM 4445 C C . VAL B 1 216 ? -1.146 6.184 2.52 1 96.56 216 VAL B C 1
ATOM 4447 O O . VAL B 1 216 ? -1.136 7.375 2.193 1 96.56 216 VAL B O 1
ATOM 4450 N N . ARG B 1 217 ? -0.076 5.484 2.525 1 93.62 217 ARG B N 1
ATOM 4451 C CA . ARG B 1 217 ? 1.162 6.023 1.974 1 93.62 217 ARG B CA 1
ATOM 4452 C C . ARG B 1 217 ? 0.979 6.438 0.518 1 93.62 217 ARG B C 1
ATOM 4454 O O . ARG B 1 217 ? 1.444 7.504 0.106 1 93.62 217 ARG B O 1
ATOM 4461 N N . SER B 1 218 ? 0.369 5.555 -0.212 1 95.19 218 SER B N 1
ATOM 4462 C CA . SER B 1 218 ? 0.059 5.875 -1.601 1 95.19 218 SER B CA 1
ATOM 4463 C C . SER B 1 218 ? -0.848 7.098 -1.696 1 95.19 218 SER B C 1
ATOM 4465 O O . SER B 1 218 ? -0.654 7.953 -2.561 1 95.19 218 SER B O 1
ATOM 4467 N N . LEU B 1 219 ? -1.788 7.16 -0.796 1 96.94 219 LEU B N 1
ATOM 4468 C CA . LEU B 1 219 ? -2.701 8.297 -0.754 1 96.94 219 LEU B CA 1
ATOM 4469 C C . LEU B 1 219 ? -1.938 9.602 -0.549 1 96.94 219 LEU B C 1
ATOM 4471 O O . LEU B 1 219 ? -2.195 10.586 -1.238 1 96.94 219 LEU B O 1
ATOM 4475 N N . VAL B 1 220 ? -1.035 9.594 0.386 1 95.94 220 VAL B N 1
ATOM 4476 C CA . VAL B 1 220 ? -0.271 10.797 0.711 1 95.94 220 VAL B CA 1
ATOM 4477 C C . VAL B 1 220 ? 0.504 11.266 -0.52 1 95.94 220 VAL B C 1
ATOM 4479 O O . VAL B 1 220 ? 0.446 12.438 -0.888 1 95.94 220 VAL B O 1
ATOM 4482 N N . ASP B 1 221 ? 1.166 10.367 -1.164 1 94.31 221 ASP B N 1
ATOM 4483 C CA . ASP B 1 221 ? 1.93 10.703 -2.361 1 94.31 221 ASP B CA 1
ATOM 4484 C C . ASP B 1 221 ? 1.014 11.219 -3.471 1 94.31 221 ASP B C 1
ATOM 4486 O O . ASP B 1 221 ? 1.314 12.219 -4.113 1 94.31 221 ASP B O 1
ATOM 4490 N N . GLY B 1 222 ? -0.078 10.477 -3.645 1 94.94 222 GLY B N 1
ATOM 4491 C CA . GLY B 1 222 ? -1.022 10.867 -4.68 1 94.94 222 GLY B CA 1
ATOM 4492 C C . GLY B 1 222 ? -1.63 12.242 -4.441 1 94.94 222 GLY B C 1
ATOM 4493 O O . GLY B 1 222 ? -1.658 13.078 -5.348 1 94.94 222 GLY B O 1
ATOM 4494 N N . LEU B 1 223 ? -2.088 12.469 -3.252 1 95.94 223 LEU B N 1
ATOM 4495 C CA . LEU B 1 223 ? -2.703 13.742 -2.898 1 95.94 223 LEU B CA 1
ATOM 4496 C C . LEU B 1 223 ? -1.697 14.883 -3.014 1 95.94 223 LEU B C 1
ATOM 4498 O O . LEU B 1 223 ? -2.033 15.969 -3.49 1 95.94 223 LEU B O 1
ATOM 4502 N N . ARG B 1 224 ? -0.512 14.641 -2.514 1 94.69 224 ARG B N 1
ATOM 4503 C CA . ARG B 1 224 ? 0.53 15.664 -2.6 1 94.69 224 ARG B CA 1
ATOM 4504 C C . ARG B 1 224 ? 0.762 16.094 -4.047 1 94.69 224 ARG B C 1
ATOM 4506 O O . ARG B 1 224 ? 0.862 17.281 -4.34 1 94.69 224 ARG B O 1
ATOM 4513 N N . ARG B 1 225 ? 0.804 15.117 -4.922 1 93.88 225 ARG B N 1
ATOM 4514 C CA . ARG B 1 225 ? 1.036 15.383 -6.34 1 93.88 225 ARG B CA 1
ATOM 4515 C C . ARG B 1 225 ? -0.175 16.062 -6.973 1 93.88 225 ARG B C 1
ATOM 4517 O O . ARG B 1 225 ? -0.027 16.938 -7.824 1 93.88 225 ARG B O 1
ATOM 4524 N N . GLU B 1 226 ? -1.339 15.672 -6.547 1 93.88 226 GLU B N 1
ATOM 4525 C CA . GLU B 1 226 ? -2.572 16.219 -7.102 1 93.88 226 GLU B CA 1
ATOM 4526 C C . GLU B 1 226 ? -2.811 17.641 -6.613 1 93.88 226 GLU B C 1
ATOM 4528 O O . GLU B 1 226 ? -3.418 18.453 -7.316 1 93.88 226 GLU B O 1
ATOM 4533 N N . CYS B 1 227 ? -2.291 17.969 -5.398 1 92.88 227 CYS B N 1
ATOM 4534 C CA . CYS B 1 227 ? -2.473 19.297 -4.809 1 92.88 227 CYS B CA 1
ATOM 4535 C C . CYS B 1 227 ? -1.304 20.219 -5.148 1 92.88 227 CYS B C 1
ATOM 4537 O O . CYS B 1 227 ? -1.281 21.375 -4.738 1 92.88 227 CYS B O 1
ATOM 4539 N N . HIS B 1 228 ? -0.402 19.656 -5.867 1 87.81 228 HIS B N 1
ATOM 4540 C CA . HIS B 1 228 ? 0.779 20.453 -6.188 1 87.81 228 HIS B CA 1
ATOM 4541 C C . HIS B 1 228 ? 0.397 21.75 -6.891 1 87.81 228 HIS B C 1
ATOM 4543 O O . HIS B 1 228 ? -0.351 21.734 -7.871 1 87.81 228 HIS B O 1
ATOM 4549 N N . GLY B 1 229 ? 0.857 22.859 -6.355 1 85.69 229 GLY B N 1
ATOM 4550 C CA . GLY B 1 229 ? 0.602 24.156 -6.957 1 85.69 229 GLY B CA 1
ATOM 4551 C C . GLY B 1 229 ? -0.714 24.781 -6.516 1 85.69 229 GLY B C 1
ATOM 4552 O O . GLY B 1 229 ? -1.042 25.906 -6.902 1 85.69 229 GLY B O 1
ATOM 4553 N N . LYS B 1 230 ? -1.486 24.109 -5.641 1 89.62 230 LYS B N 1
ATOM 4554 C CA . LYS B 1 230 ? -2.793 24.609 -5.223 1 89.62 230 LYS B CA 1
ATOM 4555 C C . LYS B 1 230 ? -2.727 25.219 -3.826 1 89.62 230 LYS B C 1
ATOM 4557 O O . LYS B 1 230 ? -3.756 25.578 -3.25 1 89.62 230 LYS B O 1
ATOM 4562 N N . GLY B 1 231 ? -1.542 25.234 -3.27 1 91.06 231 GLY B N 1
ATOM 4563 C CA . GLY B 1 231 ? -1.357 25.938 -2.014 1 91.06 231 GLY B CA 1
ATOM 4564 C C . GLY B 1 231 ? -1.609 25.078 -0.794 1 91.06 231 GLY B C 1
ATOM 4565 O O . GLY B 1 231 ? -1.706 25.578 0.325 1 91.06 231 GLY B O 1
ATOM 4566 N N . VAL B 1 232 ? -1.824 23.812 -0.979 1 95.56 232 VAL B N 1
ATOM 4567 C CA . VAL B 1 232 ? -2.035 22.906 0.148 1 95.56 232 VAL B CA 1
ATOM 4568 C C . VAL B 1 232 ? -0.876 21.922 0.241 1 95.56 232 VAL B C 1
ATOM 4570 O O . VAL B 1 232 ? -0.455 21.344 -0.769 1 95.56 232 VAL B O 1
ATOM 4573 N N . ASP B 1 233 ? -0.322 21.766 1.459 1 95.75 233 ASP B N 1
ATOM 4574 C CA . ASP B 1 233 ? 0.7 20.75 1.695 1 95.75 233 ASP B CA 1
ATOM 4575 C C . ASP B 1 233 ? 0.075 19.453 2.199 1 95.75 233 ASP B C 1
ATOM 4577 O O . ASP B 1 233 ? -0.885 19.484 2.973 1 95.75 233 ASP B O 1
ATOM 4581 N N . VAL B 1 234 ? 0.561 18.375 1.682 1 96.69 234 VAL B N 1
ATOM 4582 C CA . VAL B 1 234 ? 0.173 17.047 2.166 1 96.69 234 VAL B CA 1
ATOM 4583 C C . VAL B 1 234 ? 1.397 16.312 2.711 1 96.69 234 VAL B C 1
ATOM 4585 O O . VAL B 1 234 ? 2.355 16.062 1.977 1 96.69 234 VAL B O 1
ATOM 4588 N N . VAL B 1 235 ? 1.33 16 4.02 1 95.44 235 VAL B N 1
ATOM 4589 C CA . VAL B 1 235 ? 2.512 15.445 4.672 1 95.44 235 VAL B CA 1
ATOM 4590 C C . VAL B 1 235 ? 2.139 14.172 5.426 1 95.44 235 VAL B C 1
ATOM 4592 O O . VAL B 1 235 ? 0.992 14.008 5.852 1 95.44 235 VAL B O 1
ATOM 4595 N N . ALA B 1 236 ? 3.123 13.312 5.5 1 94.75 236 ALA B N 1
ATOM 4596 C CA . ALA B 1 236 ? 2.928 12.07 6.242 1 94.75 236 ALA B CA 1
ATOM 4597 C C . ALA B 1 236 ? 3.723 12.078 7.547 1 94.75 236 ALA B C 1
ATOM 4599 O O . ALA B 1 236 ? 4.836 12.602 7.598 1 94.75 236 ALA B O 1
ATOM 4600 N N . VAL B 1 237 ? 3.115 11.586 8.57 1 93.62 237 VAL B N 1
ATOM 4601 C CA . VAL B 1 237 ? 3.828 11.227 9.797 1 93.62 237 VAL B CA 1
ATOM 4602 C C . VAL B 1 237 ? 3.912 9.711 9.922 1 93.62 237 VAL B C 1
ATOM 4604 O O . VAL B 1 237 ? 2.9 9.016 9.805 1 93.62 237 VAL B O 1
ATOM 4607 N N . GLU B 1 238 ? 5.055 9.242 10.047 1 88.5 238 GLU B N 1
ATOM 4608 C CA . GLU B 1 238 ? 5.277 7.801 10.102 1 88.5 238 GLU B CA 1
ATOM 4609 C C . GLU B 1 238 ? 5.867 7.383 11.445 1 88.5 238 GLU B C 1
ATOM 4611 O O . GLU B 1 238 ? 7.09 7.34 11.602 1 88.5 238 GLU B O 1
ATOM 4616 N N . PRO B 1 239 ? 4.965 6.957 12.266 1 78.06 239 PRO B N 1
ATOM 4617 C CA . PRO B 1 239 ? 5.445 6.508 13.578 1 78.06 239 PRO B CA 1
ATOM 4618 C C . PRO B 1 239 ? 6.086 5.125 13.531 1 78.06 239 PRO B C 1
ATOM 4620 O O . PRO B 1 239 ? 5.73 4.305 12.68 1 78.06 239 PRO B O 1
ATOM 4623 N N . LEU B 1 240 ? 7.027 4.961 14.398 1 74.75 240 LEU B N 1
ATOM 4624 C CA . LEU B 1 240 ? 7.418 3.6 14.742 1 74.75 240 LEU B CA 1
ATOM 4625 C C . LEU B 1 240 ? 6.344 2.926 15.586 1 74.75 240 LEU B C 1
ATOM 4627 O O . LEU B 1 240 ? 5.211 3.406 15.664 1 74.75 240 LEU B O 1
ATOM 4631 N N . THR B 1 241 ? 6.676 1.771 16.062 1 71.38 241 THR B N 1
ATOM 4632 C CA . THR B 1 241 ? 5.742 1.077 16.938 1 71.38 241 THR B CA 1
ATOM 4633 C C . THR B 1 241 ? 5.816 1.639 18.359 1 71.38 241 THR B C 1
ATOM 4635 O O . THR B 1 241 ? 6.852 1.531 19.016 1 71.38 241 THR B O 1
ATOM 4638 N N . TYR B 1 242 ? 4.762 2.344 18.656 1 71.12 242 TYR B N 1
ATOM 4639 C CA . TYR B 1 242 ? 4.672 2.893 20 1 71.12 242 TYR B CA 1
ATOM 4640 C C . TYR B 1 242 ? 3.533 2.244 20.781 1 71.12 242 TYR B C 1
ATOM 4642 O O . TYR B 1 242 ? 2.545 1.802 20.188 1 71.12 242 TYR B O 1
ATOM 4650 N N . ARG B 1 243 ? 3.814 2.234 22.047 1 69.31 243 ARG B N 1
ATOM 4651 C CA . ARG B 1 243 ? 2.734 1.732 22.891 1 69.31 243 ARG B CA 1
ATOM 4652 C C . ARG B 1 243 ? 1.556 2.699 22.906 1 69.31 243 ARG B C 1
ATOM 4654 O O . ARG B 1 243 ? 1.717 3.877 23.234 1 69.31 243 ARG B O 1
ATOM 4661 N N . SER B 1 244 ? 0.524 2.33 22.375 1 67.81 244 SER B N 1
ATOM 4662 C CA . SER B 1 244 ? -0.738 3.062 22.344 1 67.81 244 SER B CA 1
ATOM 4663 C C . SER B 1 244 ? -1.93 2.113 22.406 1 67.81 244 SER B C 1
ATOM 4665 O O . SER B 1 244 ? -1.757 0.892 22.406 1 67.81 244 SER B O 1
ATOM 4667 N N . LYS B 1 245 ? -3.098 2.701 22.594 1 69.19 245 LYS B N 1
ATOM 4668 C CA . LYS B 1 245 ? -4.305 1.88 22.625 1 69.19 245 LYS B CA 1
ATOM 4669 C C . LYS B 1 245 ? -4.445 1.078 21.328 1 69.19 245 LYS B C 1
ATOM 4671 O O . LYS B 1 245 ? -4.957 -0.043 21.344 1 69.19 245 LYS B O 1
ATOM 4676 N N . VAL B 1 246 ? -3.914 1.593 20.266 1 70.38 246 VAL B N 1
ATOM 4677 C CA . VAL B 1 246 ? -4.012 0.945 18.969 1 70.38 246 VAL B CA 1
ATOM 4678 C C . VAL B 1 246 ? -3.168 -0.329 18.953 1 70.38 246 VAL B C 1
ATOM 4680 O O . VAL B 1 246 ? -3.619 -1.376 18.484 1 70.38 246 VAL B O 1
ATOM 4683 N N . THR B 1 247 ? -2.076 -0.258 19.594 1 71.5 247 THR B N 1
ATOM 4684 C CA . THR B 1 247 ? -1.172 -1.401 19.562 1 71.5 247 THR B CA 1
ATOM 4685 C C . THR B 1 247 ? -1.565 -2.436 20.609 1 71.5 247 THR B C 1
ATOM 4687 O O . THR B 1 247 ? -1.104 -3.578 20.562 1 71.5 247 THR B O 1
ATOM 4690 N N . GLU B 1 248 ? -2.43 -1.974 21.531 1 70.19 248 GLU B N 1
ATOM 4691 C CA . GLU B 1 248 ? -2.881 -2.918 22.547 1 70.19 248 GLU B CA 1
ATOM 4692 C C . GLU B 1 248 ? -3.744 -4.016 21.938 1 70.19 248 GLU B C 1
ATOM 4694 O O . GLU B 1 248 ? -3.914 -5.082 22.531 1 70.19 248 GLU B O 1
ATOM 4699 N N . ALA B 1 249 ? -4.133 -3.752 20.828 1 72.75 249 ALA B N 1
ATOM 4700 C CA . ALA B 1 249 ? -4.965 -4.742 20.156 1 72.75 249 ALA B CA 1
ATOM 4701 C C . ALA B 1 249 ? -4.152 -5.977 19.781 1 72.75 249 ALA B C 1
ATOM 4703 O O . ALA B 1 249 ? -4.676 -7.094 19.766 1 72.75 249 ALA B O 1
ATOM 4704 N N . VAL B 1 250 ? -2.836 -5.574 19.641 1 71.25 250 VAL B N 1
ATOM 4705 C CA . VAL B 1 250 ? -1.977 -6.684 19.234 1 71.25 250 VAL B CA 1
ATOM 4706 C C . VAL B 1 250 ? -1.722 -7.594 20.438 1 71.25 250 VAL B C 1
ATOM 4708 O O . VAL B 1 250 ? -1.328 -7.125 21.516 1 71.25 250 VAL B O 1
ATOM 4711 N N . GLY B 1 251 ? -2.344 -8.766 20.562 1 74.44 251 GLY B N 1
ATOM 4712 C CA . GLY B 1 251 ? -2.125 -9.727 21.641 1 74.44 251 GLY B CA 1
ATOM 4713 C C . GLY B 1 251 ? -3.377 -10.016 22.438 1 74.44 251 GLY B C 1
ATOM 4714 O O . GLY B 1 251 ? -3.33 -10.758 23.422 1 74.44 251 GLY B O 1
ATOM 4715 N N . CYS B 1 252 ? -4.324 -9.312 21.969 1 81.88 252 CYS B N 1
ATOM 4716 C CA . CYS B 1 252 ? -5.594 -9.617 22.625 1 81.88 252 CYS B CA 1
ATOM 4717 C C . CYS B 1 252 ? -6.117 -10.984 22.203 1 81.88 252 CYS B C 1
ATOM 4719 O O . CYS B 1 252 ? -6.879 -11.078 21.234 1 81.88 252 CYS B O 1
ATOM 4721 N N . ILE B 1 253 ? -5.793 -11.914 23 1 86.62 253 ILE B N 1
ATOM 4722 C CA . ILE B 1 253 ? -6.094 -13.305 22.656 1 86.62 253 ILE B CA 1
ATOM 4723 C C . ILE B 1 253 ? -7.605 -13.492 22.547 1 86.62 253 ILE B C 1
ATOM 4725 O O . ILE B 1 253 ? -8.086 -14.25 21.703 1 86.62 253 ILE B O 1
ATOM 4729 N N . SER B 1 254 ? -8.312 -12.82 23.406 1 87.75 254 SER B N 1
ATOM 4730 C CA . SER B 1 254 ? -9.758 -12.961 23.406 1 87.75 254 SER B CA 1
ATOM 4731 C C . SER B 1 254 ? -10.359 -12.469 22.094 1 87.75 254 SER B C 1
ATOM 4733 O O . SER B 1 254 ? -11.281 -13.086 21.562 1 87.75 254 SER B O 1
ATOM 4735 N N . ALA B 1 255 ? -9.859 -11.406 21.609 1 87.38 255 ALA B N 1
ATOM 4736 C CA . ALA B 1 255 ? -10.344 -10.867 20.328 1 87.38 255 ALA B CA 1
ATOM 4737 C C . ALA B 1 255 ? -10 -11.805 19.172 1 87.38 255 ALA B C 1
ATOM 4739 O O . ALA B 1 255 ? -10.828 -12.023 18.281 1 87.38 255 ALA B O 1
ATOM 4740 N N . VAL B 1 256 ? -8.844 -12.367 19.234 1 92.19 256 VAL B N 1
ATOM 4741 C CA . VAL B 1 256 ? -8.391 -13.289 18.203 1 92.19 256 VAL B CA 1
ATOM 4742 C C . VAL B 1 256 ? -9.266 -14.539 18.203 1 92.19 256 VAL B C 1
ATOM 4744 O O . VAL B 1 256 ? -9.703 -15 17.141 1 92.19 256 VAL B O 1
ATOM 4747 N N . GLU B 1 257 ? -9.523 -15.023 19.391 1 91.06 257 GLU B N 1
ATOM 4748 C CA . GLU B 1 257 ? -10.32 -16.234 19.516 1 91.06 257 GLU B CA 1
ATOM 4749 C C . GLU B 1 257 ? -11.758 -16 19.047 1 91.06 257 GLU B C 1
ATOM 4751 O O . GLU B 1 257 ? -12.359 -16.875 18.422 1 91.06 257 GLU B O 1
ATOM 4756 N N . LYS B 1 258 ? -12.227 -14.867 19.406 1 90.88 258 LYS B N 1
ATOM 4757 C CA . LYS B 1 258 ? -13.586 -14.531 18.984 1 90.88 258 LYS B CA 1
ATOM 4758 C C . LYS B 1 258 ? -13.695 -14.523 17.469 1 90.88 258 LYS B C 1
ATOM 4760 O O . LYS B 1 258 ? -14.641 -15.086 16.906 1 90.88 258 LYS B O 1
ATOM 4765 N N . GLU B 1 259 ? -12.789 -13.93 16.828 1 92.25 259 GLU B N 1
ATOM 4766 C CA . GLU B 1 259 ? -12.766 -13.883 15.367 1 92.25 259 GLU B CA 1
ATOM 4767 C C . GLU B 1 259 ? -12.594 -15.281 14.781 1 92.25 259 GLU B C 1
ATOM 4769 O O . GLU B 1 259 ? -13.273 -15.648 13.82 1 92.25 259 GLU B O 1
ATOM 4774 N N . PHE B 1 260 ? -11.719 -16.016 15.336 1 92.31 260 PHE B N 1
ATOM 4775 C CA . PHE B 1 260 ? -11.406 -17.359 14.852 1 92.31 260 PHE B CA 1
ATOM 4776 C C . PHE B 1 260 ? -12.633 -18.266 14.938 1 92.31 260 PHE B C 1
ATOM 4778 O O . PHE B 1 260 ? -12.922 -19.016 14.008 1 92.31 260 PHE B O 1
ATOM 4785 N N . LYS B 1 261 ? -13.375 -18.094 15.977 1 91.5 261 LYS B N 1
ATOM 4786 C CA . LYS B 1 261 ? -14.531 -18.953 16.219 1 91.5 261 LYS B CA 1
ATOM 4787 C C . LYS B 1 261 ? -15.664 -18.641 15.242 1 91.5 261 LYS B C 1
ATOM 4789 O O . LYS B 1 261 ? -16.547 -19.469 15.008 1 91.5 261 LYS B O 1
ATOM 4794 N N . SER B 1 262 ? -15.617 -17.5 14.703 1 92.56 262 SER B N 1
ATOM 4795 C CA . SER B 1 262 ? -16.672 -17.094 13.781 1 92.56 262 SER B CA 1
ATOM 4796 C C . SER B 1 262 ? -16.391 -17.594 12.367 1 92.56 262 SER B C 1
ATOM 4798 O O . SER B 1 262 ? -17.203 -17.391 11.461 1 92.56 262 SER B O 1
ATOM 4800 N N . GLN B 1 263 ? -15.312 -18.25 12.117 1 91.94 263 GLN B N 1
ATOM 4801 C CA . GLN B 1 263 ? -14.93 -18.719 10.781 1 91.94 263 GLN B CA 1
ATOM 4802 C C . GLN B 1 263 ? -15.602 -20.047 10.445 1 91.94 263 GLN B C 1
ATOM 4804 O O . GLN B 1 263 ? -16 -20.781 11.344 1 91.94 263 GLN B O 1
ATOM 4809 N N . PRO B 1 264 ? -15.734 -20.359 9.156 1 90.19 264 PRO B N 1
ATOM 4810 C CA . PRO B 1 264 ? -16.297 -21.656 8.758 1 90.19 264 PRO B CA 1
ATOM 4811 C C . PRO B 1 264 ? -15.461 -22.828 9.273 1 90.19 264 PRO B C 1
ATOM 4813 O O . PRO B 1 264 ? -14.273 -22.672 9.555 1 90.19 264 PRO B O 1
ATOM 4816 N N . ALA B 1 265 ? -16.094 -23.953 9.352 1 90.56 265 ALA B N 1
ATOM 4817 C CA . ALA B 1 265 ? -15.492 -25.156 9.906 1 90.56 265 ALA B CA 1
ATOM 4818 C C . ALA B 1 265 ? -14.242 -25.562 9.133 1 90.56 265 ALA B C 1
ATOM 4820 O O . ALA B 1 265 ? -13.281 -26.078 9.711 1 90.56 265 ALA B O 1
ATOM 4821 N N . GLU B 1 266 ? -14.266 -25.281 7.922 1 88.75 266 GLU B N 1
ATOM 4822 C CA . GLU B 1 266 ? -13.133 -25.672 7.086 1 88.75 266 GLU B CA 1
ATOM 4823 C C . GLU B 1 266 ? -11.867 -24.922 7.477 1 88.75 266 GLU B C 1
ATOM 4825 O O . GLU B 1 266 ? -10.766 -25.453 7.391 1 88.75 266 GLU B O 1
ATOM 4830 N N . VAL B 1 267 ? -12.047 -23.719 7.906 1 89.19 267 VAL B N 1
ATOM 4831 C CA . VAL B 1 267 ? -10.922 -22.875 8.328 1 89.19 267 VAL B CA 1
ATOM 4832 C C . VAL B 1 267 ? -10.461 -23.297 9.719 1 89.19 267 VAL B C 1
ATOM 4834 O O . VAL B 1 267 ? -9.266 -23.484 9.953 1 89.19 267 VAL B O 1
ATOM 4837 N N . THR B 1 268 ? -11.391 -23.547 10.609 1 91 268 THR B N 1
ATOM 4838 C CA . THR B 1 268 ? -11.062 -23.875 11.992 1 91 268 THR B CA 1
ATOM 4839 C C . THR B 1 268 ? -10.383 -25.234 12.086 1 91 268 THR B C 1
ATOM 4841 O O . THR B 1 268 ? -9.539 -25.469 12.953 1 91 268 THR B O 1
ATOM 4844 N N . ALA B 1 269 ? -10.656 -26.062 11.141 1 90.25 269 ALA B N 1
ATOM 4845 C CA . ALA B 1 269 ? -10.102 -27.422 11.133 1 90.25 269 ALA B CA 1
ATOM 4846 C C . ALA B 1 269 ? -8.609 -27.391 10.812 1 90.25 269 ALA B C 1
ATOM 4848 O O . ALA B 1 269 ? -7.879 -28.312 11.18 1 90.25 269 ALA B O 1
ATOM 4849 N N . ASP B 1 270 ? -8.211 -26.375 10.211 1 89.75 270 ASP B N 1
ATOM 4850 C CA . ASP B 1 270 ? -6.824 -26.312 9.758 1 89.75 270 ASP B CA 1
ATOM 4851 C C . ASP B 1 270 ? -5.902 -25.828 10.875 1 89.75 270 ASP B C 1
ATOM 4853 O O . ASP B 1 270 ? -4.676 -25.891 10.75 1 89.75 270 ASP B O 1
ATOM 4857 N N . TYR B 1 271 ? -6.52 -25.359 11.984 1 91.44 271 TYR B N 1
ATOM 4858 C CA . TYR B 1 271 ? -5.719 -24.781 13.062 1 91.44 271 TYR B CA 1
ATOM 4859 C C . TYR B 1 271 ? -6.086 -25.406 14.406 1 91.44 271 TYR B C 1
ATOM 4861 O O . TYR B 1 271 ? -7.254 -25.719 14.656 1 91.44 271 TYR B O 1
ATOM 4869 N N . THR B 1 272 ? -5.086 -25.578 15.234 1 90.12 272 THR B N 1
ATOM 4870 C CA . THR B 1 272 ? -5.316 -26 16.609 1 90.12 272 THR B CA 1
ATOM 4871 C C . THR B 1 272 ? -5.344 -24.797 17.547 1 90.12 272 THR B C 1
ATOM 4873 O O . THR B 1 272 ? -4.848 -23.734 17.203 1 90.12 272 THR B O 1
ATOM 4876 N N . GLU B 1 273 ? -5.93 -25 18.656 1 88.31 273 GLU B N 1
ATOM 4877 C CA . GLU B 1 273 ? -5.926 -23.953 19.672 1 88.31 273 GLU B CA 1
ATOM 4878 C C . GLU B 1 273 ? -4.504 -23.547 20.031 1 88.31 273 GLU B C 1
ATOM 4880 O O . GLU B 1 273 ? -4.238 -22.375 20.297 1 88.31 273 GLU B O 1
ATOM 4885 N N . GLN B 1 274 ? -3.658 -24.516 20.062 1 90.88 274 GLN B N 1
ATOM 4886 C CA . GLN B 1 274 ? -2.264 -24.25 20.391 1 90.88 274 GLN B CA 1
ATOM 4887 C C . GLN B 1 274 ? -1.611 -23.344 19.344 1 90.88 274 GLN B C 1
ATOM 4889 O O . GLN B 1 274 ? -0.814 -22.469 19.688 1 90.88 274 GLN B O 1
ATOM 4894 N N . GLU B 1 275 ? -1.923 -23.578 18.141 1 89.94 275 GLU B N 1
ATOM 4895 C CA . GLU B 1 275 ? -1.37 -22.75 17.062 1 89.94 275 GLU B CA 1
ATOM 4896 C C . GLU B 1 275 ? -1.836 -21.297 17.203 1 89.94 275 GLU B C 1
ATOM 4898 O O . GLU B 1 275 ? -1.064 -20.375 16.953 1 89.94 275 GLU B O 1
ATOM 4903 N N . ILE B 1 276 ? -3.031 -21.188 17.594 1 90.94 276 ILE B N 1
ATOM 4904 C CA . ILE B 1 276 ? -3.588 -19.859 17.797 1 90.94 276 ILE B CA 1
ATOM 4905 C C . ILE B 1 276 ? -2.836 -19.141 18.922 1 90.94 276 ILE B C 1
ATOM 4907 O O . ILE B 1 276 ? -2.441 -17.984 18.766 1 90.94 276 ILE B O 1
ATOM 4911 N N . HIS B 1 277 ? -2.643 -19.844 19.969 1 90.62 277 HIS B N 1
ATOM 4912 C CA . HIS B 1 277 ? -1.923 -19.297 21.109 1 90.62 277 HIS B CA 1
ATOM 4913 C C . HIS B 1 277 ? -0.477 -18.969 20.75 1 90.62 277 HIS B C 1
ATOM 4915 O O . HIS B 1 277 ? 0.048 -17.922 21.125 1 90.62 277 HIS B O 1
ATOM 4921 N N . ASP B 1 278 ? 0.107 -19.844 20.016 1 89.44 278 ASP B N 1
ATOM 4922 C CA . ASP B 1 278 ? 1.504 -19.656 19.625 1 89.44 278 ASP B CA 1
ATOM 4923 C C . ASP B 1 278 ? 1.67 -18.422 18.734 1 89.44 278 ASP B C 1
ATOM 4925 O O . ASP B 1 278 ? 2.594 -17.641 18.938 1 89.44 278 ASP B O 1
ATOM 4929 N N . TRP B 1 279 ? 0.77 -18.344 17.797 1 89.88 279 TRP B N 1
ATOM 4930 C CA . TRP B 1 279 ? 0.812 -17.188 16.906 1 89.88 279 TRP B CA 1
ATOM 4931 C C . TRP B 1 279 ? 0.628 -15.898 17.703 1 89.88 279 TRP B C 1
ATOM 4933 O O . TRP B 1 279 ? 1.406 -14.953 17.547 1 89.88 279 TRP B O 1
ATOM 4943 N N . THR B 1 280 ? -0.354 -15.852 18.516 1 89.81 280 THR B N 1
ATOM 4944 C CA . THR B 1 280 ? -0.686 -14.648 19.266 1 89.81 280 THR B CA 1
ATOM 4945 C C . THR B 1 280 ? 0.458 -14.266 20.203 1 89.81 280 THR B C 1
ATOM 4947 O O . THR B 1 280 ? 0.861 -13.102 20.266 1 89.81 280 THR B O 1
ATOM 4950 N N . ARG B 1 281 ? 0.985 -15.242 20.844 1 87.75 281 ARG B N 1
ATOM 4951 C CA . ARG B 1 281 ? 2.08 -15.008 21.766 1 87.75 281 ARG B CA 1
ATOM 4952 C C . ARG B 1 281 ? 3.328 -14.523 21.047 1 87.75 281 ARG B C 1
ATOM 4954 O O . ARG B 1 281 ? 4.004 -13.602 21.516 1 87.75 281 ARG B O 1
ATOM 4961 N N . SER B 1 282 ? 3.607 -15.188 19.984 1 88.06 282 SER B N 1
ATOM 4962 C CA . SER B 1 282 ? 4.809 -14.852 19.234 1 88.06 282 SER B CA 1
ATOM 4963 C C . SER B 1 282 ? 4.738 -13.422 18.703 1 88.06 282 SER B C 1
ATOM 4965 O O . SER B 1 282 ? 5.727 -12.68 18.766 1 88.06 282 SER B O 1
ATOM 4967 N N . MET B 1 283 ? 3.613 -13.086 18.234 1 87.12 283 MET B N 1
ATOM 4968 C CA . MET B 1 283 ? 3.473 -11.75 17.656 1 87.12 283 MET B CA 1
ATOM 4969 C C . MET B 1 283 ? 3.418 -10.688 18.75 1 87.12 283 MET B C 1
ATOM 4971 O O . MET B 1 283 ? 3.951 -9.586 18.578 1 87.12 283 MET B O 1
ATOM 4975 N N . LYS B 1 284 ? 2.77 -10.992 19.797 1 85.56 284 LYS B N 1
ATOM 4976 C CA . LYS B 1 284 ? 2.805 -10.078 20.938 1 85.56 284 LYS B CA 1
ATOM 4977 C C . LYS B 1 284 ? 4.238 -9.836 21.406 1 85.56 284 LYS B C 1
ATOM 4979 O O . LYS B 1 284 ? 4.617 -8.703 21.688 1 85.56 284 LYS B O 1
ATOM 4984 N N . ALA B 1 285 ? 5.023 -10.875 21.438 1 84.88 285 ALA B N 1
ATOM 4985 C CA . ALA B 1 285 ? 6.422 -10.766 21.844 1 84.88 285 ALA B CA 1
ATOM 4986 C C . ALA B 1 285 ? 7.211 -9.891 20.875 1 84.88 285 ALA B C 1
ATOM 4988 O O . ALA B 1 285 ? 8.031 -9.078 21.297 1 84.88 285 ALA B O 1
ATOM 4989 N N . LEU B 1 286 ? 6.949 -10.086 19.641 1 83 286 LEU B N 1
ATOM 4990 C CA . LEU B 1 286 ? 7.637 -9.305 18.625 1 83 286 LEU B CA 1
ATOM 4991 C C . LEU B 1 286 ? 7.285 -7.824 18.75 1 83 286 LEU B C 1
ATOM 4993 O O . LEU B 1 286 ? 8.164 -6.965 18.672 1 83 286 LEU B O 1
ATOM 4997 N N . PHE B 1 287 ? 6.043 -7.562 18.922 1 81.38 287 PHE B N 1
ATOM 4998 C CA . PHE B 1 287 ? 5.59 -6.184 19.047 1 81.38 287 PHE B CA 1
ATOM 4999 C C . PHE B 1 287 ? 6.137 -5.543 20.312 1 81.38 287 PHE B C 1
ATOM 5001 O O . PHE B 1 287 ? 6.574 -4.391 20.297 1 81.38 287 PHE B O 1
ATOM 5008 N N . ASP B 1 288 ? 6.109 -6.301 21.359 1 79.62 288 ASP B N 1
ATOM 5009 C CA . ASP B 1 288 ? 6.637 -5.797 22.625 1 79.62 288 ASP B CA 1
ATOM 5010 C C . ASP B 1 288 ? 8.125 -5.488 22.516 1 79.62 288 ASP B C 1
ATOM 5012 O O . ASP B 1 288 ? 8.617 -4.543 23.141 1 79.62 288 ASP B O 1
ATOM 5016 N N . TRP B 1 289 ? 8.727 -6.25 21.719 1 77.81 289 TRP B N 1
ATOM 5017 C CA . TRP B 1 289 ? 10.164 -6.066 21.531 1 77.81 289 TRP B CA 1
ATOM 5018 C C . TRP B 1 289 ? 10.445 -4.801 20.734 1 77.81 289 TRP B C 1
ATOM 5020 O O . TRP B 1 289 ? 11.461 -4.137 20.938 1 77.81 289 TRP B O 1
ATOM 5030 N N . ARG B 1 290 ? 9.531 -4.414 19.922 1 75.25 290 ARG B N 1
ATOM 5031 C CA . ARG B 1 290 ? 9.75 -3.307 19 1 75.25 290 ARG B CA 1
ATOM 5032 C C . ARG B 1 290 ? 9.117 -2.021 19.531 1 75.25 290 ARG B C 1
ATOM 5034 O O . ARG B 1 290 ? 9.391 -0.934 19.016 1 75.25 290 ARG B O 1
ATOM 5041 N N . ILE B 1 291 ? 8.383 -2.098 20.516 1 76.62 291 ILE B N 1
ATOM 5042 C CA . ILE B 1 291 ? 7.574 -0.976 20.984 1 76.62 291 ILE B CA 1
ATOM 5043 C C . ILE B 1 291 ? 8.469 0.049 21.672 1 76.62 291 ILE B C 1
ATOM 5045 O O . ILE B 1 291 ? 9.383 -0.316 22.406 1 76.62 291 ILE B O 1
ATOM 5049 N N . LYS B 1 292 ? 8.234 1.258 21.266 1 76.5 292 LYS B N 1
ATOM 5050 C CA . LYS B 1 292 ? 8.867 2.383 21.938 1 76.5 292 LYS B CA 1
ATOM 5051 C C . LYS B 1 292 ? 7.934 2.979 23 1 76.5 292 LYS B C 1
ATOM 5053 O O . LYS B 1 292 ? 6.723 3.074 22.781 1 76.5 292 LYS B O 1
ATOM 5058 N N . GLU B 1 293 ? 8.555 3.42 23.953 1 72.94 293 GLU B N 1
ATOM 5059 C CA . GLU B 1 293 ? 7.75 3.861 25.094 1 72.94 293 GLU B CA 1
ATOM 5060 C C . GLU B 1 293 ? 7.531 5.371 25.062 1 72.94 293 GLU B C 1
ATOM 5062 O O . GLU B 1 293 ? 6.535 5.871 25.594 1 72.94 293 GLU B O 1
ATOM 5067 N N . ASP B 1 294 ? 8.391 6.051 24.453 1 76.62 294 ASP B N 1
ATOM 5068 C CA . ASP B 1 294 ? 8.305 7.508 24.5 1 76.62 294 ASP B CA 1
ATOM 5069 C C . ASP B 1 294 ? 7.391 8.047 23.406 1 76.62 294 ASP B C 1
ATOM 5071 O O . ASP B 1 294 ? 7.863 8.422 22.328 1 76.62 294 ASP B O 1
ATOM 5075 N N . ILE B 1 295 ? 6.133 8.219 23.688 1 80.31 295 ILE B N 1
ATOM 5076 C CA . ILE B 1 295 ? 5.121 8.664 22.75 1 80.31 295 ILE B CA 1
ATOM 5077 C C . ILE B 1 295 ? 5.332 10.133 22.406 1 80.31 295 ILE B C 1
ATOM 5079 O O . ILE B 1 295 ? 4.934 10.602 21.344 1 80.31 295 ILE B O 1
ATOM 5083 N N . GLU B 1 296 ? 5.996 10.844 23.281 1 83.31 296 GLU B N 1
ATOM 5084 C CA . GLU B 1 296 ? 6.191 12.273 23.094 1 83.31 296 GLU B CA 1
ATOM 5085 C C . GLU B 1 296 ? 7.082 12.555 21.891 1 83.31 296 GLU B C 1
ATOM 5087 O O . GLU B 1 296 ? 6.914 13.57 21.203 1 83.31 296 GLU B O 1
ATOM 5092 N N . ASP B 1 297 ? 7.922 11.617 21.625 1 84.56 297 ASP B N 1
ATOM 5093 C CA . ASP B 1 297 ? 8.797 11.773 20.469 1 84.56 297 ASP B CA 1
ATOM 5094 C C . ASP B 1 297 ? 7.977 11.875 19.188 1 84.56 297 ASP B C 1
ATOM 5096 O O . ASP B 1 297 ? 8.273 12.695 18.312 1 84.56 297 ASP B O 1
ATOM 5100 N N . LEU B 1 298 ? 7.02 11.062 19.109 1 86.69 298 LEU B N 1
ATOM 5101 C CA . LEU B 1 298 ? 6.172 11.078 17.922 1 86.69 298 LEU B CA 1
ATOM 5102 C C . LEU B 1 298 ? 5.328 12.352 17.875 1 86.69 298 LEU B C 1
ATOM 5104 O O . LEU B 1 298 ? 5.164 12.953 16.812 1 86.69 298 LEU B O 1
ATOM 5108 N N . VAL B 1 299 ? 4.828 12.711 19.031 1 92.06 299 VAL B N 1
ATOM 5109 C CA . VAL B 1 299 ? 3.975 13.891 19.094 1 92.06 299 VAL B CA 1
ATOM 5110 C C . VAL B 1 299 ? 4.77 15.133 18.688 1 92.06 299 VAL B C 1
ATOM 5112 O O . VAL B 1 299 ? 4.246 16.016 18.016 1 92.06 299 VAL B O 1
ATOM 5115 N N . ASP B 1 300 ? 6.027 15.148 19.047 1 93 300 ASP B N 1
ATOM 5116 C CA . ASP B 1 300 ? 6.895 16.25 18.641 1 93 300 ASP B CA 1
ATOM 5117 C C . ASP B 1 300 ? 6.98 16.359 17.125 1 93 300 ASP B C 1
ATOM 5119 O O . ASP B 1 300 ? 6.938 17.453 16.578 1 93 300 ASP B O 1
ATOM 5123 N N . GLN B 1 301 ? 7.102 15.227 16.516 1 92.62 301 GLN B N 1
ATOM 5124 C CA . GLN B 1 301 ? 7.156 15.227 15.062 1 92.62 301 GLN B CA 1
ATOM 5125 C C . GLN B 1 301 ? 5.836 15.688 14.461 1 92.62 301 GLN B C 1
ATOM 5127 O O . GLN B 1 301 ? 5.816 16.359 13.43 1 92.62 301 GLN B O 1
ATOM 5132 N N . MET B 1 302 ? 4.766 15.32 15.102 1 95.69 302 MET B N 1
ATOM 5133 C CA . MET B 1 302 ? 3.453 15.758 14.633 1 95.69 302 MET B CA 1
ATOM 5134 C C . MET B 1 302 ? 3.303 17.266 14.766 1 95.69 302 MET B C 1
ATOM 5136 O O . MET B 1 302 ? 2.736 17.922 13.883 1 95.69 302 MET B O 1
ATOM 5140 N N . VAL B 1 303 ? 3.793 17.781 15.875 1 97.38 303 VAL B N 1
ATOM 5141 C CA . VAL B 1 303 ? 3.752 19.219 16.078 1 97.38 303 VAL B CA 1
ATOM 5142 C C . VAL B 1 303 ? 4.559 19.922 14.984 1 97.38 303 VAL B C 1
ATOM 5144 O O . VAL B 1 303 ? 4.102 20.906 14.406 1 97.38 303 VAL B O 1
ATOM 5147 N N . LEU B 1 304 ? 5.723 19.391 14.672 1 95.56 304 LEU B N 1
ATOM 5148 C CA . LEU B 1 304 ? 6.551 19.969 13.617 1 95.56 304 LEU B CA 1
ATOM 5149 C C . LEU B 1 304 ? 5.844 19.891 12.266 1 95.56 304 LEU B C 1
ATOM 5151 O O . LEU B 1 304 ? 5.898 20.844 11.484 1 95.56 304 LEU B O 1
ATOM 5155 N N . ALA B 1 305 ? 5.203 18.797 12.039 1 96.31 305 ALA B N 1
ATOM 5156 C CA . ALA B 1 305 ? 4.469 18.609 10.781 1 96.31 305 ALA B CA 1
ATOM 5157 C C . ALA B 1 305 ? 3.395 19.688 10.625 1 96.31 305 ALA B C 1
ATOM 5159 O O . ALA B 1 305 ? 3.121 20.141 9.508 1 96.31 305 ALA B O 1
ATOM 5160 N N . VAL B 1 306 ? 2.848 20.109 11.719 1 97.88 306 VAL B N 1
ATOM 5161 C CA . VAL B 1 306 ? 1.769 21.094 11.711 1 97.88 306 VAL B CA 1
ATOM 5162 C C . VAL B 1 306 ? 2.352 22.5 11.609 1 97.88 306 VAL B C 1
ATOM 5164 O O . VAL B 1 306 ? 1.783 23.375 10.945 1 97.88 306 VAL B O 1
ATOM 5167 N N . ARG B 1 307 ? 3.539 22.703 12.109 1 97.25 307 ARG B N 1
ATOM 5168 C CA . ARG B 1 307 ? 3.93 24.078 12.398 1 97.25 307 ARG B CA 1
ATOM 5169 C C . ARG B 1 307 ? 5.051 24.547 11.469 1 97.25 307 ARG B C 1
ATOM 5171 O O . ARG B 1 307 ? 5.309 25.734 11.344 1 97.25 307 ARG B O 1
ATOM 5178 N N . GLU B 1 308 ? 5.781 23.688 10.93 1 95.69 308 GLU B N 1
ATOM 5179 C CA . GLU B 1 308 ? 6.914 24.109 10.117 1 95.69 308 GLU B CA 1
ATOM 5180 C C . GLU B 1 308 ? 6.445 24.891 8.891 1 95.69 308 GLU B C 1
ATOM 5182 O O . GLU B 1 308 ? 5.453 24.516 8.258 1 95.69 308 GLU B O 1
ATOM 5187 N N . THR B 1 309 ? 7.109 25.969 8.523 1 94.69 309 THR B N 1
ATOM 5188 C CA . THR B 1 309 ? 6.746 26.828 7.406 1 94.69 309 THR B CA 1
ATOM 5189 C C . THR B 1 309 ? 6.953 26.109 6.074 1 94.69 309 THR B C 1
ATOM 5191 O O . THR B 1 309 ? 6.25 26.391 5.098 1 94.69 309 THR B O 1
ATOM 5194 N N . ASP B 1 310 ? 7.969 25.281 6.043 1 92.88 310 ASP B N 1
ATOM 5195 C CA . ASP B 1 310 ? 8.266 24.422 4.898 1 92.88 310 ASP B CA 1
ATOM 5196 C C . ASP B 1 310 ? 8.312 22.953 5.305 1 92.88 310 ASP B C 1
ATOM 5198 O O . ASP B 1 310 ? 9.391 22.391 5.504 1 92.88 310 ASP B O 1
ATOM 5202 N N . PRO B 1 311 ? 7.098 22.359 5.324 1 93.38 311 PRO B N 1
ATOM 5203 C CA . PRO B 1 311 ? 7.027 21.016 5.902 1 93.38 311 PRO B CA 1
ATOM 5204 C C . PRO B 1 311 ? 7.711 19.969 5.035 1 93.38 311 PRO B C 1
ATOM 5206 O O . PRO B 1 311 ? 7.699 20.078 3.807 1 93.38 311 PRO B O 1
ATOM 5209 N N . LYS B 1 312 ? 8.32 18.984 5.73 1 91.56 312 LYS B N 1
ATOM 5210 C CA . LYS B 1 312 ? 8.828 17.797 5.062 1 91.56 312 LYS B CA 1
ATOM 5211 C C . LYS B 1 312 ? 7.695 16.938 4.504 1 91.56 312 LYS B C 1
ATOM 5213 O O . LYS B 1 312 ? 6.547 17.078 4.926 1 91.56 312 LYS B O 1
ATOM 5218 N N . THR B 1 313 ? 8.07 16.125 3.543 1 91 313 THR B N 1
ATOM 5219 C CA . THR B 1 313 ? 7.066 15.219 2.998 1 91 313 THR B CA 1
ATOM 5220 C C . THR B 1 313 ? 6.723 14.117 4 1 91 313 THR B C 1
ATOM 5222 O O . THR B 1 313 ? 5.602 13.609 4.008 1 91 313 THR B O 1
ATOM 5225 N N . ARG B 1 314 ? 7.727 13.781 4.734 1 90.69 314 ARG B N 1
ATOM 5226 C CA . ARG B 1 314 ? 7.551 12.711 5.711 1 90.69 314 ARG B CA 1
ATOM 5227 C C . ARG B 1 314 ? 8.289 13.023 7.008 1 90.69 314 ARG B C 1
ATOM 5229 O O . ARG B 1 314 ? 9.461 13.398 6.988 1 90.69 314 ARG B O 1
ATOM 5236 N N . TYR B 1 315 ? 7.539 12.891 8.07 1 91.25 315 TYR B N 1
ATOM 5237 C CA . TYR B 1 315 ? 8.094 13.008 9.406 1 91.25 315 TYR B CA 1
ATOM 5238 C C . TYR B 1 315 ? 8.195 11.641 10.078 1 91.25 315 TYR B C 1
ATOM 5240 O O . TYR B 1 315 ? 7.223 10.891 10.125 1 91.25 315 TYR B O 1
ATOM 5248 N N . THR B 1 316 ? 9.375 11.336 10.484 1 86.44 316 THR B N 1
ATOM 5249 C CA . THR B 1 316 ? 9.578 10.031 11.109 1 86.44 316 THR B CA 1
ATOM 5250 C C . THR B 1 316 ? 10.344 10.18 12.422 1 86.44 316 THR B C 1
ATOM 5252 O O . THR B 1 316 ? 11.016 11.188 12.648 1 86.44 316 THR B O 1
ATOM 5255 N N . THR B 1 317 ? 10.109 9.25 13.344 1 80.12 317 THR B N 1
ATOM 5256 C CA . THR B 1 317 ? 10.859 9.211 14.594 1 80.12 317 THR B CA 1
ATOM 5257 C C . THR B 1 317 ? 11.953 8.148 14.539 1 80.12 317 THR B C 1
ATOM 5259 O O . THR B 1 317 ? 12.562 7.82 15.562 1 80.12 317 THR B O 1
ATOM 5262 N N . MET B 1 318 ? 12.141 7.66 13.414 1 74.31 318 MET B N 1
ATOM 5263 C CA . MET B 1 318 ? 13.125 6.59 13.273 1 74.31 318 MET B CA 1
ATOM 5264 C C . MET B 1 318 ? 14.531 7.113 13.523 1 74.31 318 MET B C 1
ATOM 5266 O O . MET B 1 318 ? 14.938 8.117 12.945 1 74.31 318 MET B O 1
ATOM 5270 N N . ALA B 1 319 ? 15.117 6.383 14.492 1 76.94 319 ALA B N 1
ATOM 5271 C CA . ALA B 1 319 ? 16.547 6.625 14.648 1 76.94 319 ALA B CA 1
ATOM 5272 C C . ALA B 1 319 ? 17.328 6.035 13.484 1 76.94 319 ALA B C 1
ATOM 5274 O O . ALA B 1 319 ? 16.75 5.422 12.578 1 76.94 319 ALA B O 1
ATOM 5275 N N . LEU B 1 320 ? 18.594 6.273 13.484 1 76.38 320 LEU B N 1
ATOM 5276 C CA . LEU B 1 320 ? 19.438 5.891 12.359 1 76.38 320 LEU B CA 1
ATOM 5277 C C . LEU B 1 320 ? 19.344 4.391 12.094 1 76.38 320 LEU B C 1
ATOM 5279 O O . LEU B 1 320 ? 19.203 3.963 10.945 1 76.38 320 LEU B O 1
ATOM 5283 N N . PHE B 1 321 ? 19.375 3.668 13.18 1 77.62 321 PHE B N 1
ATOM 5284 C CA . PHE B 1 321 ? 19.359 2.219 13.023 1 77.62 321 PHE B CA 1
ATOM 5285 C C . PHE B 1 321 ? 18.016 1.743 12.492 1 77.62 321 PHE B C 1
ATOM 5287 O O . PHE B 1 321 ? 17.953 0.861 11.633 1 77.62 321 PHE B O 1
ATOM 5294 N N . ASP B 1 322 ? 16.938 2.338 13.031 1 79.81 322 ASP B N 1
ATOM 5295 C CA . ASP B 1 322 ? 15.602 1.978 12.562 1 79.81 322 ASP B CA 1
ATOM 5296 C C . ASP B 1 322 ? 15.422 2.338 11.086 1 79.81 322 ASP B C 1
ATOM 5298 O O . ASP B 1 322 ? 14.82 1.573 10.328 1 79.81 322 ASP B O 1
ATOM 5302 N N . TYR B 1 323 ? 15.961 3.42 10.82 1 79.5 323 TYR B N 1
ATOM 5303 C CA . TYR B 1 323 ? 15.867 3.869 9.438 1 79.5 323 TYR B CA 1
ATOM 5304 C C . TYR B 1 323 ? 16.625 2.936 8.508 1 79.5 323 TYR B C 1
ATOM 5306 O O . TYR B 1 323 ? 16.125 2.551 7.449 1 79.5 323 TYR B O 1
ATOM 5314 N N . ALA B 1 324 ? 17.781 2.6 8.922 1 79.38 324 ALA B N 1
ATOM 5315 C CA . ALA B 1 324 ? 18.594 1.682 8.133 1 79.38 324 ALA B CA 1
ATOM 5316 C C . ALA B 1 324 ? 17.906 0.327 7.984 1 79.38 324 ALA B C 1
ATOM 5318 O O . ALA B 1 324 ? 17.953 -0.286 6.914 1 79.38 324 ALA B O 1
ATOM 5319 N N . TRP B 1 325 ? 17.297 -0.06 9.039 1 82.69 325 TRP B N 1
ATOM 5320 C CA . TRP B 1 325 ? 16.594 -1.335 9.031 1 82.69 325 TRP B CA 1
ATOM 5321 C C . TRP B 1 325 ? 15.438 -1.313 8.031 1 82.69 325 TRP B C 1
ATOM 5323 O O . TRP B 1 325 ? 15.266 -2.256 7.254 1 82.69 325 TRP B O 1
ATOM 5333 N N . VAL B 1 326 ? 14.719 -0.268 8.055 1 82.38 326 VAL B N 1
ATOM 5334 C CA . VAL B 1 326 ? 13.586 -0.135 7.148 1 82.38 326 VAL B CA 1
ATOM 5335 C C . VAL B 1 326 ? 14.086 -0.054 5.707 1 82.38 326 VAL B C 1
ATOM 5337 O O . VAL B 1 326 ? 13.516 -0.677 4.809 1 82.38 326 VAL B O 1
ATOM 5340 N N . CYS B 1 327 ? 15.18 0.654 5.52 1 79.5 327 CYS B N 1
ATOM 5341 C CA . CYS B 1 327 ? 15.766 0.765 4.188 1 79.5 327 CYS B CA 1
ATOM 5342 C C . CYS B 1 327 ? 16.219 -0.597 3.678 1 79.5 327 CYS B C 1
ATOM 5344 O O . CYS B 1 327 ? 16.016 -0.928 2.508 1 79.5 327 CYS B O 1
ATOM 5346 N N . CYS B 1 328 ? 16.766 -1.323 4.582 1 82.44 328 CYS B N 1
ATOM 5347 C CA . CYS B 1 328 ? 17.203 -2.668 4.234 1 82.44 328 CYS B CA 1
ATOM 5348 C C . CYS B 1 328 ? 16.031 -3.539 3.812 1 82.44 328 CYS B C 1
ATOM 5350 O O . CYS B 1 328 ? 16.078 -4.188 2.764 1 82.44 328 CYS B O 1
ATOM 5352 N N . LEU B 1 329 ? 14.992 -3.5 4.539 1 85 329 LEU B N 1
ATOM 5353 C CA . LEU B 1 329 ? 13.828 -4.332 4.254 1 85 329 LEU B CA 1
ATOM 5354 C C . LEU B 1 329 ? 13.156 -3.902 2.955 1 85 329 LEU B C 1
ATOM 5356 O O . LEU B 1 329 ? 12.578 -4.73 2.246 1 85 329 LEU B O 1
ATOM 5360 N N . ARG B 1 330 ? 13.336 -2.66 2.656 1 81.56 330 ARG B N 1
ATOM 5361 C CA . ARG B 1 330 ? 12.695 -2.119 1.462 1 81.56 330 ARG B CA 1
ATOM 5362 C C . ARG B 1 330 ? 13.477 -2.494 0.206 1 81.56 330 ARG B C 1
ATOM 5364 O O . ARG B 1 330 ? 12.906 -2.574 -0.884 1 81.56 330 ARG B O 1
ATOM 5371 N N . THR B 1 331 ? 14.75 -2.732 0.378 1 79.62 331 THR B N 1
ATOM 5372 C CA . THR B 1 331 ? 15.602 -2.893 -0.796 1 79.62 331 THR B CA 1
ATOM 5373 C C . THR B 1 331 ? 15.93 -4.367 -1.03 1 79.62 331 THR B C 1
ATOM 5375 O O . THR B 1 331 ? 16.219 -4.77 -2.158 1 79.62 331 THR B O 1
ATOM 5378 N N . LEU B 1 332 ? 15.812 -5.133 -0.004 1 85.12 332 LEU B N 1
ATOM 5379 C CA . LEU B 1 332 ? 16.141 -6.551 -0.116 1 85.12 332 LEU B CA 1
ATOM 5380 C C . LEU B 1 332 ? 15.055 -7.297 -0.888 1 85.12 332 LEU B C 1
ATOM 5382 O O . LEU B 1 332 ? 13.891 -6.879 -0.894 1 85.12 332 LEU B O 1
ATOM 5386 N N . PRO B 1 333 ? 15.547 -8.375 -1.551 1 85.19 333 PRO B N 1
ATOM 5387 C CA . PRO B 1 333 ? 14.523 -9.234 -2.146 1 85.19 333 PRO B CA 1
ATOM 5388 C C . PRO B 1 333 ? 13.508 -9.742 -1.124 1 85.19 333 PRO B C 1
ATOM 5390 O O . PRO B 1 333 ? 13.859 -9.984 0.033 1 85.19 333 PRO B O 1
ATOM 5393 N N . THR B 1 334 ? 12.352 -9.891 -1.592 1 86 334 THR B N 1
ATOM 5394 C CA . THR B 1 334 ? 11.242 -10.266 -0.723 1 86 334 THR B CA 1
ATOM 5395 C C . THR B 1 334 ? 11.562 -11.555 0.033 1 86 334 THR B C 1
ATOM 5397 O O . THR B 1 334 ? 11.211 -11.695 1.207 1 86 334 THR B O 1
ATOM 5400 N N . GLU B 1 335 ? 12.227 -12.477 -0.593 1 88.5 335 GLU B N 1
ATOM 5401 C CA . GLU B 1 335 ? 12.562 -13.75 0.037 1 88.5 335 GLU B CA 1
ATOM 5402 C C . GLU B 1 335 ? 13.477 -13.547 1.239 1 88.5 335 GLU B C 1
ATOM 5404 O O . GLU B 1 335 ? 13.344 -14.234 2.254 1 88.5 335 GLU B O 1
ATOM 5409 N N . ALA B 1 336 ? 14.375 -12.641 1.046 1 88.38 336 ALA B N 1
ATOM 5410 C CA . ALA B 1 336 ? 15.281 -12.328 2.15 1 88.38 336 ALA B CA 1
ATOM 5411 C C . ALA B 1 336 ? 14.523 -11.68 3.307 1 88.38 336 ALA B C 1
ATOM 5413 O O . ALA B 1 336 ? 14.789 -11.984 4.473 1 88.38 336 ALA B O 1
ATOM 5414 N N . VAL B 1 337 ? 13.609 -10.852 2.986 1 90.12 337 VAL B N 1
ATOM 5415 C CA . VAL B 1 337 ? 12.812 -10.188 4.008 1 90.12 337 VAL B CA 1
ATOM 5416 C C . VAL B 1 337 ? 11.984 -11.219 4.773 1 90.12 337 VAL B C 1
ATOM 5418 O O . VAL B 1 337 ? 11.867 -11.141 6 1 90.12 337 VAL B O 1
ATOM 5421 N N . ASP B 1 338 ? 11.453 -12.164 4.047 1 91.38 338 ASP B N 1
ATOM 5422 C CA . ASP B 1 338 ? 10.688 -13.227 4.688 1 91.38 338 ASP B CA 1
ATOM 5423 C C . ASP B 1 338 ? 11.531 -13.961 5.723 1 91.38 338 ASP B C 1
ATOM 5425 O O . ASP B 1 338 ? 11.062 -14.234 6.832 1 91.38 338 ASP B O 1
ATOM 5429 N N . ILE B 1 339 ? 12.758 -14.234 5.363 1 88.81 339 ILE B N 1
ATOM 5430 C CA . ILE B 1 339 ? 13.664 -14.961 6.25 1 88.81 339 ILE B CA 1
ATOM 5431 C C . ILE B 1 339 ? 13.977 -14.102 7.477 1 88.81 339 ILE B C 1
ATOM 5433 O O . ILE B 1 339 ? 13.93 -14.586 8.609 1 88.81 339 ILE B O 1
ATOM 5437 N N . ILE B 1 340 ? 14.273 -12.867 7.25 1 89.12 340 ILE B N 1
ATOM 5438 C CA . ILE B 1 340 ? 14.617 -11.945 8.328 1 89.12 340 ILE B CA 1
ATOM 5439 C C . ILE B 1 340 ? 13.453 -11.828 9.305 1 89.12 340 ILE B C 1
ATOM 5441 O O . ILE B 1 340 ? 13.641 -11.922 10.523 1 89.12 340 ILE B O 1
ATOM 5445 N N . LEU B 1 341 ? 12.273 -11.68 8.797 1 87.12 341 LEU B N 1
ATOM 5446 C CA . LEU B 1 341 ? 11.109 -11.5 9.648 1 87.12 341 LEU B CA 1
ATOM 5447 C C . LEU B 1 341 ? 10.766 -12.797 10.383 1 87.12 341 LEU B C 1
ATOM 5449 O O . LEU B 1 341 ? 10.336 -12.766 11.539 1 87.12 341 LEU B O 1
ATOM 5453 N N . PHE B 1 342 ? 10.953 -13.898 9.688 1 86.56 342 PHE B N 1
ATOM 5454 C CA . PHE B 1 342 ? 10.727 -15.195 10.312 1 86.56 342 PHE B CA 1
ATOM 5455 C C . PHE B 1 342 ? 11.664 -15.398 11.5 1 86.56 342 PHE B C 1
ATOM 5457 O O . PHE B 1 342 ? 11.227 -15.789 12.586 1 86.56 342 PHE B O 1
ATOM 5464 N N . TRP B 1 343 ? 12.883 -15.016 11.305 1 85.62 343 TRP B N 1
ATOM 5465 C CA . TRP B 1 343 ? 13.867 -15.219 12.359 1 85.62 343 TRP B CA 1
ATOM 5466 C C . TRP B 1 343 ? 13.688 -14.195 13.477 1 85.62 343 TRP B C 1
ATOM 5468 O O . TRP B 1 343 ? 13.922 -14.508 14.648 1 85.62 343 TRP B O 1
ATOM 5478 N N . SER B 1 344 ? 13.281 -13.047 13.125 1 82.75 344 SER B N 1
ATOM 5479 C CA . SER B 1 344 ? 13.008 -12.047 14.148 1 82.75 344 SER B CA 1
ATOM 5480 C C . SER B 1 344 ? 11.891 -12.5 15.086 1 82.75 344 SER B C 1
ATOM 5482 O O . SER B 1 344 ? 11.953 -12.266 16.297 1 82.75 344 SER B O 1
ATOM 5484 N N . ARG B 1 345 ? 10.953 -13.133 14.562 1 82.12 345 ARG B N 1
ATOM 5485 C CA . ARG B 1 345 ? 9.836 -13.648 15.352 1 82.12 345 ARG B CA 1
ATOM 5486 C C . ARG B 1 345 ? 10.297 -14.758 16.297 1 82.12 345 ARG B C 1
ATOM 5488 O O . ARG B 1 345 ? 9.898 -14.805 17.453 1 82.12 345 ARG B O 1
ATOM 5495 N N . LYS B 1 346 ? 11.133 -15.586 15.797 1 82.81 346 LYS B N 1
ATOM 5496 C CA . LYS B 1 346 ? 11.641 -16.688 16.609 1 82.81 346 LYS B CA 1
ATOM 5497 C C . LYS B 1 346 ? 12.516 -16.172 17.75 1 82.81 346 LYS B C 1
ATOM 5499 O O . LYS B 1 346 ? 12.422 -16.656 18.875 1 82.81 346 LYS B O 1
ATOM 5504 N N . ILE B 1 347 ? 13.32 -15.203 17.422 1 81.06 347 ILE B N 1
ATOM 5505 C CA . ILE B 1 347 ? 14.211 -14.625 18.422 1 81.06 347 ILE B CA 1
ATOM 5506 C C . ILE B 1 347 ? 13.391 -13.922 19.5 1 81.06 347 ILE B C 1
ATOM 5508 O O . ILE B 1 347 ? 13.672 -14.047 20.703 1 81.06 347 ILE B O 1
ATOM 5512 N N . ALA B 1 348 ? 12.398 -13.273 19.078 1 74.88 348 ALA B N 1
ATOM 5513 C CA . ALA B 1 348 ? 11.547 -12.562 20.016 1 74.88 348 ALA B CA 1
ATOM 5514 C C . ALA B 1 348 ? 10.852 -13.539 20.969 1 74.88 348 ALA B C 1
ATOM 5516 O O . ALA B 1 348 ? 10.672 -13.234 22.156 1 74.88 348 ALA B O 1
ATOM 5517 N N . LEU B 1 349 ? 10.492 -14.703 20.469 1 76.25 349 LEU B N 1
ATOM 5518 C CA . LEU B 1 349 ? 9.836 -15.727 21.281 1 76.25 349 LEU B CA 1
ATOM 5519 C C . LEU B 1 349 ? 10.812 -16.328 22.281 1 76.25 349 LEU B C 1
ATOM 5521 O O . LEU B 1 349 ? 10.422 -16.672 23.406 1 76.25 349 LEU B O 1
ATOM 5525 N N . TRP B 1 350 ? 11.961 -16.375 21.844 1 71.88 350 TRP B N 1
ATOM 5526 C CA . TRP B 1 350 ? 12.977 -16.969 22.719 1 71.88 350 TRP B CA 1
ATOM 5527 C C . TRP B 1 350 ? 13.336 -16.016 23.859 1 71.88 350 TRP B C 1
ATOM 5529 O O . TRP B 1 350 ? 13.57 -16.453 24.984 1 71.88 350 TRP B O 1
ATOM 5539 N N . LYS B 1 351 ? 13.328 -14.789 23.828 1 68.38 351 LYS B N 1
ATOM 5540 C CA . LYS B 1 351 ? 13.727 -13.789 24.812 1 68.38 351 LYS B CA 1
ATOM 5541 C C . LYS B 1 351 ? 12.625 -13.562 25.844 1 68.38 351 LYS B C 1
ATOM 5543 O O . LYS B 1 351 ? 12.859 -12.945 26.891 1 68.38 351 LYS B O 1
ATOM 5548 N N . LYS B 1 352 ? 11.578 -14.102 25.531 1 67 352 LYS B N 1
ATOM 5549 C CA . LYS B 1 352 ? 10.531 -13.992 26.547 1 67 352 LYS B CA 1
ATOM 5550 C C . LYS B 1 352 ? 10.289 -15.336 27.234 1 67 352 LYS B C 1
ATOM 5552 O O . LYS B 1 352 ? 9.883 -16.312 26.594 1 67 352 LYS B O 1
#

Secondary structure (DSSP, 8-state):
--S-HHHHHHHHHHHHHHGGGSTTHHHHHHHHHHHHHHHHHHHHHHHHHHHHHH--BPP-TTEEEEES--SSHHHHHHHHHHHHTT-EEEEEESSTTSHHHHHHTTSTTEEEEE--TT-HHHHHHHHHHHHHH-TT-EEEEEEE-------S-GGGS-HHHHHHHHIIIIIHHHHHHHHHHHHHHHHT-EEEEE--GGGT---TT-HHHHHHHHHHHHHHHHHHHHTTTTT-EEEEEE---B-STTGGGTT-HHHHHHHHHTS-HHHHTT--HHHHHHHHHHHHHHHHHH-B--HHHHHHHHHHHHHBSS--SEEE---HHHHHHHHHHHHS-HHHHHHHHHHHHHHHHHH-/--S-HHHHHHHHHHHHHHGGGSTTHHHHHHHHHHHHHHHHHHHHHHHHHHHHHH--BPP-TTEEEEES--SSHHHHHHHHHHHHTT-EEEEEESSTTSHHHHHHTTSTTEEEEE--TT-HHHHHHHHHHHHHH-TT-EEEEEEE-------S-GGGS-HHHHHHHHIIIIIHHHHHHHHHHHHHHHHT-EEEEE--GGGT---TT-HHHHHHHHHHHHHHHHHHHHTTTTT-EEEEEE---B-STTGGGTT-HHHHHHHHHTS-HHHHTT--HHHHHHHHHHHHHHHHHH-B--HHHHHHHHHHHHHBSS--SEEE---HHHHHHHHHHHHS-HHHHHHHHHHHHHHHHHH-

Organism: Amblyomma americanum (NCBI:txid6943)

Solvent-accessible surface area (backbone atoms only — not comparable to full-atom values): 34704 Å² total; per-residue (Å²): 128,60,51,49,63,66,51,23,52,52,40,29,54,54,45,58,69,44,41,82,74,39,83,69,46,53,58,50,18,26,50,50,15,40,50,52,52,32,48,51,51,18,48,54,49,24,31,49,51,40,44,72,71,68,44,48,71,56,74,31,75,59,29,27,34,39,34,30,30,20,40,47,57,63,34,31,52,39,46,52,52,43,30,73,63,54,20,37,25,40,34,17,8,67,46,56,81,34,73,40,26,52,60,44,55,72,38,89,41,34,44,72,32,61,29,41,60,72,35,68,66,29,49,51,50,47,50,52,50,47,67,68,63,43,73,90,32,36,49,34,34,40,33,41,51,44,65,58,54,50,48,43,46,74,77,35,47,48,68,67,61,51,51,48,38,35,36,37,41,32,49,13,43,51,53,52,50,57,72,44,43,61,52,20,38,76,50,47,17,28,42,38,36,57,52,35,55,44,40,64,52,49,50,58,39,31,26,68,39,21,14,28,23,20,19,38,50,29,40,45,52,9,51,31,60,64,31,58,93,55,49,38,46,45,28,36,33,30,41,66,55,47,75,36,74,46,50,55,38,45,52,39,58,66,62,34,48,55,34,36,68,71,44,57,67,71,60,49,71,76,52,51,71,64,54,52,50,50,52,42,50,29,51,32,35,36,48,62,68,58,43,38,81,66,58,61,58,50,35,50,44,51,51,45,62,71,28,34,70,56,47,52,63,64,37,66,65,64,48,71,67,54,44,49,50,52,50,46,55,61,69,45,56,66,68,56,42,51,51,51,54,52,49,50,36,53,53,31,41,66,78,97,122,58,54,48,62,66,50,23,52,53,40,29,54,51,43,56,69,44,40,81,75,39,84,68,46,52,58,50,16,25,50,49,16,41,50,51,51,32,48,51,51,17,48,56,49,25,32,49,51,40,44,72,72,69,45,48,70,54,74,30,76,59,28,28,34,37,34,30,30,19,41,47,57,62,32,31,52,39,47,51,53,44,29,73,63,53,21,35,25,40,35,17,7,67,46,54,79,34,74,41,26,52,60,44,54,73,37,90,41,34,47,73,33,61,30,41,61,74,35,67,65,30,50,51,50,48,50,50,51,48,66,68,64,43,71,90,32,34,49,33,33,40,34,41,49,44,64,57,56,51,47,43,46,74,78,36,47,50,68,68,60,50,51,49,38,36,35,36,40,33,50,12,41,50,52,51,51,57,72,44,43,61,52,19,38,76,50,48,18,30,41,40,37,56,53,34,52,44,42,67,52,48,51,58,38,30,26,67,40,21,15,28,23,20,19,40,51,31,39,43,51,10,48,31,59,65,31,57,90,56,49,39,47,44,27,36,33,31,40,66,54,46,76,34,74,48,52,55,38,46,51,38,57,67,62,34,50,55,34,39,67,70,45,57,68,71,60,48,70,76,52,52,73,64,55,52,50,48,51,40,51,28,49,33,34,35,48,63,70,58,42,37,80,66,58,62,58,50,36,50,44,51,49,44,62,71,28,33,71,62,49,53,64,63,38,65,65,62,47,71,66,54,44,49,49,52,51,46,54,61,68,46,55,66,69,56,39,50,51,54,54,54,49,49,36,52,52,30,42,65,78,98

Sequence (704 aa):
MRVSWVLFFALTAILWSLCPRLPLLPGIAECTGTLLMVACASYFLAKLIWGLAFVRLVSSEGKAVLITGCDTGFGHLLAKFLARDGFVVFAGCLDAQSEGAMSLKKHANIKVLQMDVTKEVDIDDAYRTINAELGTRKLWAVVCNAAMMNSGLIEWMTMDSITRIFDVNVFGVVRVVKKFLPMLRKSRGRAVIVASNLSYFTLPFTTPYAMTKYAVRSLVDGLRRECHGKGVDVVAVEPLTYRSKVTEAVGCISAVEKEFKSQPAEVTADYTEQEIHDWTRSMKALFDWRIKEDIEDLVDQMVLAVRETDPKTRYTTMALFDYAWVCCLRTLPTEAVDIILFWSRKIALWKKMRVSWVLFFALTAILWSLCPRLPLLPGIAECTGTLLMVACASYFLAKLIWGLAFVRLVSSEGKAVLITGCDTGFGHLLAKFLARDGFVVFAGCLDAQSEGAMSLKKHANIKVLQMDVTKEVDIDDAYRTINAELGTRKLWAVVCNAAMMNSGLIEWMTMDSITRIFDVNVFGVVRVVKKFLPMLRKSRGRAVIVASNLSYFTLPFTTPYAMTKYAVRSLVDGLRRECHGKGVDVVAVEPLTYRSKVTEAVGCISAVEKEFKSQPAEVTADYTEQEIHDWTRSMKALFDWRIKEDIEDLVDQMVLAVRETDPKTRYTTMALFDYAWVCCLRTLPTEAVDIILFWSRKIALWKK

Nearest PDB structures (foldseek):
  2jap-assembly1_D  TM=8.522E-01  e=4.058E-16  Streptomyces clavuligerus
  6vsp-assembly1_B  TM=8.485E-01  e=3.264E-14  Serratia marcescens
  7e6o-assembly1_C  TM=7.864E-01  e=5.222E-15  Paracoccus denitrificans PD1222
  3ndr-assembly1_D  TM=8.376E-01  e=5.090E-14  Mesorhizobium loti
  6t6n-assembly1_A  TM=7.383E-01  e=7.737E-13  Klebsiella pneumoniae 30684/NJST258_2

pLDDT: mean 90.73, std 7.63, range [56.09, 98.88]

Radius of gyration: 25.81 Å; Cα contacts (8 Å, |Δi|>4): 1265; chains: 2; bounding box: 65×72×58 Å

InterPro domains:
  IPR002347 Short-chain dehydrogenase/reductase SDR [PF00106] (63-248)
  IPR002347 Short-chain dehydrogenase/reductase SDR [PR00081] (64-81)
  IPR002347 Short-chain dehydrogenase/reductase SDR [PR00081] (183-199)
  IPR002347 Short-chain dehydrogenase/reductase SDR [PR00081] (209-228)
  IPR020904 Short-chain dehydrogenase/reductase, conserved site [PS00061] (196-224)
  IPR036291 NAD(P)-binding domain superfamily [SSF51735] (61-329)